Protein 5VQH (pdb70)

Structure (mmCIF, N/CA/C/O backbone):
data_5VQH
#
_entry.id   5VQH
#
_cell.length_a   66.030
_cell.length_b   66.030
_cell.length_c   224.480
_cell.angle_alpha   90.00
_cell.angle_beta   90.00
_cell.angle_gamma   90.00
#
_symmetry.space_group_name_H-M   'P 43 21 2'
#
loop_
_entity.id
_entity.type
_entity.pdbx_description
1 polymer 'Tudor and KH domain-containing protein homolog'
2 non-polymer 'N3, N4-DIMETHYLARGININE'
3 water water
#
loop_
_atom_site.group_PDB
_atom_site.id
_atom_site.type_symbol
_atom_site.label_atom_id
_atom_site.label_alt_id
_atom_site.label_comp_id
_atom_site.label_asym_id
_atom_site.label_entity_id
_atom_site.label_seq_id
_atom_site.pdbx_PDB_ins_code
_atom_site.Cartn_x
_atom_site.Cartn_y
_atom_site.Cartn_z
_atom_site.occupancy
_atom_site.B_iso_or_equiv
_atom_site.auth_seq_id
_atom_site.auth_comp_id
_atom_site.auth_asym_id
_atom_site.auth_atom_id
_atom_site.pdbx_PDB_model_num
ATOM 1 N N . ASN A 1 12 ? -3.467 32.889 44.659 1.00 77.69 -8 ASN A N 1
ATOM 2 C CA . ASN A 1 12 ? -3.533 34.367 44.415 1.00 77.73 -8 ASN A CA 1
ATOM 3 C C . ASN A 1 12 ? -2.146 35.030 44.401 1.00 78.44 -8 ASN A C 1
ATOM 4 O O . ASN A 1 12 ? -1.790 35.685 43.426 1.00 72.97 -8 ASN A O 1
ATOM 6 N N . LEU A 1 13 ? -1.366 34.815 45.467 1.00 78.22 -7 LEU A N 1
ATOM 7 C CA . LEU A 1 13 ? -0.122 35.562 45.735 1.00 78.87 -7 LEU A CA 1
ATOM 8 C C . LEU A 1 13 ? 1.067 34.699 46.244 1.00 75.18 -7 LEU A C 1
ATOM 9 O O . LEU A 1 13 ? 0.907 33.909 47.174 1.00 71.17 -7 LEU A O 1
ATOM 14 N N . TYR A 1 14 ? 2.263 34.901 45.667 1.00 76.86 -6 TYR A N 1
ATOM 15 C CA . TYR A 1 14 ? 3.441 34.031 45.902 1.00 75.98 -6 TYR A CA 1
ATOM 16 C C . TYR A 1 14 ? 4.668 34.807 46.376 1.00 71.74 -6 TYR A C 1
ATOM 17 O O . TYR A 1 14 ? 4.861 35.947 45.984 1.00 65.84 -6 TYR A O 1
ATOM 26 N N . PHE A 1 15 ? 5.483 34.174 47.223 1.00 77.81 -5 PHE A N 1
ATOM 27 C CA . PHE A 1 15 ? 6.727 34.767 47.732 1.00 80.25 -5 PHE A CA 1
ATOM 28 C C . PHE A 1 15 ? 7.911 34.443 46.839 1.00 84.08 -5 PHE A C 1
ATOM 29 O O . PHE A 1 15 ? 7.916 33.463 46.088 1.00 80.46 -5 PHE A O 1
ATOM 37 N N . GLN A 1 16 ? 8.920 35.295 46.941 1.00 89.50 -4 GLN A N 1
ATOM 38 C CA . GLN A 1 16 ? 10.024 35.294 46.014 1.00 86.78 -4 GLN A CA 1
ATOM 39 C C . GLN A 1 16 ? 11.317 35.190 46.791 1.00 85.48 -4 GLN A C 1
ATOM 40 O O . GLN A 1 16 ? 11.870 36.202 47.238 1.00 67.17 -4 GLN A O 1
ATOM 46 N N . SER A 1 17 ? 11.785 33.947 46.938 1.00 92.91 -3 SER A N 1
ATOM 47 C CA . SER A 1 17 ? 13.011 33.635 47.675 1.00 96.86 -3 SER A CA 1
ATOM 48 C C . SER A 1 17 ? 14.295 33.947 46.897 1.00 101.37 -3 SER A C 1
ATOM 49 O O . SER A 1 17 ? 15.384 33.834 47.468 1.00 105.37 -3 SER A O 1
ATOM 51 N N . ASN A 1 18 ? 14.173 34.325 45.615 1.00 102.07 -2 ASN A N 1
ATOM 52 C CA . ASN A 1 18 ? 15.335 34.666 44.767 1.00 96.25 -2 ASN A CA 1
ATOM 53 C C . ASN A 1 18 ? 15.221 35.998 44.041 1.00 90.21 -2 ASN A C 1
ATOM 54 O O . ASN A 1 18 ? 15.432 36.073 42.830 1.00 89.33 -2 ASN A O 1
ATOM 59 N N . ALA A 1 19 ? 14.902 37.049 44.793 1.00 82.19 -1 ALA A N 1
ATOM 60 C CA . ALA A 1 19 ? 14.957 38.410 44.273 1.00 76.79 -1 ALA A CA 1
ATOM 61 C C . ALA A 1 19 ? 16.393 38.760 43.792 1.00 72.28 -1 ALA A C 1
ATOM 62 O O . ALA A 1 19 ? 17.381 38.359 44.420 1.00 62.95 -1 ALA A O 1
ATOM 64 N N . GLY A 1 20 ? 16.512 39.476 42.669 1.00 65.24 0 GLY A N 1
ATOM 65 C CA . GLY A 1 20 ? 17.814 40.034 42.248 1.00 59.75 0 GLY A CA 1
ATOM 66 C C . GLY A 1 20 ? 18.221 41.239 43.102 1.00 51.98 0 GLY A C 1
ATOM 67 O O . GLY A 1 20 ? 17.656 41.472 44.166 1.00 53.88 0 GLY A O 1
ATOM 68 N N . PRO A 1 21 ? 19.229 42.000 42.662 1.00 43.67 1 PRO A N 1
ATOM 69 C CA . PRO A 1 21 ? 19.456 43.304 43.290 1.00 38.83 1 PRO A CA 1
ATOM 70 C C . PRO A 1 21 ? 18.315 44.289 43.016 1.00 37.52 1 PRO A C 1
ATOM 71 O O . PRO A 1 21 ? 17.617 44.200 41.997 1.00 35.70 1 PRO A O 1
ATOM 75 N N . SER A 1 22 ? 18.162 45.238 43.915 1.00 32.41 2 SER A N 1
ATOM 76 C CA . SER A 1 22 ? 17.207 46.250 43.761 1.00 33.80 2 SER A CA 1
ATOM 77 C C . SER A 1 22 ? 17.616 47.127 42.580 1.00 36.62 2 SER A C 1
ATOM 78 O O . SER A 1 22 ? 18.803 47.207 42.241 1.00 35.60 2 SER A O 1
ATOM 81 N N . ILE A 1 23 ? 16.636 47.815 41.991 1.00 35.14 3 ILE A N 1
ATOM 82 C CA . ILE A 1 23 ? 16.892 48.718 40.874 1.00 35.10 3 ILE A CA 1
ATOM 83 C C . ILE A 1 23 ? 16.244 50.067 41.063 1.00 33.32 3 ILE A C 1
ATOM 84 O O . ILE A 1 23 ? 15.490 50.284 42.004 1.00 31.25 3 ILE A O 1
ATOM 89 N N . GLU A 1 24 ? 16.562 50.978 40.160 1.00 33.16 4 GLU A N 1
ATOM 90 C CA . GLU A 1 24 ? 16.023 52.294 40.228 1.00 35.07 4 GLU A CA 1
ATOM 91 C C . GLU A 1 24 ? 14.915 52.501 39.184 1.00 33.50 4 GLU A C 1
ATOM 92 O O . GLU A 1 24 ? 15.055 52.097 38.017 1.00 29.26 4 GLU A O 1
ATOM 98 N N . VAL A 1 25 ? 13.829 53.142 39.629 1.00 30.03 5 VAL A N 1
ATOM 99 C CA . VAL A 1 25 ? 12.608 53.320 38.840 1.00 29.17 5 VAL A CA 1
ATOM 100 C C . VAL A 1 25 ? 12.018 54.681 39.127 1.00 29.27 5 VAL A C 1
ATOM 101 O O . VAL A 1 25 ? 12.318 55.259 40.162 1.00 29.81 5 VAL A O 1
ATOM 105 N N . TYR A 1 26 ? 11.216 55.197 38.194 1.00 29.77 6 TYR A N 1
ATOM 106 C CA . TYR A 1 26 ? 10.304 56.339 38.438 1.00 29.04 6 TYR A CA 1
ATOM 107 C C . TYR A 1 26 ? 8.903 55.748 38.483 1.00 28.97 6 TYR A C 1
ATOM 108 O O . TYR A 1 26 ? 8.582 54.870 37.669 1.00 28.59 6 TYR A O 1
ATOM 117 N N . VAL A 1 27 ? 8.083 56.192 39.432 1.00 27.43 7 VAL A N 1
ATOM 118 C CA . V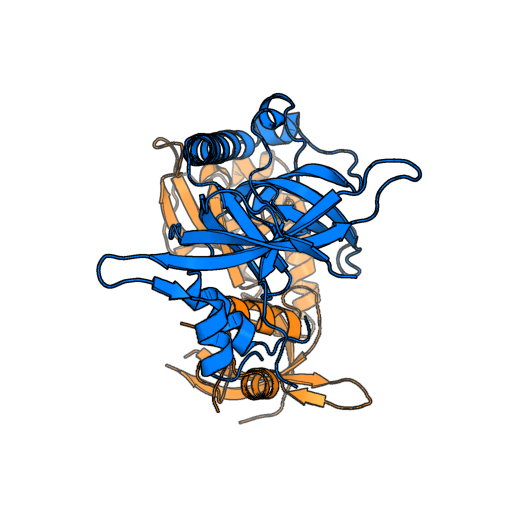AL A 1 27 ? 6.659 55.856 39.433 1.00 25.52 7 VAL A CA 1
ATOM 119 C C . VAL A 1 27 ? 5.987 56.831 38.485 1.00 24.72 7 VAL A C 1
ATOM 120 O O . VAL A 1 27 ? 6.125 58.053 38.610 1.00 23.49 7 VAL A O 1
ATOM 124 N N . SER A 1 28 ? 5.373 56.275 37.464 1.00 23.93 8 SER A N 1
ATOM 125 C CA . SER A 1 28 ? 4.946 57.083 36.342 1.00 25.24 8 SER A CA 1
ATOM 126 C C . SER A 1 28 ? 3.466 57.309 36.382 1.00 24.62 8 SER A C 1
ATOM 127 O O . SER A 1 28 ? 2.994 58.327 35.936 1.00 24.57 8 SER A O 1
ATOM 130 N N . ALA A 1 29 ? 2.732 56.348 36.937 1.00 26.49 9 ALA A N 1
ATOM 131 C CA . ALA A 1 29 ? 1.313 56.524 37.185 1.00 25.20 9 ALA A CA 1
ATOM 132 C C . ALA A 1 29 ? 0.900 55.656 38.329 1.00 25.42 9 ALA A C 1
ATOM 133 O O . ALA A 1 29 ? 1.535 54.624 38.605 1.00 24.19 9 ALA A O 1
ATOM 135 N N . VAL A 1 30 ? -0.188 56.064 38.981 1.00 26.74 10 VAL A N 1
ATOM 136 C CA . VAL A 1 30 ? -0.727 55.345 40.124 1.00 26.65 10 VAL A CA 1
ATOM 137 C C . VAL A 1 30 ? -2.211 55.266 39.931 1.00 27.59 10 VAL A C 1
ATOM 138 O O . VAL A 1 30 ? -2.817 56.207 39.494 1.00 26.51 10 VAL A O 1
ATOM 142 N N . SER A 1 31 ? -2.769 54.121 40.233 1.00 29.27 11 SER A N 1
ATOM 143 C CA . SER A 1 31 ? -4.202 53.968 40.403 1.00 33.27 11 SER A CA 1
ATOM 144 C C . SER A 1 31 ? -4.415 53.791 41.905 1.00 32.37 11 SER A C 1
ATOM 145 O O . SER A 1 31 ? -5.202 54.505 42.510 1.00 37.63 11 SER A O 1
ATOM 148 N N . SER A 1 32 ? -3.652 52.893 42.508 1.00 31.37 12 SER A N 1
ATOM 149 C CA . SER A 1 32 ? -3.622 52.716 43.938 1.00 32.33 12 SER A CA 1
ATOM 150 C C . SER A 1 32 ? -2.393 51.908 44.265 1.00 34.07 12 SER A C 1
ATOM 151 O O . SER A 1 32 ? -1.778 51.362 43.377 1.00 42.37 12 SER A O 1
ATOM 154 N N . PRO A 1 33 ? -2.085 51.726 45.541 1.00 32.79 13 PRO A N 1
ATOM 155 C CA . PRO A 1 33 ? -0.923 50.922 45.926 1.00 33.77 13 PRO A CA 1
ATOM 156 C C . PRO A 1 33 ? -0.976 49.480 45.458 1.00 35.46 13 PRO A C 1
ATOM 157 O O . PRO A 1 33 ? 0.057 48.781 45.434 1.00 34.53 13 PRO A O 1
ATOM 161 N N . SER A 1 34 ? -2.176 49.020 45.133 1.00 33.99 14 SER A N 1
ATOM 162 C CA . SER A 1 34 ? -2.333 47.704 44.571 1.00 35.17 14 SER A CA 1
ATOM 163 C C . SER A 1 34 ? -2.085 47.668 43.061 1.00 32.36 14 SER A C 1
ATOM 164 O O . SER A 1 34 ? -2.077 46.612 42.496 1.00 30.50 14 SER A O 1
ATOM 167 N N . ARG A 1 35 ? -1.887 48.816 42.427 1.00 32.83 15 ARG A N 1
ATOM 168 C CA . ARG A 1 35 ? -1.864 48.907 40.986 1.00 33.23 15 ARG A CA 1
ATOM 169 C C . ARG A 1 35 ? -1.248 50.218 40.550 1.00 31.69 15 ARG A C 1
ATOM 170 O O . ARG A 1 35 ? -1.928 51.265 40.501 1.00 31.36 15 ARG A O 1
ATOM 178 N N . PHE A 1 36 ? 0.043 50.155 40.220 1.00 27.94 16 PHE A N 1
ATOM 179 C CA . PHE A 1 36 ? 0.756 51.303 39.686 1.00 26.75 16 PHE A CA 1
ATOM 180 C C . PHE A 1 36 ? 1.761 50.884 38.628 1.00 26.57 16 PHE A C 1
ATOM 181 O O . PHE A 1 36 ? 1.928 49.704 38.377 1.00 27.72 16 PHE A O 1
ATOM 189 N N . TRP A 1 37 ? 2.381 51.865 37.989 1.00 24.57 17 TRP A N 1
ATOM 190 C CA . TRP A 1 37 ? 3.262 51.662 36.869 1.00 24.37 17 TRP A CA 1
ATOM 191 C C . TRP A 1 37 ? 4.640 52.303 37.116 1.00 24.01 17 TRP A C 1
ATOM 192 O O . TRP A 1 37 ? 4.754 53.418 37.591 1.00 24.69 17 TRP A O 1
ATOM 203 N N . VAL A 1 38 ? 5.708 51.572 36.844 1.00 24.51 18 VAL A N 1
ATOM 204 C CA . VAL A 1 38 ? 7.039 52.160 36.922 1.00 25.15 18 VAL A CA 1
ATOM 205 C C . VAL A 1 38 ? 7.731 52.130 35.570 1.00 24.91 18 VAL A C 1
ATOM 206 O O . VAL A 1 38 ? 7.370 51.342 34.706 1.00 23.60 18 VAL A O 1
ATOM 210 N N . GLN A 1 39 ? 8.685 53.042 35.407 1.00 26.93 19 GLN A N 1
ATOM 211 C CA . GLN A 1 39 ? 9.616 53.076 34.294 1.00 27.75 19 GLN A CA 1
ATOM 212 C C . GLN A 1 39 ? 11.005 52.874 34.867 1.00 28.20 19 GLN A C 1
ATOM 213 O O . GLN A 1 39 ? 11.305 53.350 35.956 1.00 29.32 19 GLN A O 1
ATOM 219 N N . PHE A 1 40 ? 11.838 52.137 34.155 1.00 30.92 20 PHE A N 1
ATOM 220 C CA . PHE A 1 40 ? 13.187 51.796 34.629 1.00 32.15 20 PHE A CA 1
ATOM 221 C C . PHE A 1 40 ? 14.071 52.975 34.301 1.00 30.56 20 PHE A C 1
ATOM 222 O O . PHE A 1 40 ? 13.943 53.581 33.227 1.00 30.60 20 PHE A O 1
ATOM 230 N N . VAL A 1 41 ? 14.900 53.352 35.265 1.00 29.55 21 VAL A N 1
ATOM 231 C CA . VAL A 1 41 ? 15.806 54.461 35.097 1.00 28.62 21 VAL A CA 1
ATOM 232 C C . VAL A 1 41 ? 16.904 53.969 34.229 1.00 28.53 21 VAL A C 1
ATOM 233 O O . VAL A 1 41 ? 17.470 52.898 34.480 1.00 28.24 21 VAL A O 1
ATOM 237 N N . GLY A 1 42 ? 17.213 54.736 33.197 1.00 29.12 22 GLY A N 1
ATOM 238 C CA . GLY A 1 42 ? 18.197 54.302 32.233 1.00 29.37 22 GLY A CA 1
ATOM 239 C C . GLY A 1 42 ? 17.993 54.925 30.891 1.00 29.54 22 GLY A C 1
ATOM 240 O O . GLY A 1 42 ? 17.167 55.827 30.760 1.00 32.09 22 GLY A O 1
ATOM 241 N N . PRO A 1 43 ? 18.749 54.447 29.882 1.00 29.64 23 PRO A N 1
ATOM 242 C CA . PRO A 1 43 ? 18.838 55.163 28.612 1.00 30.18 23 PRO A CA 1
ATOM 243 C C . PRO A 1 43 ? 17.550 55.204 27.781 1.00 31.84 23 PRO A C 1
ATOM 244 O O . PRO A 1 43 ? 17.411 56.105 26.930 1.00 32.23 23 PRO A O 1
ATOM 248 N N . GLN A 1 44 ? 16.609 54.289 28.033 1.00 31.30 24 GLN A N 1
ATOM 249 C CA . GLN A 1 44 ? 15.332 54.343 27.321 1.00 32.11 24 GLN A CA 1
ATOM 250 C C . GLN A 1 44 ? 14.432 55.511 27.775 1.00 33.86 24 GLN A C 1
ATOM 251 O O . GLN A 1 44 ? 13.481 55.867 27.096 1.00 34.19 24 GLN A O 1
ATOM 257 N N . VAL A 1 45 ? 14.744 56.148 28.892 1.00 33.79 25 VAL A N 1
ATOM 258 C CA . VAL A 1 45 ? 13.955 57.275 29.314 1.00 33.03 25 VAL A CA 1
ATOM 259 C C . VAL A 1 45 ? 14.185 58.420 28.347 1.00 34.57 25 VAL A C 1
ATOM 260 O O . VAL A 1 45 ? 13.252 59.078 27.918 1.00 38.06 25 VAL A O 1
ATOM 264 N N . ALA A 1 46 ? 15.436 58.652 27.986 1.00 36.10 26 ALA A N 1
ATOM 265 C CA . ALA A 1 46 ? 15.785 59.738 27.080 1.00 33.90 26 ALA A CA 1
ATOM 266 C C . ALA A 1 46 ? 15.315 59.379 25.671 1.00 32.53 26 ALA A C 1
ATOM 267 O O . ALA A 1 46 ? 14.922 60.245 24.905 1.00 33.81 26 ALA A O 1
ATOM 269 N N . GLN A 1 47 ? 15.351 58.097 25.331 1.00 32.03 27 GLN A N 1
ATOM 270 C CA . GLN A 1 47 ? 14.769 57.646 24.086 1.00 32.48 27 GLN A CA 1
ATOM 271 C C . GLN A 1 47 ? 13.256 57.942 24.053 1.00 33.26 27 GLN A C 1
ATOM 272 O O . GLN A 1 47 ? 12.730 58.392 23.026 1.00 33.98 27 GLN A O 1
ATOM 278 N N . LEU A 1 48 ? 12.588 57.738 25.192 1.00 31.92 28 LEU A N 1
ATOM 279 C CA . LEU A 1 48 ? 11.176 58.074 25.357 1.00 29.59 28 LEU A CA 1
ATOM 280 C C . LEU A 1 48 ? 10.935 59.527 25.174 1.00 30.85 28 LEU A C 1
ATOM 281 O O . LEU A 1 48 ? 10.111 59.896 24.348 1.00 29.23 28 LEU A O 1
ATOM 286 N N . ASP A 1 49 ? 11.648 60.352 25.944 1.00 35.99 29 ASP A N 1
ATOM 287 C CA . ASP A 1 49 ? 11.642 61.807 25.737 1.00 38.81 29 ASP A CA 1
ATOM 288 C C . ASP A 1 49 ? 11.741 62.196 24.257 1.00 36.16 29 ASP A C 1
ATOM 289 O O . ASP A 1 49 ? 11.048 63.075 23.787 1.00 37.46 29 ASP A O 1
ATOM 294 N N . ASP A 1 50 ? 12.632 61.564 23.530 1.00 36.82 30 ASP A N 1
ATOM 295 C CA . ASP A 1 50 ? 12.851 61.937 22.146 1.00 41.35 30 ASP A CA 1
ATOM 296 C C . ASP A 1 50 ? 11.674 61.541 21.314 1.00 39.65 30 ASP A C 1
ATOM 297 O O . ASP A 1 50 ? 11.299 62.252 20.365 1.00 37.95 30 ASP A O 1
ATOM 302 N N . LEU A 1 51 ? 11.124 60.373 21.651 1.00 36.54 31 LEU A N 1
ATOM 303 C CA . LEU A 1 51 ? 9.963 59.849 20.952 1.00 35.24 31 LEU A CA 1
ATOM 304 C C . LEU A 1 51 ? 8.721 60.728 21.149 1.00 32.25 31 LEU A C 1
ATOM 305 O O . LEU A 1 51 ? 7.970 60.953 20.213 1.00 36.22 31 LEU A O 1
ATOM 310 N N . VAL A 1 52 ? 8.504 61.234 22.346 1.00 29.99 32 VAL A N 1
ATOM 311 C CA . VAL A 1 52 ? 7.345 62.086 22.602 1.00 31.38 32 VAL A CA 1
ATOM 312 C C . VAL A 1 52 ? 7.446 63.355 21.777 1.00 32.66 32 VAL A C 1
ATOM 313 O O . VAL A 1 52 ? 6.474 63.799 21.202 1.00 32.46 32 VAL A O 1
ATOM 317 N N . ALA A 1 53 ? 8.624 63.959 21.774 1.00 34.55 33 ALA A N 1
ATOM 318 C CA . ALA A 1 53 ? 8.901 65.166 21.003 1.00 35.75 33 ALA A CA 1
ATOM 319 C C . ALA A 1 53 ? 8.715 64.929 19.524 1.00 36.70 33 ALA A C 1
ATOM 320 O O . ALA A 1 53 ? 8.160 65.742 18.812 1.00 40.95 33 ALA A O 1
ATOM 322 N N . HIS A 1 54 ? 9.215 63.821 19.043 1.00 37.65 34 HIS A N 1
ATOM 323 C CA . HIS A 1 54 ? 9.041 63.513 17.642 1.00 41.97 34 HIS A CA 1
ATOM 324 C C . HIS A 1 54 ? 7.555 63.289 17.283 1.00 39.55 34 HIS A C 1
ATOM 325 O O . HIS A 1 54 ? 7.036 63.877 16.321 1.00 38.06 34 HIS A O 1
ATOM 332 N N . MET A 1 55 ? 6.869 62.457 18.067 1.00 34.07 35 MET A N 1
ATOM 333 C CA . MET A 1 55 ? 5.491 62.163 17.784 1.00 31.55 35 MET A CA 1
ATOM 334 C C . MET A 1 55 ? 4.725 63.450 17.856 1.00 31.64 35 MET A C 1
ATOM 335 O O . MET A 1 55 ? 3.855 63.734 17.031 1.00 30.98 35 MET A O 1
ATOM 340 N N . THR A 1 56 ? 5.071 64.260 18.827 1.00 31.38 36 THR A N 1
ATOM 341 C CA . THR A 1 56 ? 4.341 65.477 19.006 1.00 36.75 36 THR A CA 1
ATOM 342 C C . THR A 1 56 ? 4.578 66.485 17.875 1.00 40.91 36 THR A C 1
ATOM 343 O O . THR A 1 56 ? 3.618 67.127 17.449 1.00 44.70 36 THR A O 1
ATOM 347 N N . GLU A 1 57 ? 5.810 66.631 17.379 1.00 41.65 37 GLU A N 1
ATOM 348 C CA . GLU A 1 57 ? 6.043 67.554 16.256 1.00 42.36 37 GLU A CA 1
ATOM 349 C C . GLU A 1 57 ? 5.257 67.027 15.029 1.00 41.03 37 GLU A C 1
ATOM 350 O O . GLU A 1 57 ? 4.615 67.783 14.302 1.00 43.49 37 GLU A O 1
ATOM 352 N N . TYR A 1 58 ? 5.278 65.716 14.847 1.00 38.35 38 TYR A N 1
ATOM 353 C CA . TYR A 1 58 ? 4.737 65.084 13.647 1.00 36.65 38 TYR A CA 1
ATOM 354 C C . TYR A 1 58 ? 3.202 65.132 13.614 1.00 35.00 38 TYR A C 1
ATOM 355 O O . TYR A 1 58 ? 2.599 65.699 12.686 1.00 30.82 38 TYR A O 1
ATOM 364 N N . TYR A 1 59 ? 2.575 64.556 14.631 1.00 33.66 39 TYR A N 1
ATOM 365 C CA . TYR A 1 59 ? 1.106 64.485 14.669 1.00 34.80 39 TYR A CA 1
ATOM 366 C C . TYR A 1 59 ? 0.458 65.872 14.927 1.00 33.07 39 TYR A C 1
ATOM 367 O O . TYR A 1 59 ? -0.750 66.023 14.928 1.00 31.74 39 TYR A O 1
ATOM 376 N N . SER A 1 60 ? 1.269 66.886 15.118 1.00 34.57 40 SER A N 1
ATOM 377 C CA . SER A 1 60 ? 0.729 68.213 15.353 1.00 39.17 40 SER A CA 1
ATOM 378 C C . SER A 1 60 ? 0.493 68.921 14.032 1.00 40.22 40 SER A C 1
ATOM 379 O O . SER A 1 60 ? -0.112 69.985 14.005 1.00 37.01 40 SER A O 1
ATOM 382 N N . LYS A 1 61 ? 0.950 68.323 12.943 1.00 40.36 41 LYS A N 1
ATOM 383 C CA . LYS A 1 61 ? 0.596 68.801 11.629 1.00 43.86 41 LYS A CA 1
ATOM 384 C C . LYS A 1 61 ? -0.566 68.049 11.026 1.00 43.28 41 LYS A C 1
ATOM 385 O O . LYS A 1 61 ? -0.541 66.816 10.937 1.00 39.15 41 LYS A O 1
ATOM 391 N N . LYS A 1 62 ? -1.533 68.823 10.521 1.00 46.88 42 LYS A N 1
ATOM 392 C CA . LYS A 1 62 ? -2.708 68.318 9.806 1.00 46.86 42 LYS A CA 1
ATOM 393 C C . LYS A 1 62 ? -2.345 67.356 8.680 1.00 46.11 42 LYS A C 1
ATOM 394 O O . LYS A 1 62 ? -2.926 66.270 8.569 1.00 53.57 42 LYS A O 1
ATOM 396 N N . GLU A 1 63 ? -1.399 67.740 7.837 1.00 45.69 43 GLU A N 1
ATOM 397 C CA . GLU A 1 63 ? -1.016 66.876 6.714 1.00 48.98 43 GLU A CA 1
ATOM 398 C C . GLU A 1 63 ? -0.740 65.454 7.205 1.00 46.01 43 GLU A C 1
ATOM 399 O O . GLU A 1 63 ? -1.147 64.488 6.583 1.00 43.42 43 GLU A O 1
ATOM 405 N N . ASN A 1 64 ? -0.039 65.348 8.333 1.00 46.78 44 ASN A N 1
ATOM 406 C CA . ASN A 1 64 ? 0.380 64.062 8.885 1.00 45.96 44 ASN A CA 1
ATOM 407 C C . ASN A 1 64 ? -0.756 63.323 9.550 1.00 44.77 44 ASN A C 1
ATOM 408 O O . ASN A 1 64 ? -0.912 62.123 9.356 1.00 42.03 44 ASN A O 1
ATOM 413 N N . ARG A 1 65 ? -1.571 64.024 10.322 1.00 44.12 45 ARG A N 1
ATOM 414 C CA . ARG A 1 65 ? -2.787 63.389 10.799 1.00 48.11 45 ARG A CA 1
ATOM 415 C C . ARG A 1 65 ? -3.622 62.737 9.650 1.00 48.30 45 ARG A C 1
ATOM 416 O O . ARG A 1 65 ? -4.039 61.587 9.749 1.00 47.78 45 ARG A O 1
ATOM 424 N N . GLU A 1 66 ? -3.818 63.457 8.549 1.00 55.10 46 GLU A N 1
ATOM 425 C CA . GLU A 1 66 ? -4.638 62.972 7.434 1.00 53.39 46 GLU A CA 1
ATOM 426 C C . GLU A 1 66 ? -4.035 61.764 6.734 1.00 53.81 46 GLU A C 1
ATOM 427 O O . GLU A 1 66 ? -4.758 60.910 6.227 1.00 58.94 46 GLU A O 1
ATOM 433 N N . ALA A 1 67 ? -2.714 61.672 6.719 1.00 53.47 47 ALA A N 1
ATOM 434 C CA . ALA A 1 67 ? -2.041 60.471 6.202 1.00 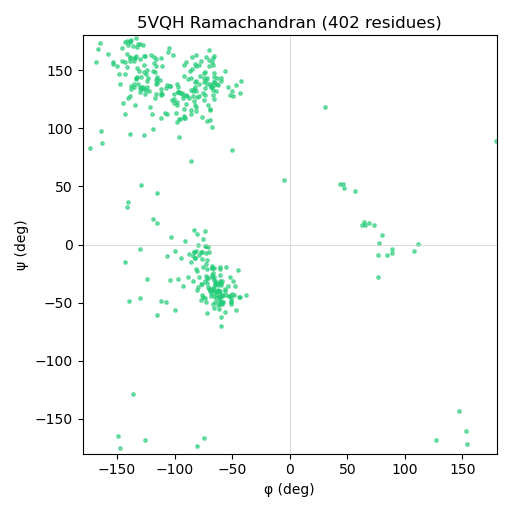51.24 47 ALA A CA 1
ATOM 435 C C . ALA A 1 67 ? -2.026 59.342 7.228 1.00 51.67 47 ALA A C 1
ATOM 436 O O . ALA A 1 67 ? -1.448 58.292 6.969 1.00 58.50 47 ALA A O 1
ATOM 438 N N . HIS A 1 68 ? -2.593 59.566 8.408 1.00 46.97 48 HIS A N 1
ATOM 439 C CA . HIS A 1 68 ? -2.710 58.508 9.409 1.00 47.03 48 HIS A CA 1
ATOM 440 C C . HIS A 1 68 ? -4.060 58.580 10.130 1.00 48.50 48 HIS A C 1
ATOM 441 O O . HIS A 1 68 ? -4.156 58.324 11.333 1.00 43.58 48 HIS A O 1
ATOM 448 N N . THR A 1 69 ? -5.086 58.935 9.354 1.00 48.76 49 THR A N 1
ATOM 449 C CA . THR A 1 69 ? -6.467 58.903 9.776 1.00 51.31 49 THR A CA 1
ATOM 450 C C . THR A 1 69 ? -6.897 57.462 10.002 1.00 46.75 49 THR A C 1
ATOM 451 O O . THR A 1 69 ? -6.605 56.589 9.192 1.00 48.79 49 THR A O 1
ATOM 455 N N . LEU A 1 70 ? -7.548 57.218 11.138 1.00 46.10 50 LEU A N 1
ATOM 456 C CA . LEU A 1 70 ? -8.105 55.899 11.457 1.00 46.47 50 LEU A CA 1
ATOM 457 C C . LEU A 1 70 ? -9.486 55.788 10.845 1.00 47.92 50 LEU A C 1
ATOM 458 O O . LEU A 1 70 ? -10.388 56.557 11.232 1.00 49.16 50 LEU A O 1
ATOM 463 N N . ARG A 1 71 ? -9.672 54.872 9.896 1.00 47.14 51 ARG A N 1
ATOM 464 C CA . ARG A 1 71 ? -11.017 54.641 9.386 1.00 52.79 51 ARG A CA 1
ATOM 465 C C . ARG A 1 71 ? -11.725 53.587 10.236 1.00 49.19 51 ARG A C 1
ATOM 466 O O . ARG A 1 71 ? -12.950 53.590 10.320 1.00 43.06 51 ARG A O 1
ATOM 474 N N . HIS A 1 72 ? -10.946 52.682 10.836 1.00 46.37 52 HIS A N 1
ATOM 475 C CA . HIS A 1 72 ? -11.451 51.734 11.804 1.00 47.09 52 HIS A CA 1
ATOM 476 C C . HIS A 1 72 ? -10.554 51.662 13.039 1.00 43.42 52 HIS A C 1
ATOM 477 O O . HIS A 1 72 ? -9.336 51.719 12.935 1.00 45.08 52 HIS A O 1
ATOM 484 N N . VAL A 1 73 ? -11.168 51.491 14.201 1.00 35.88 53 VAL A N 1
ATOM 485 C CA . VAL A 1 73 ? -10.447 51.326 15.433 1.00 31.97 53 VAL A CA 1
ATOM 486 C C . VAL A 1 73 ? -10.985 50.143 16.226 1.00 33.49 53 VAL A C 1
ATOM 487 O O . VAL A 1 73 ? -12.185 49.937 16.303 1.00 32.87 53 VAL A O 1
ATOM 491 N N . SER A 1 74 ? -10.066 49.362 16.793 1.00 33.89 54 SER A N 1
ATOM 492 C CA . SER A 1 74 ? -10.375 48.114 17.481 1.00 37.75 54 SER A CA 1
ATOM 493 C C . SER A 1 74 ? -9.835 48.123 18.911 1.00 34.67 54 SER A C 1
ATOM 494 O O . SER A 1 74 ? -8.859 48.767 19.213 1.00 34.90 54 SER A O 1
ATOM 497 N N . VAL A 1 75 ? -10.502 47.408 19.792 1.00 32.97 55 VAL A N 1
ATOM 498 C CA . VAL A 1 75 ? -10.026 47.281 21.126 1.00 32.97 55 VAL A CA 1
ATOM 499 C C . VAL A 1 75 ? -8.733 46.511 21.021 1.00 31.31 55 VAL A C 1
ATOM 500 O O . VAL A 1 75 ? -8.613 45.588 20.226 1.00 30.19 55 VAL A O 1
ATOM 504 N N . GLY A 1 76 ? -7.752 46.928 21.812 1.00 29.97 56 GLY A N 1
ATOM 505 C CA . GLY A 1 76 ? -6.459 46.281 21.831 1.00 28.86 56 GLY A CA 1
ATOM 506 C C . GLY A 1 76 ? -5.524 46.873 20.818 1.00 28.16 56 GLY A C 1
ATOM 507 O O . GLY A 1 76 ? -4.377 46.486 20.763 1.00 28.91 56 GLY A O 1
ATOM 508 N N . GLN A 1 77 ? -6.005 47.821 20.015 1.00 30.17 57 GLN A N 1
ATOM 509 C CA . GLN A 1 77 ? -5.186 48.436 18.969 1.00 29.38 57 GLN A CA 1
ATOM 510 C C . GLN A 1 77 ? -4.266 49.479 19.555 1.00 29.66 57 GLN A C 1
ATOM 511 O O . GLN A 1 77 ? -4.685 50.277 20.369 1.00 25.72 57 GLN A O 1
ATOM 517 N N . VAL A 1 78 ? -3.019 49.498 19.091 1.00 30.98 58 VAL A N 1
ATOM 518 C CA . VAL A 1 78 ? -2.064 50.553 19.460 1.00 29.77 58 VAL A CA 1
ATOM 519 C C . VAL A 1 78 ? -2.121 51.728 18.476 1.00 30.45 58 VAL A C 1
ATOM 520 O O . VAL A 1 78 ? -1.988 51.534 17.265 1.00 32.25 58 VAL A O 1
ATOM 524 N N . VAL A 1 79 ? -2.274 52.935 19.025 1.00 28.80 59 VAL A N 1
ATOM 525 C CA . VAL A 1 79 ? -2.546 54.150 18.264 1.00 30.70 59 VAL A CA 1
ATOM 526 C C . VAL A 1 79 ? -1.752 55.385 18.762 1.00 30.83 59 VAL A C 1
ATOM 527 O O . VAL A 1 79 ? -1.030 55.334 19.772 1.00 35.07 59 VAL A O 1
ATOM 531 N N . ALA A 1 80 ? -1.882 56.494 18.061 1.00 27.65 60 ALA A N 1
ATOM 532 C CA . ALA A 1 80 ? -1.326 57.737 18.527 1.00 28.67 60 ALA A CA 1
ATOM 533 C C . ALA A 1 80 ? -2.453 58.482 19.202 1.00 32.69 60 ALA A C 1
ATOM 534 O O . ALA A 1 80 ? -3.551 58.515 18.644 1.00 36.94 60 ALA A O 1
ATOM 536 N N . ALA A 1 81 ? -2.204 59.072 20.380 1.00 31.57 61 ALA A N 1
ATOM 537 C CA . ALA A 1 81 ? -3.255 59.779 21.125 1.00 32.42 61 ALA A CA 1
ATOM 538 C C . ALA A 1 81 ? -2.732 60.967 21.913 1.00 33.17 61 ALA A C 1
ATOM 539 O O . ALA A 1 81 ? -1.713 60.887 22.570 1.00 33.93 61 ALA A O 1
ATOM 541 N N . VAL A 1 82 ? -3.474 62.054 21.885 1.00 31.87 62 VAL A N 1
ATOM 542 C CA . VAL A 1 82 ? -3.120 63.197 22.663 1.00 34.78 62 VAL A CA 1
ATOM 543 C C . VAL A 1 82 ? -3.446 62.876 24.105 1.00 31.64 62 VAL A C 1
ATOM 544 O O . VAL A 1 82 ? -4.334 62.123 24.371 1.00 29.82 62 VAL A O 1
ATOM 548 N N . PHE A 1 83 ? -2.666 63.423 25.013 1.00 31.69 63 PHE A N 1
ATOM 549 C CA . PHE A 1 83 ? -2.938 63.384 26.436 1.00 33.90 63 PHE A CA 1
ATOM 550 C C . PHE A 1 83 ? -3.536 64.739 26.786 1.00 37.50 63 PHE A C 1
ATOM 551 O O . PHE A 1 83 ? -2.923 65.765 26.537 1.00 37.81 63 PHE A O 1
ATOM 559 N N . ARG A 1 84 ? -4.744 64.750 27.335 1.00 44.48 64 ARG A N 1
ATOM 560 C CA . ARG A 1 84 ? -5.463 66.013 27.499 1.00 51.38 64 ARG A CA 1
ATOM 561 C C . ARG A 1 84 ? -4.722 67.036 28.364 1.00 49.29 64 ARG A C 1
ATOM 562 O O . ARG A 1 84 ? -4.787 68.214 28.081 1.00 48.88 64 ARG A O 1
ATOM 570 N N . HIS A 1 85 ? -4.002 66.595 29.387 1.00 50.04 65 HIS A N 1
ATOM 571 C CA . HIS A 1 85 ? -3.324 67.544 30.281 1.00 53.91 65 HIS A CA 1
ATOM 572 C C . HIS A 1 85 ? -2.096 68.263 29.741 1.00 49.00 65 HIS A C 1
ATOM 573 O O . HIS A 1 85 ? -1.716 69.257 30.333 1.00 53.73 65 HIS A O 1
ATOM 580 N N . ASP A 1 86 ? -1.470 67.799 28.658 1.00 43.31 66 ASP A N 1
ATOM 581 C CA . ASP A 1 86 ? -0.379 68.582 28.045 1.00 42.46 66 ASP A CA 1
ATOM 582 C C . ASP A 1 86 ? -0.479 68.803 26.542 1.00 43.44 66 ASP A C 1
ATOM 583 O O . ASP A 1 86 ? 0.358 69.500 25.959 1.00 44.02 66 ASP A O 1
ATOM 588 N N . GLY A 1 87 ? -1.486 68.221 25.906 1.00 42.23 67 GLY A N 1
ATOM 589 C CA . GLY A 1 87 ? -1.618 68.333 24.461 1.00 40.49 67 GLY A CA 1
ATOM 590 C C . GLY A 1 87 ? -0.513 67.691 23.641 1.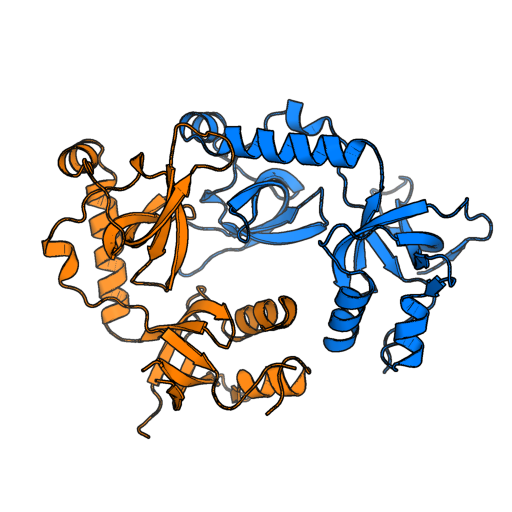00 39.60 67 GLY A C 1
ATOM 591 O O . GLY A 1 87 ? -0.366 68.020 22.502 1.00 38.88 67 GLY A O 1
ATOM 592 N N . ARG A 1 88 ? 0.258 66.765 24.200 1.00 41.07 68 ARG A N 1
ATOM 593 C CA . ARG A 1 88 ? 1.290 66.044 23.427 1.00 40.94 68 ARG A CA 1
ATOM 594 C C . ARG A 1 88 ? 0.831 64.624 23.009 1.00 39.91 68 ARG A C 1
ATOM 595 O O . ARG A 1 88 ? -0.143 64.074 23.557 1.00 37.60 68 ARG A O 1
ATOM 603 N N . TRP A 1 89 ? 1.531 64.039 22.039 1.00 36.56 69 TRP A N 1
ATOM 604 C CA . TRP A 1 89 ? 1.129 62.761 21.450 1.00 34.25 69 TRP A CA 1
ATOM 605 C C . TRP A 1 89 ? 1.875 61.590 22.062 1.00 35.87 69 TRP A C 1
ATOM 606 O O . TRP A 1 89 ? 3.101 61.635 22.274 1.00 35.53 69 TRP A O 1
ATOM 617 N N . TYR A 1 90 ? 1.124 60.515 22.305 1.00 33.67 70 TYR A N 1
ATOM 618 C CA . TYR A 1 90 ? 1.617 59.351 23.032 1.00 29.64 70 TYR A CA 1
ATOM 619 C C . TYR A 1 90 ? 1.122 58.054 22.374 1.00 29.05 70 TYR A C 1
ATOM 620 O O . TYR A 1 90 ? 0.175 58.027 21.574 1.00 30.06 70 TYR A O 1
ATOM 629 N N . ARG A 1 91 ? 1.800 56.978 22.697 1.00 27.29 71 ARG A N 1
ATOM 630 C CA . ARG A 1 91 ? 1.415 55.686 22.252 1.00 27.05 71 ARG A CA 1
ATOM 631 C C . ARG A 1 91 ? 0.469 55.174 23.304 1.00 28.63 71 ARG A C 1
ATOM 632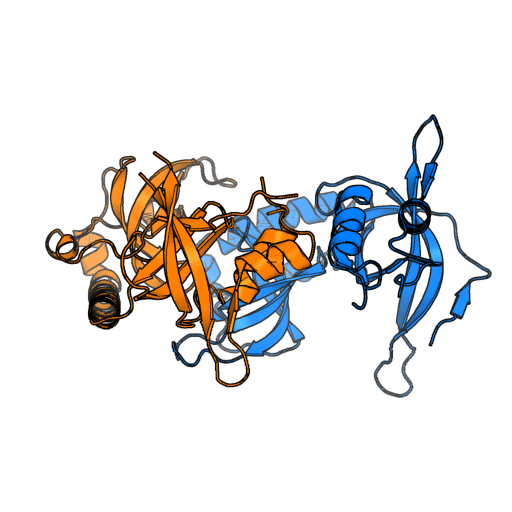 O O . ARG A 1 91 ? 0.811 55.169 24.504 1.00 31.34 71 ARG A O 1
ATOM 640 N N . ALA A 1 92 ? -0.708 54.733 22.861 1.00 27.50 72 ALA A N 1
ATOM 641 C CA . ALA A 1 92 ? -1.713 54.208 23.763 1.00 26.93 72 ALA A CA 1
ATOM 642 C C . ALA A 1 92 ? -2.374 52.982 23.152 1.00 29.83 72 ALA A C 1
ATOM 643 O O . ALA A 1 92 ? -2.366 52.805 21.936 1.00 28.79 72 ALA A O 1
ATOM 645 N N . ARG A 1 93 ? -2.962 52.148 24.001 1.00 29.88 73 ARG A N 1
ATOM 646 C CA . ARG A 1 93 ? -3.707 50.974 23.563 1.00 28.09 73 ARG A CA 1
ATOM 647 C C . ARG A 1 93 ? -5.188 51.221 23.880 1.00 28.16 73 ARG A C 1
ATOM 648 O O . ARG A 1 93 ? -5.520 51.598 24.983 1.00 27.21 73 ARG A O 1
ATOM 656 N N . VAL A 1 94 ? -6.067 51.004 22.911 1.00 26.72 74 VAL A N 1
ATOM 657 C CA . VAL A 1 94 ? -7.479 51.176 23.115 1.00 26.89 74 VAL A CA 1
ATOM 658 C C . VAL A 1 94 ? -7.941 50.071 24.040 1.00 28.30 74 VAL A C 1
ATOM 659 O O . VAL A 1 94 ? -7.827 48.891 23.687 1.00 30.51 74 VAL A O 1
ATOM 663 N N . HIS A 1 95 ? -8.426 50.416 25.231 1.00 27.16 75 HIS A N 1
ATOM 664 C CA . HIS A 1 95 ? -8.862 49.397 26.174 1.00 30.38 75 HIS A CA 1
ATOM 665 C C . HIS A 1 95 ? -10.344 49.103 26.041 1.00 31.93 75 HIS A C 1
ATOM 666 O O . HIS A 1 95 ? -10.776 47.963 26.194 1.00 31.54 75 HIS A O 1
ATOM 673 N N . ASP A 1 96 ? -11.128 50.131 25.749 1.00 33.43 76 ASP A N 1
ATOM 674 C CA . ASP A 1 96 ? -12.537 49.941 25.507 1.00 37.10 76 ASP A CA 1
ATOM 675 C C . ASP A 1 96 ? -13.103 51.101 24.692 1.00 34.90 76 ASP A C 1
ATOM 676 O O . ASP A 1 96 ? -12.470 52.136 24.572 1.00 35.58 76 ASP A O 1
ATOM 681 N N . ILE A 1 97 ? -14.280 50.908 24.122 1.00 32.80 77 ILE A N 1
ATOM 682 C CA . ILE A 1 97 ? -14.985 51.963 23.421 1.00 34.02 77 ILE A CA 1
ATOM 683 C C . ILE A 1 97 ? -16.378 52.097 24.014 1.00 36.37 77 ILE A C 1
ATOM 684 O O . ILE A 1 97 ? -17.079 51.104 24.175 1.00 34.22 77 ILE A O 1
ATOM 689 N N . ARG A 1 98 ? -16.775 53.312 24.373 1.00 37.64 78 ARG A N 1
ATOM 690 C CA . ARG A 1 98 ? -18.109 53.493 24.905 1.00 44.11 78 ARG A CA 1
ATOM 691 C C . ARG A 1 98 ? -18.886 54.589 24.127 1.00 46.04 78 ARG A C 1
ATOM 692 O O . ARG A 1 98 ? -18.315 55.551 23.591 1.00 43.32 78 ARG A O 1
ATOM 700 N N . PRO A 1 99 ? -20.209 54.437 24.042 1.00 44.56 79 PRO A N 1
ATOM 701 C CA . PRO A 1 99 ? -21.002 55.402 23.288 1.00 43.17 79 PRO A CA 1
ATOM 702 C C . PRO A 1 99 ? -21.107 56.716 24.009 1.00 39.42 79 PRO A C 1
ATOM 703 O O . PRO A 1 99 ? -20.857 56.783 25.204 1.00 40.79 79 PRO A O 1
ATOM 707 N N . ASN A 1 100 ? -21.470 57.749 23.259 1.00 42.07 80 ASN A N 1
ATOM 708 C CA . ASN A 1 100 ? -21.970 59.008 23.812 1.00 42.20 80 ASN A CA 1
ATOM 709 C C . ASN A 1 100 ? -23.395 59.233 23.269 1.00 41.75 80 ASN A C 1
ATOM 710 O O . ASN A 1 100 ? -23.579 59.475 22.074 1.00 40.54 80 ASN A O 1
ATOM 715 N N . GLU A 1 101 ? -24.391 59.166 24.150 1.00 41.87 81 GLU A N 1
ATOM 716 C CA . GLU A 1 101 ? -25.787 59.279 23.739 1.00 44.83 81 GLU A CA 1
ATOM 717 C C . GLU A 1 101 ? -26.256 60.689 23.419 1.00 44.12 81 GLU A C 1
ATOM 718 O O . GLU A 1 101 ? -27.393 60.857 22.980 1.00 44.90 81 GLU A O 1
ATOM 724 N N . PHE A 1 102 ? -25.414 61.696 23.654 1.00 42.83 82 PHE A N 1
ATOM 725 C CA . PHE A 1 102 ? -25.764 63.087 23.344 1.00 41.24 82 PHE A CA 1
ATOM 726 C C . PHE A 1 102 ? -25.015 63.580 22.131 1.00 40.30 82 PHE A C 1
ATOM 727 O O . PHE A 1 102 ? -25.324 64.641 21.582 1.00 40.23 82 PHE A O 1
ATOM 735 N N . ASP A 1 103 ? -24.050 62.790 21.685 1.00 39.12 83 ASP A N 1
ATOM 736 C CA . ASP A 1 103 ? -23.360 63.089 20.449 1.00 41.17 83 ASP A CA 1
ATOM 737 C C . ASP A 1 103 ? -23.025 61.813 19.670 1.00 42.08 83 ASP A C 1
ATOM 738 O O . ASP A 1 103 ? -22.168 61.021 20.099 1.00 41.89 83 ASP A O 1
ATOM 743 N N . SER A 1 104 ? -23.666 61.613 18.520 1.00 42.02 84 SER A N 1
ATOM 744 C CA . SER A 1 104 ? -23.550 60.337 17.807 1.00 40.65 84 SER A CA 1
ATOM 745 C C . SER A 1 104 ? -22.273 60.270 16.978 1.00 43.36 84 SER A C 1
ATOM 746 O O . SER A 1 104 ? -21.773 59.174 16.657 1.00 41.03 84 SER A O 1
ATOM 749 N N . SER A 1 105 ? -21.719 61.443 16.676 1.00 46.49 85 SER A N 1
ATOM 750 C CA . SER A 1 105 ? -20.438 61.548 15.967 1.00 49.84 85 SER A CA 1
ATOM 751 C C . SER A 1 105 ? -19.233 61.167 16.815 1.00 56.00 85 SER A C 1
ATOM 752 O O . SER A 1 105 ? -18.091 61.234 16.328 1.00 62.10 85 SER A O 1
ATOM 755 N N . GLN A 1 106 ? -19.468 60.821 18.084 1.00 59.93 86 GLN A N 1
ATOM 756 C CA . GLN A 1 106 ? -18.383 60.649 19.043 1.00 62.40 86 GLN A CA 1
ATOM 757 C C . GLN A 1 106 ? -18.546 59.471 19.944 1.00 54.11 86 GLN A C 1
ATOM 758 O O . GLN A 1 106 ? -19.170 59.559 20.993 1.00 60.64 86 GLN A O 1
ATOM 764 N N . GLN A 1 107 ? -17.942 58.372 19.555 1.00 47.53 87 GLN A N 1
ATOM 765 C CA . GLN A 1 107 ? -17.610 57.383 20.529 1.00 40.45 87 GLN A CA 1
ATOM 766 C C . GLN A 1 107 ? -16.392 57.881 21.252 1.00 37.34 87 GLN A C 1
ATOM 767 O O . GLN A 1 107 ? -15.630 58.720 20.747 1.00 35.60 87 GLN A O 1
ATOM 773 N N . VAL A 1 108 ? -16.218 57.354 22.445 1.00 33.53 88 VAL A N 1
ATOM 774 C CA . VAL A 1 108 ? -15.116 57.731 23.279 1.00 35.12 88 VAL A CA 1
ATOM 775 C C . VAL A 1 108 ? -14.364 56.442 23.629 1.00 35.55 88 VAL A C 1
ATOM 776 O O . VAL A 1 108 ? -14.964 55.376 23.899 1.00 35.13 88 VAL A O 1
ATOM 780 N N . ALA A 1 109 ? -13.040 56.514 23.545 1.00 31.97 89 ALA A N 1
ATOM 781 C CA . ALA A 1 109 ? -12.207 55.336 23.781 1.00 29.95 89 ALA A CA 1
ATOM 782 C C . ALA A 1 109 ? -11.483 55.469 25.113 1.00 28.54 89 ALA A C 1
ATOM 783 O O . ALA A 1 109 ? -10.969 56.527 25.432 1.00 28.41 89 ALA A O 1
ATOM 785 N N . ASP A 1 110 ? -11.490 54.411 25.894 1.00 26.25 90 ASP A N 1
ATOM 786 C CA . ASP A 1 110 ? -10.747 54.362 27.107 1.00 26.80 90 ASP A CA 1
ATOM 787 C C . ASP A 1 110 ? -9.392 53.916 26.630 1.00 29.17 90 ASP A C 1
ATOM 788 O O . ASP A 1 110 ? -9.271 52.784 26.179 1.00 33.03 90 ASP A O 1
ATOM 793 N N . VAL A 1 111 ? -8.384 54.792 26.711 1.00 29.06 91 VAL A N 1
ATOM 794 C CA . VAL A 1 111 ? -7.002 54.469 26.281 1.00 28.27 91 VAL A CA 1
ATOM 795 C C . VAL A 1 111 ? -5.971 54.398 27.406 1.00 26.17 91 VAL A C 1
ATOM 796 O O . VAL A 1 111 ? -6.019 55.143 28.371 1.00 27.29 91 VAL A O 1
ATOM 800 N N . PHE A 1 112 ? -5.066 53.446 27.280 1.00 26.10 92 PHE A N 1
ATOM 801 C CA . PHE A 1 112 ? -3.994 53.210 28.234 1.00 26.42 92 PHE A CA 1
ATOM 802 C C . PHE A 1 112 ? -2.687 53.695 27.608 1.00 29.38 92 PHE A C 1
ATOM 803 O O . PHE A 1 112 ? -2.239 53.133 26.587 1.00 31.82 92 PHE A O 1
ATOM 811 N N . TYR A 1 113 ? -2.117 54.765 28.187 1.00 28.44 93 TYR A N 1
ATOM 812 C CA . TYR A 1 113 ? -0.854 55.351 27.740 1.00 26.16 93 TYR A CA 1
ATOM 813 C C . TYR A 1 113 ? 0.302 54.422 28.113 1.00 27.64 93 TYR A C 1
ATOM 814 O O . TYR A 1 113 ? 0.697 54.294 29.282 1.00 26.35 93 TYR A O 1
ATOM 823 N N . LEU A 1 114 ? 0.825 53.756 27.079 1.00 28.59 94 LEU A N 1
ATOM 824 C CA . LEU A 1 114 ? 1.666 52.562 27.216 1.00 26.80 94 LEU A CA 1
ATOM 825 C C . LEU A 1 114 ? 3.050 52.792 27.862 1.00 24.90 94 LEU A C 1
ATOM 826 O O . LEU A 1 114 ? 3.622 51.879 28.399 1.00 22.78 94 LEU A O 1
ATOM 831 N N . ASP A 1 115 ? 3.588 53.992 27.717 1.00 24.93 95 ASP A N 1
ATOM 832 C CA . ASP A 1 115 ? 4.868 54.395 28.312 1.00 26.24 95 ASP A CA 1
ATOM 833 C C . ASP A 1 115 ? 4.784 55.034 29.725 1.00 26.31 95 ASP A C 1
ATOM 834 O O . ASP A 1 115 ? 5.788 55.410 30.298 1.00 24.14 95 ASP A O 1
ATOM 839 N N . TYR A 1 116 ? 3.584 55.093 30.283 1.00 26.57 96 TYR A N 1
ATOM 840 C CA . TYR A 1 116 ? 3.315 55.864 31.478 1.00 26.08 96 TYR A CA 1
ATOM 841 C C . TYR A 1 116 ? 2.394 55.134 32.426 1.00 26.04 96 TYR A C 1
ATOM 842 O O . TYR A 1 116 ? 2.687 55.071 33.606 1.00 24.89 96 TYR A O 1
ATOM 851 N N . GLY A 1 117 ? 1.280 54.598 31.904 1.00 26.87 97 GLY A N 1
ATOM 852 C CA . GLY A 1 117 ? 0.415 53.691 32.647 1.00 27.17 97 GLY A CA 1
ATOM 853 C C . GLY A 1 117 ? -0.906 54.298 33.063 1.00 28.46 97 GLY A C 1
ATOM 854 O O . GLY A 1 117 ? -1.787 53.606 33.600 1.00 31.84 97 GLY A O 1
ATOM 855 N N . ASP A 1 118 ? -1.075 55.582 32.821 1.00 27.82 98 ASP A N 1
ATOM 856 C CA . ASP A 1 118 ? -2.372 56.158 33.060 1.00 30.86 98 ASP A CA 1
ATOM 857 C C . ASP A 1 118 ? -3.344 55.920 31.919 1.00 30.92 98 ASP A C 1
ATOM 858 O O . ASP A 1 118 ? -2.966 55.542 30.806 1.00 32.77 98 ASP A O 1
ATOM 863 N N . SER A 1 119 ? -4.615 56.113 32.238 1.00 31.18 99 SER A N 1
ATOM 864 C CA . SER A 1 119 ? -5.728 55.841 31.347 1.00 30.17 99 SER A CA 1
ATOM 865 C C . SER A 1 119 ? -6.650 57.061 31.318 1.00 31.05 99 SER A C 1
ATOM 866 O O . SER A 1 119 ? -6.994 57.576 32.366 1.00 30.50 99 SER A O 1
ATOM 869 N N . GLU A 1 120 ? -7.025 57.505 30.122 1.00 32.31 100 GLU A N 1
ATOM 870 C CA . GLU A 1 120 ? -7.974 58.582 29.912 1.00 33.74 100 GLU A CA 1
ATOM 871 C C . GLU A 1 120 ? -8.979 58.192 28.820 1.00 36.27 100 GLU A C 1
ATOM 872 O O . GLU A 1 120 ? -8.731 57.305 28.019 1.00 35.91 100 GLU A O 1
ATOM 878 N N . TYR A 1 121 ? -10.108 58.886 28.802 1.00 34.61 101 TYR A N 1
ATOM 879 C CA . TYR A 1 121 ? -11.166 58.680 27.839 1.00 34.11 101 TYR A CA 1
ATOM 880 C C . TYR A 1 121 ? -10.935 59.740 26.789 1.00 32.30 101 TYR A C 1
ATOM 881 O O . TYR A 1 121 ? -10.918 60.920 27.112 1.00 29.82 101 TYR A O 1
ATOM 890 N N . VAL A 1 122 ? -10.713 59.312 25.554 1.00 31.43 102 VAL A N 1
ATOM 891 C CA . VAL A 1 122 ? -10.423 60.205 24.453 1.00 32.79 102 VAL A CA 1
ATOM 892 C C . VAL A 1 122 ? -11.455 59.926 23.387 1.00 33.35 102 VAL A C 1
ATOM 893 O O . VAL A 1 122 ? -11.843 58.784 23.155 1.00 35.46 102 VAL A O 1
ATOM 897 N N . ALA A 1 123 ? -11.921 60.978 22.751 1.00 33.18 103 ALA A N 1
ATOM 898 C CA . ALA A 1 123 ? -12.876 60.848 21.680 1.00 34.07 103 ALA A CA 1
ATOM 899 C C . ALA A 1 123 ? -12.150 60.136 20.575 1.00 32.44 103 ALA A C 1
ATOM 900 O O . ALA A 1 123 ? -10.997 60.447 20.304 1.00 36.71 103 ALA A O 1
ATOM 902 N N . THR A 1 124 ? -12.803 59.186 19.939 1.00 27.76 104 THR A N 1
ATOM 903 C CA . THR A 1 124 ? -12.138 58.453 18.903 1.00 29.20 104 THR A CA 1
ATOM 904 C C . THR A 1 124 ? -11.790 59.322 17.718 1.00 33.49 104 THR A C 1
ATOM 905 O O . THR A 1 124 ? -10.899 58.987 16.953 1.00 36.80 104 THR A O 1
ATOM 909 N N . HIS A 1 125 ? -12.454 60.460 17.586 1.00 40.95 105 HIS A N 1
ATOM 910 C CA . HIS A 1 125 ? -12.212 61.378 16.469 1.00 44.51 105 HIS A CA 1
ATOM 911 C C . HIS A 1 125 ? -10.760 61.864 16.421 1.00 45.18 105 HIS A C 1
ATOM 912 O O . HIS A 1 125 ? -10.227 62.132 15.349 1.00 50.84 105 HIS A O 1
ATOM 919 N N . GLU A 1 126 ? -10.111 61.984 17.570 1.00 42.47 106 GLU A N 1
ATOM 920 C CA . GLU A 1 126 ? -8.813 62.623 17.615 1.00 44.58 106 GLU A CA 1
ATOM 921 C C . GLU A 1 126 ? -7.653 61.630 17.733 1.00 43.80 106 GLU A C 1
ATOM 922 O O . GLU A 1 126 ? -6.519 62.047 17.899 1.00 52.14 106 GLU A O 1
ATOM 928 N N . LEU A 1 127 ? -7.923 60.332 17.647 1.00 37.09 107 LEU A N 1
ATOM 929 C CA . LEU A 1 127 ? -6.850 59.323 17.554 1.00 33.90 107 LEU A CA 1
ATOM 930 C C . LEU A 1 127 ? -6.323 59.208 16.106 1.00 33.93 107 LEU A C 1
ATOM 931 O O . LEU A 1 127 ? -7.049 59.510 15.138 1.00 32.87 107 LEU A O 1
ATOM 936 N N . CYS A 1 128 ? -5.065 58.787 15.968 1.00 32.08 108 CYS A N 1
ATOM 937 C CA . CYS A 1 128 ? -4.460 58.615 14.671 1.00 32.47 108 CYS A CA 1
ATOM 938 C C . CYS A 1 128 ? -3.818 57.269 14.594 1.00 33.45 108 CYS A C 1
ATOM 939 O O . CYS A 1 128 ? -3.532 56.671 15.622 1.00 31.41 108 CYS A O 1
ATOM 942 N N . GLU A 1 129 ? -3.581 56.784 13.380 1.00 35.42 109 GLU A N 1
ATOM 943 C CA . GLU A 1 129 ? -2.833 55.564 13.232 1.00 39.82 109 GLU A CA 1
ATOM 944 C C . GLU A 1 129 ? -1.392 55.847 13.663 1.00 37.57 109 GLU A C 1
ATOM 945 O O . GLU A 1 129 ? -0.802 56.874 13.308 1.00 32.83 109 GLU A O 1
ATOM 951 N N . LEU A 1 130 ? -0.843 54.917 14.428 1.00 34.99 110 LEU A N 1
ATOM 952 C CA . LEU A 1 130 ? 0.563 54.962 14.808 1.00 34.73 110 LEU A CA 1
ATOM 953 C C . LEU A 1 130 ? 1.472 54.405 13.685 1.00 34.06 110 LEU A C 1
ATOM 954 O O . LEU A 1 130 ? 1.406 53.249 13.349 1.00 32.09 110 LEU A O 1
ATOM 959 N N . ARG A 1 131 ? 2.302 55.265 13.115 1.00 38.34 111 ARG A N 1
ATOM 960 C CA . ARG A 1 131 ? 3.360 54.876 12.185 1.00 41.64 111 ARG A CA 1
ATOM 961 C C . ARG A 1 131 ? 4.218 53.744 12.749 1.00 41.72 111 ARG A C 1
ATOM 962 O O . ARG A 1 131 ? 4.682 53.813 13.894 1.00 41.30 111 ARG A O 1
ATOM 970 N N . ALA A 1 132 ? 4.459 52.726 11.936 1.00 38.16 112 ALA A N 1
ATOM 971 C CA . ALA A 1 132 ? 5.032 51.482 12.432 1.00 39.27 112 ALA A CA 1
ATOM 972 C C . ALA A 1 132 ? 6.415 51.609 13.089 1.00 38.77 112 ALA A C 1
ATOM 973 O O . ALA A 1 132 ? 6.724 50.873 14.016 1.00 38.62 112 ALA A O 1
ATOM 975 N N . ASP A 1 133 ? 7.250 52.526 12.623 1.00 38.10 113 ASP A N 1
ATOM 976 C CA . ASP A 1 133 ? 8.577 52.682 13.229 1.00 42.52 113 ASP A CA 1
ATOM 977 C C . ASP A 1 133 ? 8.522 53.224 14.671 1.00 43.12 113 ASP A C 1
ATOM 978 O O . ASP A 1 133 ? 9.468 53.051 15.463 1.00 45.39 113 ASP A O 1
ATOM 983 N N . LEU A 1 134 ? 7.410 53.849 15.028 1.00 39.09 114 LEU A N 1
ATOM 984 C CA . LEU A 1 134 ? 7.249 54.332 16.377 1.00 37.49 114 LEU A CA 1
ATOM 985 C C . LEU A 1 134 ? 7.008 53.210 17.401 1.00 36.21 114 LEU A C 1
ATOM 986 O O . LEU A 1 134 ? 6.982 53.463 18.600 1.00 36.21 114 LEU A O 1
ATOM 991 N N . LEU A 1 135 ? 6.835 51.980 16.943 1.00 32.44 115 LEU A N 1
ATOM 992 C CA . LEU A 1 135 ? 6.725 50.852 17.866 1.00 35.88 115 LEU A CA 1
ATOM 993 C C . LEU A 1 135 ? 8.070 50.276 18.344 1.00 36.54 115 LEU A C 1
ATOM 994 O O . LEU A 1 135 ? 8.099 49.366 19.199 1.00 34.77 115 LEU A O 1
ATOM 999 N N . ARG A 1 136 ? 9.165 50.767 17.784 1.00 36.02 116 ARG A N 1
ATOM 1000 C CA . ARG A 1 136 ? 10.443 50.178 18.064 1.00 41.47 116 ARG A CA 1
ATOM 1001 C C . ARG A 1 136 ? 10.780 50.200 19.540 1.00 34.65 116 ARG A C 1
ATOM 1002 O O . ARG A 1 136 ? 11.149 49.193 20.088 1.00 31.59 116 ARG A O 1
ATOM 1010 N N . LEU A 1 137 ? 10.675 51.354 20.175 1.00 30.36 117 LEU A N 1
ATOM 1011 C CA . LEU A 1 137 ? 11.044 51.428 21.568 1.00 30.26 117 LEU A CA 1
ATOM 1012 C C . LEU A 1 137 ? 10.062 50.646 22.460 1.00 28.97 117 LEU A C 1
ATOM 1013 O O . LEU A 1 137 ? 8.847 50.704 22.302 1.00 28.15 117 LEU A O 1
ATOM 1018 N N . ARG A 1 138 ? 10.615 49.896 23.391 1.00 28.12 118 ARG A N 1
ATOM 1019 C CA . ARG A 1 138 ? 9.833 49.026 24.268 1.00 30.86 118 ARG A CA 1
ATOM 1020 C C . ARG A 1 138 ? 8.783 49.864 24.993 1.00 29.39 118 ARG A C 1
ATOM 1021 O O . ARG A 1 138 ? 8.984 51.059 25.266 1.00 29.04 118 ARG A O 1
ATOM 1029 N N . PHE A 1 139 ? 7.649 49.261 25.301 1.00 28.15 119 PHE A N 1
ATOM 1030 C CA . PHE A 1 139 ? 6.641 50.011 26.056 1.00 28.62 119 PHE A CA 1
ATOM 1031 C C . PHE A 1 139 ? 7.139 50.207 27.492 1.00 28.79 119 PHE A C 1
ATOM 1032 O O . PHE A 1 139 ? 7.415 49.247 28.192 1.00 32.40 119 PHE A O 1
ATOM 1040 N N . GLN A 1 140 ? 7.287 51.456 27.895 1.00 27.31 120 GLN A N 1
ATOM 1041 C CA . GLN A 1 140 ? 8.044 51.803 29.102 1.00 27.00 120 GLN A CA 1
ATOM 1042 C C . GLN A 1 140 ? 7.376 51.539 30.435 1.00 29.07 120 GLN A C 1
ATOM 1043 O O . GLN A 1 140 ? 8.104 51.437 31.443 1.00 29.70 120 GLN A O 1
ATOM 1049 N N . ALA A 1 141 ? 6.042 51.394 30.468 1.00 28.47 121 ALA A N 1
ATOM 1050 C CA . ALA A 1 141 ? 5.308 51.255 31.764 1.00 28.68 121 ALA A CA 1
ATOM 1051 C C . ALA A 1 141 ? 5.157 49.818 32.207 1.00 28.45 121 ALA A C 1
ATOM 1052 O O . ALA A 1 141 ? 4.614 49.064 31.454 1.00 29.85 121 ALA A O 1
ATOM 1054 N N . MET A 1 142 ? 5.664 49.455 33.394 1.00 29.67 122 MET A N 1
ATOM 1055 C CA A MET A 1 142 ? 5.534 48.110 33.958 0.50 30.45 122 MET A CA 1
ATOM 1056 C CA B MET A 1 142 ? 5.506 48.095 33.954 0.50 31.52 122 MET A CA 1
ATOM 1057 C C . MET A 1 142 ? 4.534 48.144 35.126 1.00 31.71 122 MET A C 1
ATOM 1058 O O . MET A 1 142 ? 4.744 48.861 36.100 1.00 33.76 122 MET A O 1
ATOM 1067 N N . GLU A 1 143 ? 3.451 47.387 35.042 1.00 30.63 123 GLU A N 1
ATOM 1068 C CA . GLU A 1 143 ? 2.515 47.320 36.166 1.00 31.73 123 GLU A CA 1
ATOM 1069 C C . GLU A 1 143 ? 3.157 46.736 37.446 1.00 27.88 123 GLU A C 1
ATOM 1070 O O . GLU A 1 143 ? 3.853 45.760 37.388 1.00 26.68 123 GLU A O 1
ATOM 1076 N N . CYS A 1 144 ? 2.896 47.321 38.602 1.00 26.89 124 CYS A N 1
ATOM 1077 C CA . CYS A 1 144 ? 3.327 46.726 39.853 1.00 27.37 124 CYS A CA 1
ATOM 1078 C C . CYS A 1 144 ? 2.262 46.834 40.945 1.00 28.43 124 CYS A C 1
ATOM 1079 O O . CYS A 1 144 ? 1.216 47.446 40.788 1.00 25.80 124 CYS A O 1
ATOM 1082 N N . PHE A 1 145 ? 2.552 46.208 42.072 1.00 29.69 125 PHE A N 1
ATOM 1083 C CA . PHE A 1 145 ? 1.804 46.457 43.284 1.00 29.02 125 PHE A CA 1
ATOM 1084 C C . PHE A 1 145 ? 2.788 46.452 44.422 1.00 27.54 125 PHE A C 1
ATOM 1085 O O . PHE A 1 145 ? 3.901 46.002 44.260 1.00 23.90 125 PHE A O 1
ATOM 1093 N N . LEU A 1 146 ? 2.370 46.976 45.564 1.00 29.35 126 LEU A N 1
ATOM 1094 C CA . LEU A 1 146 ? 3.291 47.236 46.660 1.00 28.79 126 LEU A CA 1
ATOM 1095 C C . LEU A 1 146 ? 3.249 46.027 47.532 1.00 28.07 126 LEU A C 1
ATOM 1096 O O . LEU A 1 146 ? 2.191 45.578 47.871 1.00 31.30 126 LEU A O 1
ATOM 1101 N N . ALA A 1 147 ? 4.394 45.487 47.893 1.00 29.77 127 ALA A N 1
ATOM 1102 C CA . ALA A 1 147 ? 4.406 44.275 48.658 1.00 33.27 127 ALA A CA 1
ATOM 1103 C C . ALA A 1 147 ? 4.270 44.570 50.119 1.00 35.71 127 ALA A C 1
ATOM 1104 O O . ALA A 1 147 ? 4.640 45.634 50.602 1.00 37.14 127 ALA A O 1
ATOM 1106 N N . GLY A 1 148 ? 3.692 43.620 50.817 1.00 40.83 128 GLY A N 1
ATOM 1107 C CA . GLY A 1 148 ? 3.715 43.638 52.263 1.00 48.35 128 GLY A CA 1
ATOM 1108 C C . GLY A 1 148 ? 2.697 44.543 52.921 1.00 52.74 128 GLY A C 1
ATOM 1109 O O . GLY A 1 148 ? 2.754 44.735 54.135 1.00 65.51 128 GLY A O 1
ATOM 1110 N N . VAL A 1 149 ? 1.766 45.106 52.153 1.00 48.12 129 VAL A N 1
ATOM 1111 C CA . VAL A 1 149 ? 0.733 45.960 52.748 1.00 45.07 129 VAL A CA 1
ATOM 1112 C C . VAL A 1 149 ? -0.640 45.568 52.203 1.00 44.66 129 VAL A C 1
ATOM 1113 O O . VAL A 1 149 ? -0.758 45.041 51.110 1.00 40.88 129 VAL A O 1
ATOM 1117 N N . ARG A 1 150 ? -1.676 45.787 52.991 1.00 46.87 130 ARG A N 1
ATOM 1118 C CA . ARG A 1 150 ? -3.037 45.741 52.464 1.00 48.59 130 ARG A CA 1
ATOM 1119 C C . ARG A 1 150 ? -3.815 46.889 53.082 1.00 43.77 130 ARG A C 1
ATOM 1120 O O . ARG A 1 150 ? -3.376 47.472 54.078 1.00 39.60 130 ARG A O 1
ATOM 1128 N N . PRO A 1 151 ? -4.939 47.271 52.457 1.00 44.33 131 PRO A N 1
ATOM 1129 C CA . PRO A 1 151 ? -5.655 48.427 52.995 1.00 46.51 131 PRO A CA 1
ATOM 1130 C C . PRO A 1 151 ? -6.233 48.199 54.386 1.00 50.25 131 PRO A C 1
ATOM 1131 O O . PRO A 1 151 ? -6.594 47.069 54.750 1.00 47.12 131 PRO A O 1
ATOM 1135 N N . ALA A 1 152 ? -6.271 49.284 55.156 1.00 59.17 132 ALA A N 1
ATOM 1136 C CA . ALA A 1 152 ? -6.766 49.260 56.527 1.00 66.52 132 ALA A CA 1
ATOM 1137 C C . ALA A 1 152 ? -8.298 49.302 56.548 1.00 71.46 132 ALA A C 1
ATOM 1138 O O . ALA A 1 152 ? -8.923 50.187 55.944 1.00 72.84 132 ALA A O 1
ATOM 1140 N N . SER A 1 153 ? -8.887 48.340 57.259 1.00 75.01 133 SER A N 1
ATOM 1141 C CA . SER A 1 153 ? -10.332 48.092 57.220 1.00 72.49 133 SER A CA 1
ATOM 1142 C C . SER A 1 153 ? -11.180 49.350 57.442 1.00 69.42 133 SER A C 1
ATOM 1143 O O . SER A 1 153 ? -11.308 49.831 58.567 1.00 66.78 133 SER A O 1
ATOM 1146 N N . ASP A 1 166 ? -8.704 50.962 45.216 1.00 58.95 146 ASP A N 1
ATOM 1147 C CA . ASP A 1 166 ? -8.954 49.514 45.035 1.00 66.62 146 ASP A CA 1
ATOM 1148 C C . ASP A 1 166 ? -9.192 48.807 46.382 1.00 67.98 146 ASP A C 1
ATOM 1149 O O . ASP A 1 166 ? -8.523 47.816 46.716 1.00 64.38 146 ASP A O 1
ATOM 1154 N N . LYS A 1 167 ? -10.179 49.339 47.116 1.00 69.75 147 LYS A N 1
ATOM 1155 C CA . LYS A 1 167 ? -10.443 49.034 48.529 1.00 64.33 147 LYS A CA 1
ATOM 1156 C C . LYS A 1 167 ? -9.551 49.912 49.439 1.00 57.06 147 LYS A C 1
ATOM 1157 O O . LYS A 1 167 ? -9.711 49.931 50.652 1.00 55.64 147 LYS A O 1
ATOM 1163 N N . TRP A 1 168 ? -8.608 50.622 48.827 1.00 48.28 148 TRP A N 1
ATOM 1164 C CA . TRP A 1 168 ? -7.821 51.628 49.482 1.00 42.56 148 TRP A CA 1
ATOM 1165 C C . TRP A 1 168 ? -8.658 52.839 49.689 1.00 42.10 148 TRP A C 1
ATOM 1166 O O . TRP A 1 168 ? -9.456 53.198 48.832 1.00 43.61 148 TRP A O 1
ATOM 1177 N N . HIS A 1 169 ? -8.450 53.487 50.824 1.00 41.51 149 HIS A N 1
ATOM 1178 C CA . HIS A 1 169 ? -9.046 54.767 51.083 1.00 42.57 149 HIS A CA 1
ATOM 1179 C C . HIS A 1 169 ? -8.393 55.811 50.170 1.00 45.45 149 HIS A C 1
ATOM 1180 O O . HIS A 1 169 ? -7.172 55.814 50.012 1.00 50.04 149 HIS A O 1
ATOM 1187 N N . PRO A 1 170 ? -9.190 56.721 49.580 1.00 45.17 150 PRO A N 1
ATOM 1188 C CA . PRO A 1 170 ? -8.682 57.776 48.688 1.00 42.95 150 PRO A CA 1
ATOM 1189 C C . PRO A 1 170 ? -7.452 58.574 49.177 1.00 39.78 150 PRO A C 1
ATOM 1190 O O . PRO A 1 170 ? -6.643 59.010 48.386 1.00 41.78 150 PRO A O 1
ATOM 1194 N N . GLN A 1 171 ? -7.358 58.833 50.459 1.00 38.82 151 GLN A N 1
ATOM 1195 C CA . GLN A 1 171 ? -6.245 59.577 51.013 1.00 40.72 151 GLN A CA 1
ATOM 1196 C C . GLN A 1 171 ? -4.995 58.749 51.233 1.00 39.55 151 GLN A C 1
ATOM 1197 O O . GLN A 1 171 ? -3.910 59.319 51.375 1.00 38.38 151 GLN A O 1
ATOM 1203 N N . ALA A 1 172 ? -5.183 57.433 51.354 1.00 37.92 152 ALA A N 1
ATOM 1204 C CA . ALA A 1 172 ? -4.102 56.457 51.305 1.00 38.26 152 ALA A CA 1
ATOM 1205 C C . ALA A 1 172 ? -3.471 56.562 49.927 1.00 39.82 152 ALA A C 1
ATOM 1206 O O . ALA A 1 172 ? -2.268 56.737 49.817 1.00 43.79 152 ALA A O 1
ATOM 1208 N N . VAL A 1 173 ? -4.307 56.479 48.888 1.00 37.00 153 VAL A N 1
ATOM 1209 C CA . VAL A 1 173 ? -3.855 56.582 47.528 1.00 34.79 153 VAL A CA 1
ATOM 1210 C C . VAL A 1 173 ? -3.162 57.898 47.352 1.00 36.96 153 VAL A C 1
ATOM 1211 O O . VAL A 1 173 ? -2.098 57.958 46.738 1.00 45.62 153 VAL A O 1
ATOM 1215 N N . GLU A 1 174 ? -3.736 58.957 47.893 1.00 38.16 154 GLU A N 1
ATOM 1216 C CA . GLU A 1 174 ? -3.158 60.299 47.744 1.00 41.03 154 GLU A CA 1
ATOM 1217 C C . GLU A 1 174 ? -1.735 60.401 48.323 1.00 40.40 154 GLU A C 1
ATOM 1218 O O . GLU A 1 174 ? -0.820 60.990 47.737 1.00 38.12 154 GLU A O 1
ATOM 1224 N N . ARG A 1 175 ? -1.580 59.812 49.492 1.00 38.72 155 ARG A N 1
ATOM 1225 C CA . ARG A 1 175 ? -0.346 59.865 50.229 1.00 42.78 155 ARG A CA 1
ATOM 1226 C C . ARG A 1 175 ? 0.742 59.010 49.536 1.00 39.53 155 ARG A C 1
ATOM 1227 O O . ARG A 1 175 ? 1.938 59.381 49.490 1.00 36.92 155 ARG A O 1
ATOM 1235 N N . PHE A 1 176 ? 0.299 57.897 48.969 1.00 34.32 156 PHE A N 1
ATOM 1236 C CA . PHE A 1 176 ? 1.139 57.076 48.146 1.00 37.55 156 PHE A CA 1
ATOM 1237 C C . PHE A 1 176 ? 1.586 57.866 46.927 1.00 39.25 156 PHE A C 1
ATOM 1238 O O . PHE A 1 176 ? 2.713 57.695 46.483 1.00 39.02 156 PHE A O 1
ATOM 1246 N N . GLU A 1 177 ? 0.734 58.740 46.390 1.00 37.76 157 GLU A N 1
ATOM 1247 C CA . GLU A 1 177 ? 1.175 59.557 45.277 1.00 38.88 157 GLU A CA 1
ATOM 1248 C C . GLU A 1 177 ? 2.190 60.601 45.727 1.00 37.65 157 GLU A C 1
ATOM 1249 O O . GLU A 1 177 ? 3.017 61.040 44.941 1.00 40.41 157 GLU A O 1
ATOM 1255 N N . GLU A 1 178 ? 2.117 61.035 46.974 1.00 39.13 158 GLU A N 1
ATOM 1256 C CA . GLU A 1 178 ? 3.047 62.064 47.452 1.00 41.10 158 GLU A CA 1
ATOM 1257 C C . GLU A 1 178 ? 4.377 61.388 47.716 1.00 38.22 158 GLU A C 1
ATOM 1258 O O . GLU A 1 178 ? 5.414 61.881 47.277 1.00 36.75 158 GLU A O 1
ATOM 1264 N N . LEU A 1 179 ? 4.339 60.255 48.413 1.00 34.86 159 LEU A N 1
ATOM 1265 C CA . LEU A 1 179 ? 5.562 59.575 48.795 1.00 35.11 159 LEU A CA 1
ATOM 1266 C C . LEU A 1 179 ? 6.368 59.129 47.577 1.00 36.12 159 LEU A C 1
ATOM 1267 O O . LEU A 1 179 ? 7.594 59.238 47.586 1.00 35.10 159 LEU A O 1
ATOM 1272 N N . THR A 1 180 ? 5.688 58.638 46.530 1.00 35.31 160 THR A N 1
ATOM 1273 C CA . THR A 1 180 ? 6.365 58.237 45.274 1.00 32.43 160 THR A CA 1
ATOM 1274 C C . THR A 1 180 ? 6.641 59.412 44.365 1.00 33.02 160 THR A C 1
ATOM 1275 O O . THR A 1 180 ? 7.380 59.257 43.380 1.00 31.46 160 THR A O 1
ATOM 1279 N N . GLN A 1 181 ? 6.049 60.571 44.671 1.00 31.00 161 GLN A N 1
ATOM 1280 C CA . GLN A 1 181 ? 6.120 61.723 43.764 1.00 34.86 161 GLN A CA 1
ATOM 1281 C C . GLN A 1 181 ? 5.826 61.305 42.332 1.00 33.06 161 GLN A C 1
ATOM 1282 O O . GLN A 1 181 ? 6.590 61.574 41.406 1.00 32.46 161 GLN A O 1
ATOM 1288 N N . VAL A 1 182 ? 4.708 60.621 42.180 1.00 33.74 162 VAL A N 1
ATOM 1289 C CA . VAL A 1 182 ? 4.250 60.137 40.890 1.00 34.81 162 VAL A CA 1
ATOM 1290 C C . VAL A 1 182 ? 4.344 61.210 39.826 1.00 33.03 162 VAL A C 1
ATOM 1291 O O . VAL A 1 182 ? 4.058 62.354 40.089 1.00 36.42 162 VAL A O 1
ATOM 1295 N N . ALA A 1 183 ? 4.811 60.831 38.649 1.00 32.60 163 ALA A N 1
ATOM 1296 C CA . ALA A 1 183 ? 4.911 61.723 37.486 1.00 35.98 163 ALA A CA 1
ATOM 1297 C C . ALA A 1 183 ? 5.838 62.925 37.624 1.00 35.44 163 ALA A C 1
ATOM 1298 O O . ALA A 1 183 ? 5.740 63.846 36.829 1.00 35.46 163 ALA A O 1
ATOM 1300 N N . ARG A 1 184 ? 6.738 62.912 38.600 1.00 40.29 164 ARG A N 1
ATOM 1301 C CA . ARG A 1 184 ? 7.658 64.029 38.828 1.00 44.51 164 ARG A CA 1
ATOM 1302 C C . ARG A 1 184 ? 9.108 63.612 38.589 1.00 43.82 164 ARG A C 1
ATOM 1303 O O . ARG A 1 184 ? 10.027 64.260 39.058 1.00 43.88 164 ARG A O 1
ATOM 1311 N N . TRP A 1 185 ? 9.322 62.511 37.888 1.00 42.92 165 TRP A N 1
ATOM 1312 C CA . TRP A 1 185 ? 10.671 61.984 37.698 1.00 43.20 165 TRP A CA 1
ATOM 1313 C C . TRP A 1 185 ? 11.543 61.992 38.981 1.00 41.31 165 TRP A C 1
ATOM 1314 O O . TRP A 1 185 ? 12.666 62.485 38.989 1.00 40.63 165 TRP A O 1
ATOM 1325 N N . LYS A 1 186 ? 11.011 61.425 40.051 1.00 36.55 166 LYS A N 1
ATOM 1326 C CA . LYS A 1 186 ? 11.814 61.116 41.223 1.00 40.25 166 LYS A CA 1
ATOM 1327 C C . LYS A 1 186 ? 12.247 59.627 41.236 1.00 37.65 166 LYS A C 1
ATOM 1328 O O . LYS A 1 186 ? 11.415 58.718 41.368 1.00 37.39 166 LYS A O 1
ATOM 1334 N N . ALA A 1 187 ? 13.547 59.397 41.090 1.00 33.24 167 ALA A N 1
ATOM 1335 C CA . ALA A 1 187 ? 14.104 58.063 41.095 1.00 33.87 167 ALA A CA 1
ATOM 1336 C C . ALA A 1 187 ? 13.982 57.417 42.478 1.00 35.00 167 ALA A C 1
ATOM 1337 O O . ALA A 1 187 ? 14.212 58.059 43.502 1.00 39.03 167 ALA A O 1
ATOM 1339 N N . LEU A 1 188 ? 13.571 56.165 42.503 1.00 33.14 168 LEU A N 1
ATOM 1340 C CA . LEU A 1 188 ? 13.411 55.429 43.747 1.00 35.09 168 LEU A CA 1
ATOM 1341 C C . LEU A 1 188 ? 14.058 54.072 43.570 1.00 35.86 168 LEU A C 1
ATOM 1342 O O . LEU A 1 188 ? 14.280 53.654 42.440 1.00 38.85 168 LEU A O 1
ATOM 1347 N N . VAL A 1 189 ? 14.333 53.395 44.678 1.00 33.08 169 VAL A N 1
ATOM 1348 C CA . VAL A 1 189 ? 14.870 52.064 44.653 1.00 31.78 169 VAL A CA 1
ATOM 1349 C C . VAL A 1 189 ? 13.739 51.106 44.823 1.00 30.66 169 VAL A C 1
ATOM 1350 O O . VAL A 1 189 ? 12.922 51.292 45.705 1.00 34.12 169 VAL A O 1
ATOM 1354 N N . SER A 1 190 ? 13.690 50.093 43.957 1.00 30.71 170 SER A N 1
ATOM 1355 C CA . SER A 1 190 ? 12.656 49.068 43.960 1.00 29.12 170 SER A CA 1
ATOM 1356 C C . SER A 1 190 ? 13.204 47.685 44.223 1.00 32.09 170 SER A C 1
ATOM 1357 O O . SER A 1 190 ? 14.084 47.238 43.506 1.00 35.02 170 SER A O 1
ATOM 1360 N N . ARG A 1 191 ? 12.671 46.978 45.208 1.00 35.36 171 ARG A N 1
ATOM 1361 C CA . ARG A 1 191 ? 13.082 45.604 45.473 1.00 37.61 171 ARG A CA 1
ATOM 1362 C C . ARG A 1 191 ? 11.891 44.766 45.233 1.00 36.06 171 ARG A C 1
ATOM 1363 O O . ARG A 1 191 ? 10.853 45.026 45.793 1.00 41.53 171 ARG A O 1
ATOM 1371 N N . THR A 1 192 ? 12.030 43.724 44.448 1.00 34.34 172 THR A N 1
ATOM 1372 C CA . THR A 1 192 ? 10.936 42.788 44.274 1.00 35.08 172 THR A CA 1
ATOM 1373 C C . THR A 1 192 ? 10.885 41.717 45.396 1.00 35.19 172 THR A C 1
ATOM 1374 O O . THR A 1 192 ? 11.924 41.125 45.730 1.00 38.26 172 THR A O 1
ATOM 1378 N N . CYS A 1 193 ? 9.682 41.501 45.968 1.00 33.40 173 CYS A N 1
ATOM 1379 C CA . CYS A 1 193 ? 9.438 40.584 47.106 1.00 33.02 173 CYS A CA 1
ATOM 1380 C C . CYS A 1 193 ? 8.388 39.475 46.910 1.00 35.13 173 CYS A C 1
ATOM 1381 O O . CYS A 1 193 ? 8.442 38.437 47.577 1.00 33.59 173 CYS A O 1
ATOM 1384 N N . THR A 1 194 ? 7.388 39.739 46.066 1.00 34.35 174 THR A N 1
ATOM 1385 C CA . THR A 1 194 ? 6.283 38.826 45.861 1.00 36.48 174 THR A CA 1
ATOM 1386 C C . THR A 1 194 ? 5.877 39.001 44.418 1.00 36.19 174 THR A C 1
ATOM 1387 O O . THR A 1 194 ? 6.530 39.723 43.677 1.00 37.88 174 THR A O 1
ATOM 1391 N N . TYR A 1 195 ? 4.811 38.337 44.012 1.00 37.15 175 TYR A N 1
ATOM 1392 C CA . TYR A 1 195 ? 4.225 38.580 42.706 1.00 39.87 175 TYR A CA 1
ATOM 1393 C C . TYR A 1 195 ? 2.864 37.937 42.647 1.00 41.46 175 TYR A C 1
ATOM 1394 O O . TYR A 1 195 ? 2.521 37.132 43.508 1.00 40.51 175 TYR A O 1
ATOM 1403 N N . LYS A 1 196 ? 2.108 38.277 41.619 1.00 40.41 176 LYS A N 1
ATOM 1404 C CA . LYS A 1 196 ? 0.875 37.611 41.367 1.00 43.57 176 LYS A CA 1
ATOM 1405 C C . LYS A 1 196 ? 0.847 37.168 39.930 1.00 47.30 176 LYS A C 1
ATOM 1406 O O . LYS A 1 196 ? 1.375 37.843 39.047 1.00 47.94 176 LYS A O 1
ATOM 1412 N N . LYS A 1 197 ? 0.254 36.011 39.682 1.00 52.65 177 LYS A N 1
ATOM 1413 C CA . LYS A 1 197 ? 0.328 35.461 38.346 1.00 57.61 177 LYS A CA 1
ATOM 1414 C C . LYS A 1 197 ? -0.836 36.020 37.597 1.00 55.15 177 LYS A C 1
ATOM 1415 O O . LYS A 1 197 ? -1.880 36.229 38.183 1.00 52.08 177 LYS A O 1
ATOM 1421 N N . THR A 1 198 ? -0.606 36.317 36.321 1.00 55.02 178 THR A N 1
ATOM 1422 C CA . THR A 1 198 ? -1.624 36.805 35.417 1.00 57.01 178 THR A CA 1
ATOM 1423 C C . THR A 1 198 ? -1.895 35.736 34.373 1.00 56.68 178 THR A C 1
ATOM 1424 O O . THR A 1 198 ? -0.975 35.164 33.802 1.00 53.40 178 THR A O 1
ATOM 1428 N N . ALA A 1 199 ? -3.175 35.491 34.129 1.00 56.62 179 ALA A N 1
ATOM 1429 C CA . ALA A 1 199 ? -3.613 34.470 33.195 1.00 55.85 179 ALA A CA 1
ATOM 1430 C C . ALA A 1 199 ? -3.309 34.850 31.757 1.00 56.07 179 ALA A C 1
ATOM 1431 O O . ALA A 1 199 ? -3.240 36.035 31.399 1.00 56.52 179 ALA A O 1
ATOM 1433 N N . THR A 1 200 ? -3.156 33.818 30.933 1.00 52.98 180 THR A N 1
ATOM 1434 C CA . THR A 1 200 ? -2.848 33.984 29.526 1.00 48.84 180 THR A CA 1
ATOM 1435 C C . THR A 1 200 ? -3.608 32.970 28.687 1.00 46.96 180 THR A C 1
ATOM 1436 O O . THR A 1 200 ? -4.307 32.106 29.207 1.00 40.31 180 THR A O 1
ATOM 1440 N N . ALA A 1 201 ? -3.476 33.088 27.373 1.00 48.94 181 ALA A N 1
ATOM 1441 C CA . ALA A 1 201 ? -3.995 32.075 26.464 1.00 49.50 181 ALA A CA 1
ATOM 1442 C C . ALA A 1 201 ? -3.677 30.695 27.024 1.00 49.73 181 ALA A C 1
ATOM 1443 O O . ALA A 1 201 ? -2.609 30.485 27.563 1.00 53.74 181 ALA A O 1
ATOM 1445 N N . GLU A 1 202 ? -4.600 29.758 26.895 1.00 51.63 182 GLU A N 1
ATOM 1446 C CA . GLU A 1 202 ? -4.466 28.456 27.539 1.00 52.86 182 GLU A CA 1
ATOM 1447 C C . GLU A 1 202 ? -3.212 27.677 27.101 1.00 47.36 182 GLU A C 1
ATOM 1448 O O . GLU A 1 202 ? -2.806 27.719 25.928 1.00 41.03 182 GLU A O 1
ATOM 1454 N N . GLY A 1 203 ? -2.617 26.969 28.064 1.00 43.57 183 GLY A N 1
ATOM 1455 C CA . GLY A 1 203 ? -1.348 26.276 27.864 1.00 45.77 183 GLY A CA 1
ATOM 1456 C C . GLY A 1 203 ? -0.102 27.173 27.870 1.00 44.09 183 GLY A C 1
ATOM 1457 O O . GLY A 1 203 ? 0.986 26.713 28.211 1.00 48.36 183 GLY A O 1
ATOM 1458 N N . GLU A 1 204 ? -0.246 28.440 27.481 1.00 41.16 184 GLU A N 1
ATOM 1459 C CA . GLU A 1 204 ? 0.867 29.394 27.500 1.00 40.91 184 GLU A CA 1
ATOM 1460 C C . GLU A 1 204 ? 1.368 29.701 28.905 1.00 38.97 184 GLU A C 1
ATOM 1461 O O . GLU A 1 204 ? 0.681 29.469 29.903 1.00 32.75 184 GLU A O 1
ATOM 1467 N N . LYS A 1 205 ? 2.574 30.252 28.947 1.00 40.67 185 LYS A N 1
ATOM 1468 C CA . LYS A 1 205 ? 3.227 30.636 30.190 1.00 43.77 185 LYS A CA 1
ATOM 1469 C C . LYS A 1 205 ? 2.442 31.784 30.837 1.00 41.01 185 LYS A C 1
ATOM 1470 O O . LYS A 1 205 ? 1.945 32.664 30.149 1.00 38.21 185 LYS A O 1
ATOM 1476 N N . ASP A 1 206 ? 2.282 31.756 32.152 1.00 42.19 186 ASP A N 1
ATOM 1477 C CA . ASP A 1 206 ? 1.662 32.894 32.849 1.00 41.12 186 ASP A CA 1
ATOM 1478 C C . ASP A 1 206 ? 2.631 34.060 33.035 1.00 39.58 186 ASP A C 1
ATOM 1479 O O . ASP A 1 206 ? 3.833 33.846 33.267 1.00 36.74 186 ASP A O 1
ATOM 1484 N N . LYS A 1 207 ? 2.081 35.279 32.953 1.00 40.40 187 LYS A N 1
ATOM 1485 C CA . LYS A 1 207 ? 2.817 36.496 33.229 1.00 42.03 187 LYS A CA 1
ATOM 1486 C C . LYS A 1 207 ? 2.766 36.711 34.721 1.00 37.88 187 LYS A C 1
ATOM 1487 O O . LYS A 1 207 ? 1.932 36.160 35.415 1.00 41.98 187 LYS A O 1
ATOM 1493 N N . GLU A 1 208 ? 3.674 37.528 35.201 1.00 37.75 188 GLU A N 1
ATOM 1494 C CA . GLU A 1 208 ? 3.848 37.781 36.609 1.00 38.33 188 GLU A CA 1
ATOM 1495 C C . GLU A 1 208 ? 3.991 39.263 36.836 1.00 37.33 188 GLU A C 1
ATOM 1496 O O . GLU A 1 208 ? 4.931 39.890 36.317 1.00 41.47 188 GLU A O 1
ATOM 1502 N N . ILE A 1 209 ? 3.075 39.819 37.619 1.00 34.44 189 ILE A N 1
ATOM 1503 C CA . ILE A 1 209 ? 3.169 41.195 38.057 1.00 31.74 189 ILE A CA 1
ATOM 1504 C C . ILE A 1 209 ? 4.039 41.210 39.308 1.00 27.87 189 ILE A C 1
ATOM 1505 O O . ILE A 1 209 ? 3.792 40.455 40.189 1.00 26.87 189 ILE A O 1
ATOM 1510 N N . PRO A 1 210 ? 5.019 42.107 39.403 1.00 27.21 190 PRO A N 1
ATOM 1511 C CA . PRO A 1 210 ? 5.811 42.199 40.627 1.00 27.61 190 PRO A CA 1
ATOM 1512 C C . PRO A 1 210 ? 5.227 43.022 41.781 1.00 28.31 190 PRO A C 1
ATOM 1513 O O . PRO A 1 210 ? 4.755 44.151 41.621 1.00 26.47 190 PRO A O 1
ATOM 1517 N N . GLY A 1 211 ? 5.309 42.411 42.952 1.00 31.03 191 GLY A N 1
ATOM 1518 C CA . GLY A 1 211 ? 5.079 43.056 44.228 1.00 32.31 191 GLY A CA 1
ATOM 1519 C C . GLY A 1 211 ? 6.372 43.579 44.783 1.00 32.36 191 GLY A C 1
ATOM 1520 O O . GLY A 1 211 ? 7.242 42.811 45.160 1.00 33.35 191 GLY A O 1
ATOM 1521 N N . ILE A 1 212 ? 6.496 44.897 44.818 1.00 33.23 192 ILE A N 1
ATOM 1522 C CA . ILE A 1 212 ? 7.765 45.529 45.097 1.00 32.04 192 ILE A CA 1
ATOM 1523 C C . ILE A 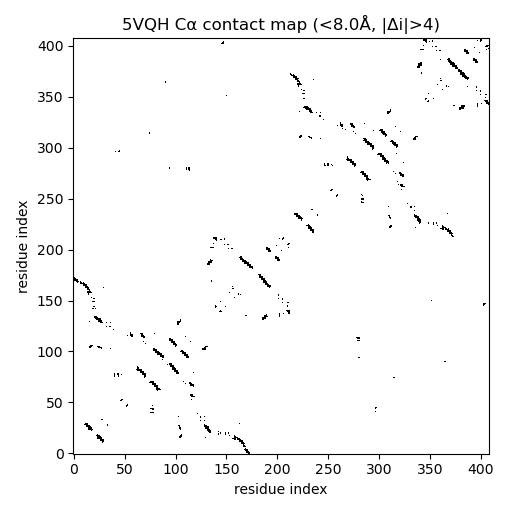1 212 ? 7.654 46.396 46.309 1.00 33.37 192 ILE A C 1
ATOM 1524 O O . ILE A 1 212 ? 6.551 46.757 46.713 1.00 32.03 192 ILE A O 1
ATOM 1529 N N . LYS A 1 213 ? 8.813 46.739 46.866 1.00 32.21 193 LYS A N 1
ATOM 1530 C CA . LYS A 1 213 ? 8.907 47.733 47.902 1.00 33.06 193 LYS A CA 1
ATOM 1531 C C . LYS A 1 213 ? 9.707 48.885 47.342 1.00 32.08 193 LYS A C 1
ATOM 1532 O O . LYS A 1 213 ? 10.667 48.685 46.605 1.00 32.77 193 LYS A O 1
ATOM 1538 N N . LEU A 1 214 ? 9.318 50.093 47.703 1.00 28.56 194 LEU A N 1
ATOM 1539 C CA . LEU A 1 214 ? 9.941 51.237 47.156 1.00 29.89 194 LEU A CA 1
ATOM 1540 C C . LEU A 1 214 ? 10.649 52.046 48.223 1.00 31.00 194 LEU A C 1
ATOM 1541 O O . LEU A 1 214 ? 10.094 52.285 49.295 1.00 29.95 194 LEU A O 1
ATOM 1546 N N . PHE A 1 215 ? 11.852 52.524 47.901 1.00 31.17 195 PHE A N 1
ATOM 1547 C CA . PHE A 1 215 ? 12.647 53.268 48.858 1.00 30.67 195 PHE A CA 1
ATOM 1548 C C . PHE A 1 215 ? 13.137 54.577 48.264 1.00 32.97 195 PHE A C 1
ATOM 1549 O O . PHE A 1 215 ? 13.586 54.613 47.139 1.00 35.68 195 PHE A O 1
ATOM 1557 N N . ASP A 1 216 ? 13.008 55.660 49.022 1.00 36.84 196 ASP A N 1
ATOM 1558 C CA . ASP A 1 216 ? 13.562 56.972 48.647 1.00 41.67 196 ASP A CA 1
ATOM 1559 C C . ASP A 1 216 ? 14.887 57.059 49.363 1.00 41.95 196 ASP A C 1
ATOM 1560 O O . ASP A 1 216 ? 14.934 57.450 50.525 1.00 43.77 196 ASP A O 1
ATOM 1565 N N . VAL A 1 217 ? 15.954 56.648 48.673 1.00 43.31 197 VAL A N 1
ATOM 1566 C CA . VAL A 1 217 ? 17.248 56.438 49.294 1.00 44.94 197 VAL A CA 1
ATOM 1567 C C . VAL A 1 217 ? 18.006 57.739 49.346 1.00 46.93 197 VAL A C 1
ATOM 1568 O O . VAL A 1 217 ? 17.906 58.541 48.455 1.00 44.32 197 VAL A O 1
ATOM 1572 N N . THR A 1 218 ? 18.745 57.944 50.423 1.00 53.84 198 THR A N 1
ATOM 1573 C CA . THR A 1 218 ? 19.642 59.079 50.536 1.00 56.25 198 THR A CA 1
ATOM 1574 C C . THR A 1 218 ? 20.834 58.697 51.416 1.00 54.76 198 THR A C 1
ATOM 1575 O O . THR A 1 218 ? 21.082 57.521 51.668 1.00 50.45 198 THR A O 1
ATOM 1579 N N . ASP A 1 219 ? 21.573 59.702 51.865 1.00 61.16 199 ASP A N 1
ATOM 1580 C CA . ASP A 1 219 ? 22.751 59.504 52.720 1.00 61.50 199 ASP A CA 1
ATOM 1581 C C . ASP A 1 219 ? 22.363 59.154 54.162 1.00 53.76 199 ASP A C 1
ATOM 1582 O O . ASP A 1 219 ? 22.933 58.240 54.751 1.00 45.64 199 ASP A O 1
ATOM 1587 N N . GLU A 1 220 ? 21.388 59.885 54.704 1.00 50.05 200 GLU A N 1
ATOM 1588 C CA . GLU A 1 220 ? 20.695 59.493 55.934 1.00 52.09 200 GLU A CA 1
ATOM 1589 C C . GLU A 1 220 ? 20.316 58.011 55.976 1.00 46.60 200 GLU A C 1
ATOM 1590 O O . GLU A 1 220 ? 20.475 57.355 57.005 1.00 44.62 200 GLU A O 1
ATOM 1596 N N . GLY A 1 221 ? 19.772 57.507 54.880 1.00 42.59 201 GLY A N 1
ATOM 1597 C CA . GLY A 1 221 ? 19.184 56.171 54.870 1.00 43.56 201 GLY A CA 1
ATOM 1598 C C . GLY A 1 221 ? 18.008 56.103 53.938 1.00 43.32 201 GLY A C 1
ATOM 1599 O O . GLY A 1 221 ? 18.013 56.740 52.897 1.00 48.25 201 GLY A O 1
ATOM 1600 N N . GLU A 1 222 ? 16.991 55.342 54.316 1.00 45.83 202 GLU A N 1
ATOM 1601 C CA . GLU A 1 222 ? 15.887 55.027 53.404 1.00 47.06 202 GLU A CA 1
ATOM 1602 C C . GLU A 1 222 ? 14.497 55.288 53.952 1.00 47.03 202 GLU A C 1
ATOM 1603 O O . GLU A 1 222 ? 14.151 54.878 55.070 1.00 42.78 202 GLU A O 1
ATOM 1609 N N . LEU A 1 223 ? 13.681 55.899 53.103 1.00 44.99 203 LEU A N 1
ATOM 1610 C CA . LEU A 1 223 ? 12.264 55.990 53.347 1.00 40.87 203 LEU A CA 1
ATOM 1611 C C . LEU A 1 223 ? 11.616 54.803 52.679 1.00 40.56 203 LEU A C 1
ATOM 1612 O O . LEU A 1 223 ? 11.675 54.694 51.460 1.00 43.06 203 LEU A O 1
ATOM 1617 N N . ASP A 1 224 ? 10.991 53.932 53.465 1.00 36.93 204 ASP A N 1
ATOM 1618 C CA . ASP A 1 224 ? 10.255 52.803 52.940 1.00 35.81 204 ASP A CA 1
ATOM 1619 C C . ASP A 1 224 ? 8.797 53.201 52.731 1.00 36.87 204 ASP A C 1
ATOM 1620 O O . ASP A 1 224 ? 8.033 53.359 53.684 1.00 36.91 204 ASP A O 1
ATOM 1625 N N . VAL A 1 225 ? 8.383 53.333 51.482 1.00 39.36 205 VAL A N 1
ATOM 1626 C CA . VAL A 1 225 ? 7.096 53.995 51.192 1.00 35.51 205 VAL A CA 1
ATOM 1627 C C . VAL A 1 225 ? 5.922 53.252 51.811 1.00 34.86 205 VAL A C 1
ATOM 1628 O O . VAL A 1 225 ? 5.070 53.839 52.448 1.00 34.31 205 VAL A O 1
ATOM 1632 N N . GLY A 1 226 ? 5.917 51.952 51.675 1.00 36.88 206 GLY A N 1
ATOM 1633 C CA . GLY A 1 226 ? 4.897 51.143 52.306 1.00 38.59 206 GLY A CA 1
ATOM 1634 C C . GLY A 1 226 ? 4.961 51.186 53.820 1.00 42.75 206 GLY A C 1
ATOM 1635 O O . GLY A 1 226 ? 3.937 51.046 54.471 1.00 43.90 206 GLY A O 1
ATOM 1636 N N . ALA A 1 227 ? 6.150 51.350 54.402 1.00 44.82 207 ALA A N 1
ATOM 1637 C CA . ALA A 1 227 ? 6.241 51.345 55.858 1.00 44.19 207 ALA A CA 1
ATOM 1638 C C . ALA A 1 227 ? 5.685 52.646 56.395 1.00 42.17 207 ALA A C 1
ATOM 1639 O O . ALA A 1 227 ? 5.090 52.678 57.467 1.00 44.03 207 ALA A O 1
ATOM 1641 N N . VAL A 1 228 ? 5.837 53.712 55.626 1.00 40.54 208 VAL A N 1
ATOM 1642 C CA . VAL A 1 228 ? 5.183 54.959 55.955 1.00 40.29 208 VAL A CA 1
ATOM 1643 C C . VAL A 1 228 ? 3.669 54.834 55.945 1.00 42.08 208 VAL A C 1
ATOM 1644 O O . VAL A 1 228 ? 3.013 55.435 56.767 1.00 46.23 208 VAL A O 1
ATOM 1648 N N . LEU A 1 229 ? 3.117 54.092 54.995 1.00 41.90 209 LEU A N 1
ATOM 1649 C CA . LEU A 1 229 ? 1.674 53.938 54.884 1.00 40.73 209 LEU A CA 1
ATOM 1650 C C . LEU A 1 229 ? 1.123 53.149 56.080 1.00 44.08 209 LEU A C 1
ATOM 1651 O O . LEU A 1 229 ? 0.038 53.446 56.617 1.00 42.82 209 LEU A O 1
ATOM 1656 N N . VAL A 1 230 ? 1.862 52.138 56.496 1.00 45.54 210 VAL A N 1
ATOM 1657 C CA . VAL A 1 230 ? 1.435 51.331 57.626 1.00 50.01 210 VAL A CA 1
ATOM 1658 C C . VAL A 1 230 ? 1.453 52.192 58.884 1.00 51.68 210 VAL A C 1
ATOM 1659 O O . VAL A 1 230 ? 0.506 52.154 59.648 1.00 59.02 210 VAL A O 1
ATOM 1663 N N . ALA A 1 231 ? 2.506 52.984 59.084 1.00 51.22 211 ALA A N 1
ATOM 1664 C CA . ALA A 1 231 ? 2.648 53.794 60.308 1.00 47.99 211 ALA A CA 1
ATOM 1665 C C . ALA A 1 231 ? 1.584 54.877 60.412 1.00 52.63 211 ALA A C 1
ATOM 1666 O O . ALA A 1 231 ? 1.082 55.153 61.497 1.00 53.61 211 ALA A O 1
ATOM 1668 N N . GLU A 1 232 ? 1.235 55.488 59.278 1.00 52.94 212 GLU A N 1
ATOM 1669 C CA . GLU A 1 232 ? 0.177 56.493 59.236 1.00 49.64 212 GLU A CA 1
ATOM 1670 C C . GLU A 1 232 ? -1.217 55.878 59.208 1.00 49.76 212 GLU A C 1
ATOM 1671 O O . GLU A 1 232 ? -2.201 56.577 58.989 1.00 56.10 212 GLU A O 1
ATOM 1677 N N . GLY A 1 233 ? -1.314 54.574 59.412 1.00 45.52 213 GLY A N 1
ATOM 1678 C CA . GLY A 1 233 ? -2.606 53.925 59.535 1.00 44.49 213 GLY A CA 1
ATOM 1679 C C . GLY A 1 233 ? -3.384 53.671 58.258 1.00 42.79 213 GLY A C 1
ATOM 1680 O O . GLY A 1 233 ? -4.470 53.114 58.329 1.00 42.43 213 GLY A O 1
ATOM 1681 N N . TRP A 1 234 ? -2.841 54.024 57.090 1.00 41.64 214 TRP A N 1
ATOM 1682 C CA . TRP A 1 234 ? -3.504 53.707 55.810 1.00 38.83 214 TRP A CA 1
ATOM 1683 C C . TRP A 1 234 ? -3.473 52.222 55.406 1.00 41.74 214 TRP A C 1
ATOM 1684 O O . TRP A 1 234 ? -4.395 51.728 54.712 1.00 39.26 214 TRP A O 1
ATOM 1695 N N . ALA A 1 235 ? -2.434 51.507 55.844 1.00 40.58 215 ALA A N 1
ATOM 1696 C CA . ALA A 1 235 ? -2.280 50.087 55.499 1.00 40.72 215 ALA A CA 1
ATOM 1697 C C . ALA A 1 235 ? -2.015 49.225 56.740 1.00 40.79 215 ALA A C 1
ATOM 1698 O O . ALA A 1 235 ? -1.783 49.751 57.818 1.00 45.93 215 ALA A O 1
ATOM 1700 N N . VAL A 1 236 ? -2.006 47.902 56.598 1.00 44.32 216 VAL A N 1
ATOM 1701 C CA . VAL A 1 236 ? -1.473 47.036 57.678 1.00 49.05 216 VAL A CA 1
ATOM 1702 C C . VAL A 1 236 ? -0.429 46.061 57.156 1.00 44.67 216 VAL A C 1
ATOM 1703 O O . VAL A 1 236 ? -0.608 45.541 56.065 1.00 48.00 216 VAL A O 1
ATOM 1707 N N . ALA B 1 19 ? -30.312 84.503 49.527 1.00 74.01 -1 ALA B N 1
ATOM 1708 C CA . ALA B 1 19 ? -30.053 83.747 48.256 1.00 80.51 -1 ALA B CA 1
ATOM 1709 C C . ALA B 1 19 ? -31.341 83.114 47.743 1.00 73.44 -1 ALA B C 1
ATOM 1710 O O . ALA B 1 19 ? -32.072 82.522 48.524 1.00 67.50 -1 ALA B O 1
ATOM 1712 N N . GLY B 1 20 ? -31.581 83.223 46.432 1.00 74.09 0 GLY B N 1
ATOM 1713 C CA . GLY B 1 20 ? -32.787 82.682 45.756 1.00 64.13 0 GLY B CA 1
ATOM 1714 C C . GLY B 1 20 ? -32.778 81.185 45.414 1.00 60.42 0 GLY B C 1
ATOM 1715 O O . GLY B 1 20 ? -31.857 80.449 45.783 1.00 55.34 0 GLY B O 1
ATOM 1716 N N . PRO B 1 21 ? -33.805 80.723 44.683 1.00 54.03 1 PRO B N 1
ATOM 1717 C CA . PRO B 1 21 ? -34.077 79.302 44.460 1.00 53.16 1 PRO B CA 1
ATOM 1718 C C . PRO B 1 21 ? -33.020 78.591 43.623 1.00 52.37 1 PRO B C 1
ATOM 1719 O O . PRO B 1 21 ? -32.253 79.249 42.913 1.00 53.99 1 PRO B O 1
ATOM 1723 N N . SER B 1 22 ? -32.992 77.261 43.721 1.00 48.25 2 SER B N 1
ATOM 1724 C CA . SER B 1 22 ? -32.027 76.437 43.000 1.00 47.32 2 SER B CA 1
ATOM 1725 C C . SER B 1 22 ? -32.498 76.291 41.561 1.00 46.99 2 SER B C 1
ATOM 1726 O O . SER B 1 22 ? -33.676 76.456 41.286 1.00 49.74 2 SER B O 1
ATOM 1729 N N . ILE B 1 23 ? -31.552 76.041 40.656 1.00 46.27 3 ILE B N 1
ATOM 1730 C CA . ILE B 1 23 ? -31.806 75.947 39.213 1.00 45.49 3 ILE B CA 1
ATOM 1731 C C . ILE B 1 23 ? -31.066 74.755 38.637 1.00 40.89 3 ILE B C 1
ATOM 1732 O O . ILE B 1 23 ? -30.252 74.165 39.300 1.00 41.53 3 ILE B O 1
ATOM 1737 N N . GLU B 1 24 ? -31.331 74.428 37.391 1.00 41.42 4 GLU B N 1
ATOM 1738 C CA . GLU B 1 24 ? -30.779 73.236 36.756 1.00 39.92 4 GLU B CA 1
ATOM 1739 C C . GLU B 1 24 ? -29.590 73.632 35.862 1.00 39.49 4 GLU B C 1
ATOM 1740 O O . GLU B 1 24 ? -29.692 74.540 35.037 1.00 35.40 4 GLU B O 1
ATOM 1746 N N . VAL B 1 25 ? -28.458 72.947 36.040 1.00 42.52 5 VAL B N 1
ATOM 1747 C CA . VAL B 1 25 ? -27.200 73.274 35.338 1.00 38.91 5 VAL B CA 1
ATOM 1748 C C . VAL B 1 25 ? -26.460 72.050 34.771 1.00 38.07 5 VAL B C 1
ATOM 1749 O O . VAL B 1 25 ? -26.657 70.917 35.208 1.00 38.71 5 VAL B O 1
ATOM 1753 N N . TYR B 1 26 ? -25.609 72.305 33.784 1.00 36.71 6 TYR B N 1
ATOM 1754 C CA . TYR B 1 26 ? -24.629 71.342 33.320 1.00 36.35 6 TYR B CA 1
ATOM 1755 C C . TYR B 1 26 ? -23.246 71.869 33.707 1.00 39.29 6 TYR B C 1
ATOM 1756 O O . TYR B 1 26 ? -22.935 73.024 33.430 1.00 41.98 6 TYR B O 1
ATOM 1765 N N . VAL B 1 27 ? -22.419 71.052 34.367 1.00 41.71 7 VAL B N 1
ATOM 1766 C CA . VAL B 1 27 ? -20.990 71.368 34.521 1.00 37.58 7 VAL B CA 1
ATOM 1767 C C . VAL B 1 27 ? -20.295 71.066 33.190 1.00 38.63 7 VAL B C 1
ATOM 1768 O O . VAL B 1 27 ? -20.196 69.908 32.797 1.00 36.24 7 VAL B O 1
ATOM 1772 N N . SER B 1 28 ? -19.862 72.113 32.485 1.00 36.65 8 SER B N 1
ATOM 1773 C CA . SER B 1 28 ? -19.459 71.974 31.086 1.00 37.70 8 SER B CA 1
ATOM 1774 C C . SER B 1 28 ? -17.958 71.826 30.925 1.00 37.09 8 SER B C 1
ATOM 1775 O O . SER B 1 28 ? -17.497 71.223 29.965 1.00 35.09 8 SER B O 1
ATOM 1778 N N . ALA B 1 29 ? -17.217 72.423 31.862 1.00 40.55 9 ALA B N 1
ATOM 1779 C CA . ALA B 1 29 ? -15.761 72.291 31.967 1.00 37.23 9 ALA B CA 1
ATOM 1780 C C . ALA B 1 29 ? -15.335 72.416 33.425 1.00 36.71 9 ALA B C 1
ATOM 1781 O O . ALA B 1 29 ? -15.998 73.082 34.231 1.00 36.05 9 ALA B O 1
ATOM 1783 N N . VAL B 1 30 ? -14.201 71.812 33.744 1.00 36.84 10 VAL B N 1
ATOM 1784 C CA . VAL B 1 30 ? -13.656 71.820 35.099 1.00 40.63 10 VAL B CA 1
ATOM 1785 C C . VAL B 1 30 ? -12.153 72.024 35.041 1.00 41.03 10 VAL B C 1
ATOM 1786 O O . VAL B 1 30 ? -11.493 71.297 34.332 1.00 41.80 10 VAL B O 1
ATOM 1790 N N . SER B 1 31 ? -11.620 72.999 35.774 1.00 45.00 11 SER B N 1
ATOM 1791 C CA . SER B 1 31 ? -10.160 73.092 36.063 1.00 43.53 11 SER B CA 1
ATOM 1792 C C . SER B 1 31 ? -9.942 72.519 37.494 1.00 46.98 11 SER B C 1
ATOM 1793 O O . SER B 1 31 ? -9.217 71.548 37.689 1.00 42.84 11 SER B O 1
ATOM 1796 N N . SER B 1 32 ? -10.647 73.097 38.464 1.00 47.12 12 SER B N 1
ATOM 1797 C CA . SER B 1 32 ? -10.716 72.585 39.825 1.00 46.78 12 SER B CA 1
ATOM 1798 C C . SER B 1 32 ? -12.115 72.856 40.434 1.00 46.53 12 SER B C 1
ATOM 1799 O O . SER B 1 32 ? -12.894 73.652 39.883 1.00 44.05 12 SER B O 1
ATOM 1802 N N . PRO B 1 33 ? -12.414 72.238 41.601 1.00 43.83 13 PRO B N 1
ATOM 1803 C CA . PRO B 1 33 ? -13.559 72.653 42.415 1.00 44.38 13 PRO B CA 1
ATOM 1804 C C . PRO B 1 33 ? -13.592 74.150 42.712 1.00 41.07 13 PRO B C 1
ATOM 1805 O O . PRO B 1 33 ? -14.659 74.710 42.874 1.00 40.93 13 PRO B O 1
ATOM 1809 N N . SER B 1 34 ? -12.429 74.779 42.751 1.00 42.29 14 SER B N 1
ATOM 1810 C CA . SER B 1 34 ? -12.319 76.219 42.821 1.00 42.34 14 SER B CA 1
ATOM 1811 C C . SER B 1 34 ? -12.470 76.965 41.501 1.00 46.14 14 SER B C 1
ATOM 1812 O O . SER B 1 34 ? -12.508 78.209 41.492 1.00 44.98 14 SER B O 1
ATOM 1815 N N . ARG B 1 35 ? -12.574 76.257 40.382 1.00 48.63 15 ARG B N 1
ATOM 1816 C CA . ARG B 1 35 ? -12.662 76.964 39.090 1.00 50.62 15 ARG B CA 1
ATOM 1817 C C . ARG B 1 35 ? -13.179 76.020 38.002 1.00 48.57 15 ARG B C 1
ATOM 1818 O O . ARG B 1 35 ? -12.414 75.351 37.298 1.00 50.06 15 ARG B O 1
ATOM 1826 N N . PHE B 1 36 ? -14.501 75.965 37.905 1.00 45.42 16 PHE B N 1
ATOM 1827 C CA . PHE B 1 36 ? -15.194 75.192 36.887 1.00 44.29 16 PHE B CA 1
ATOM 1828 C C . PHE B 1 36 ? -16.302 76.058 36.259 1.00 42.29 16 PHE B C 1
ATOM 1829 O O . PHE B 1 36 ? -16.506 77.211 36.636 1.00 38.08 16 PHE B O 1
ATOM 1837 N N . TRP B 1 37 ? -16.999 75.522 35.273 1.00 38.27 17 TRP B N 1
ATOM 1838 C CA . TRP B 1 37 ? -17.895 76.338 34.487 1.00 34.85 17 TRP B CA 1
ATOM 1839 C C . TRP B 1 37 ? -19.219 75.640 34.342 1.00 34.95 17 TRP B C 1
ATOM 1840 O O . TRP B 1 37 ? -19.268 74.415 34.241 1.00 35.07 17 TRP B O 1
ATOM 1851 N N . VAL B 1 38 ? -20.310 76.399 34.342 1.00 33.07 18 VAL B N 1
ATOM 1852 C CA . VAL B 1 38 ? -21.577 75.762 34.138 1.00 32.19 18 VAL B CA 1
ATOM 1853 C C . VAL B 1 38 ? -22.350 76.418 33.010 1.00 33.89 18 VAL B C 1
ATOM 1854 O O . VAL B 1 38 ? -22.051 77.540 32.571 1.00 36.39 18 VAL B O 1
ATOM 1858 N N . GLN B 1 39 ? -23.327 75.673 32.523 1.00 32.83 19 GLN B N 1
ATOM 1859 C CA . GLN B 1 39 ? -24.255 76.152 31.532 1.00 33.54 19 GLN B CA 1
ATOM 1860 C C . GLN B 1 39 ? -25.601 75.972 32.129 1.00 36.26 19 GLN B C 1
ATOM 1861 O O . GLN B 1 39 ? -25.823 74.972 32.831 1.00 37.89 19 GLN B O 1
ATOM 1867 N N . PHE B 1 40 ? -26.497 76.923 31.856 1.00 35.33 20 PHE B N 1
ATOM 1868 C CA . PHE B 1 40 ? -27.834 76.897 32.421 1.00 39.19 20 PHE B CA 1
ATOM 1869 C C . PHE B 1 40 ? -28.765 76.079 31.525 1.00 38.97 20 PHE B C 1
ATOM 1870 O O . PHE B 1 40 ? -28.870 76.343 30.316 1.00 37.65 20 PHE B O 1
ATOM 1878 N N . VAL B 1 41 ? -29.429 75.098 32.141 1.00 37.61 21 VAL B N 1
ATOM 1879 C CA . VAL B 1 41 ? -30.506 74.335 31.509 1.00 38.46 21 VAL B CA 1
ATOM 1880 C C . VAL B 1 41 ? -31.668 75.230 31.200 1.00 38.89 21 VAL B C 1
ATOM 1881 O O . VAL B 1 41 ? -32.148 75.945 32.081 1.00 38.58 21 VAL B O 1
ATOM 1885 N N . GLY B 1 42 ? -32.155 75.108 29.964 1.00 38.80 22 GLY B N 1
ATOM 1886 C CA . GLY B 1 42 ? -33.197 75.968 29.424 1.00 38.67 22 GLY B CA 1
ATOM 1887 C C . GLY B 1 42 ? -33.051 76.041 27.919 1.00 39.76 22 GLY B C 1
ATOM 1888 O O . GLY B 1 42 ? -32.388 75.192 27.345 1.00 41.87 22 GLY B O 1
ATOM 1889 N N . PRO B 1 43 ? -33.644 77.065 27.267 1.00 36.83 23 PRO B N 1
ATOM 1890 C CA . PRO B 1 43 ? -33.621 77.125 25.794 1.00 36.66 23 PRO B CA 1
ATOM 1891 C C . PRO B 1 43 ? -32.265 77.456 25.167 1.00 37.70 23 PRO B C 1
ATOM 1892 O O . PRO B 1 43 ? -32.041 77.153 23.997 1.00 37.64 23 PRO B O 1
ATOM 1896 N N . GLN B 1 44 ? -31.375 78.067 25.940 1.00 38.86 24 GLN B N 1
ATOM 1897 C CA . GLN B 1 44 ? -30.027 78.389 25.494 1.00 38.50 24 GLN B CA 1
ATOM 1898 C C . GLN B 1 44 ? -29.208 77.171 25.095 1.00 37.52 24 GLN B C 1
ATOM 1899 O O . GLN B 1 44 ? -28.303 77.288 24.263 1.00 36.47 24 GLN B O 1
ATOM 1905 N N . VAL B 1 45 ? -29.531 76.008 25.669 1.00 35.67 25 VAL B N 1
ATOM 1906 C CA . VAL B 1 45 ? -28.906 74.728 25.248 1.00 38.11 25 VAL B CA 1
ATOM 1907 C C . VAL B 1 45 ? -29.105 74.490 23.721 1.00 38.86 25 VAL B C 1
ATOM 1908 O O . VAL B 1 45 ? -28.133 74.386 22.970 1.00 38.26 25 VAL B O 1
ATOM 1912 N N . ALA B 1 46 ? -30.363 74.464 23.277 1.00 37.64 26 ALA B N 1
ATOM 1913 C CA . ALA B 1 46 ? -30.683 74.373 21.854 1.00 38.00 26 ALA B CA 1
ATOM 1914 C C . ALA B 1 46 ? -30.036 75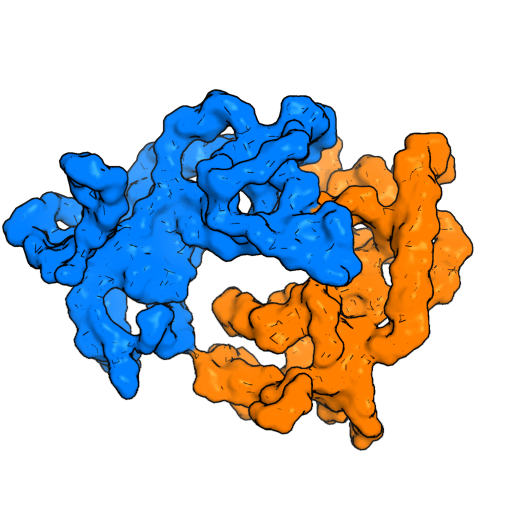.474 21.021 1.00 37.85 26 ALA B C 1
ATOM 1915 O O . ALA B 1 46 ? -29.516 75.177 19.956 1.00 40.55 26 ALA B O 1
ATOM 1917 N N . GLN B 1 47 ? -30.064 76.716 21.511 1.00 38.31 27 GLN B N 1
ATOM 1918 C CA . GLN B 1 47 ? -29.434 77.886 20.835 1.00 41.28 27 GLN B CA 1
ATOM 1919 C C . GLN B 1 47 ? -27.940 77.747 20.596 1.00 41.07 27 GLN B C 1
ATOM 1920 O O . GLN B 1 47 ? -27.429 78.092 19.526 1.00 43.09 27 GLN B O 1
ATOM 1926 N N . LEU B 1 48 ? -27.237 77.273 21.613 1.00 39.67 28 LEU B N 1
ATOM 1927 C CA . LEU B 1 48 ? -25.831 76.908 21.468 1.00 38.15 28 LEU B CA 1
ATOM 1928 C C . LEU B 1 48 ? -25.692 75.781 20.413 1.00 40.02 28 LEU B C 1
ATOM 1929 O O . LEU B 1 48 ? -24.892 75.927 19.475 1.00 40.91 28 LEU B O 1
ATOM 1934 N N . ASP B 1 49 ? -26.446 74.679 20.517 1.00 37.58 29 ASP B N 1
ATOM 1935 C CA . ASP B 1 49 ? -26.305 73.637 19.474 1.00 41.44 29 ASP B CA 1
ATOM 1936 C C . ASP B 1 49 ? -26.469 74.277 18.100 1.00 39.68 29 ASP B C 1
ATOM 1937 O O . ASP B 1 49 ? -25.698 73.997 17.192 1.00 40.57 29 ASP B O 1
ATOM 1942 N N . ASP B 1 50 ? -27.466 75.144 17.953 1.00 38.93 30 ASP B N 1
ATOM 1943 C CA . ASP B 1 50 ? -27.730 75.774 16.667 1.00 40.82 30 ASP B CA 1
ATOM 1944 C C . ASP B 1 50 ? -26.536 76.552 16.222 1.00 39.62 30 ASP B C 1
ATOM 1945 O O . ASP B 1 50 ? -26.073 76.402 15.087 1.00 40.11 30 ASP B O 1
ATOM 1950 N N . LEU B 1 51 ? -26.034 77.379 17.133 1.00 38.24 31 LEU B N 1
ATOM 1951 C CA . LEU B 1 51 ? -24.865 78.187 16.846 1.00 36.58 31 LEU B CA 1
ATOM 1952 C C . LEU B 1 51 ? -23.667 77.333 16.408 1.00 36.77 31 LEU B C 1
ATOM 1953 O O . LEU B 1 51 ? -22.912 77.708 15.515 1.00 34.83 31 LEU B O 1
ATOM 1958 N N . VAL B 1 52 ? -23.500 76.170 17.027 1.00 37.17 32 VAL B N 1
ATOM 1959 C CA . VAL B 1 52 ? -22.338 75.352 16.744 1.00 37.14 32 VAL B CA 1
ATOM 1960 C C . VAL B 1 52 ? -22.453 74.716 15.372 1.00 41.45 32 VAL B C 1
ATOM 1961 O O . VAL B 1 52 ? -21.499 74.749 14.566 1.00 38.41 32 VAL B O 1
ATOM 1965 N N . ALA B 1 53 ? -23.616 74.107 15.144 1.00 41.14 33 ALA B N 1
ATOM 1966 C CA . ALA B 1 53 ? -24.002 73.615 13.829 1.00 42.87 33 ALA B CA 1
ATOM 1967 C C . ALA B 1 53 ? -23.860 74.662 12.717 1.00 41.30 33 ALA B C 1
ATOM 1968 O O . ALA B 1 53 ? -23.301 74.364 11.680 1.00 40.02 33 ALA B O 1
ATOM 1970 N N . HIS B 1 54 ? -24.384 75.868 12.906 1.00 41.70 34 HIS B N 1
ATOM 1971 C CA . HIS B 1 54 ? -24.278 76.856 11.848 1.00 48.19 34 HIS B CA 1
ATOM 1972 C C . HIS B 1 54 ? -22.778 77.259 11.604 1.00 51.38 34 HIS B C 1
ATOM 1973 O O . HIS B 1 54 ? -22.284 77.171 10.469 1.00 53.89 34 HIS B O 1
ATOM 1980 N N . MET B 1 55 ? -22.076 77.691 12.662 1.00 47.85 35 MET B N 1
ATOM 1981 C CA . MET B 1 55 ? -20.635 77.998 12.608 1.00 45.35 35 MET B CA 1
ATOM 1982 C C . MET B 1 55 ? -19.809 76.888 11.941 1.00 47.18 35 MET B C 1
ATOM 1983 O O . MET B 1 55 ? -18.909 77.162 11.146 1.00 46.51 35 MET B O 1
ATOM 1988 N N . THR B 1 56 ? -20.108 75.638 12.280 1.00 44.81 36 THR B N 1
ATOM 1989 C CA . THR B 1 56 ? -19.409 74.522 11.691 1.00 45.02 36 THR B CA 1
ATOM 1990 C C . THR B 1 56 ? -19.738 74.380 10.209 1.00 45.60 36 THR B C 1
ATOM 1991 O O . THR B 1 56 ? -18.846 74.111 9.425 1.00 48.52 36 THR B O 1
ATOM 1995 N N . GLU B 1 57 ? -20.995 74.554 9.819 1.00 47.21 37 GLU B N 1
ATOM 1996 C CA . GLU B 1 57 ? -21.356 74.528 8.391 1.00 49.74 37 GLU B CA 1
ATOM 1997 C C . GLU B 1 57 ? -20.559 75.622 7.643 1.00 51.59 37 GLU B C 1
ATOM 1998 O O . GLU B 1 57 ? -19.899 75.335 6.630 1.00 51.23 37 GLU B O 1
ATOM 2000 N N . TYR B 1 58 ? -20.580 76.843 8.184 1.00 44.89 38 TYR B N 1
ATOM 2001 C CA . TYR B 1 58 ? -19.875 77.985 7.588 1.00 44.21 38 TYR B CA 1
ATOM 2002 C C . TYR B 1 58 ? -18.320 77.780 7.463 1.00 46.19 38 TYR B C 1
ATOM 2003 O O . TYR B 1 58 ? -17.776 77.560 6.350 1.00 46.91 38 TYR B O 1
ATOM 2012 N N . TYR B 1 59 ? -17.623 77.781 8.594 1.00 41.83 39 TYR B N 1
ATOM 2013 C CA . TYR B 1 59 ? -16.162 77.689 8.603 1.00 41.60 39 TYR B CA 1
ATOM 2014 C C . TYR B 1 59 ? -15.582 76.316 8.182 1.00 45.90 39 TYR B C 1
ATOM 2015 O O . TYR B 1 59 ? -14.354 76.167 8.037 1.00 46.95 39 TYR B O 1
ATOM 2024 N N . SER B 1 60 ? -16.430 75.313 7.987 1.00 47.73 40 SER B N 1
ATOM 2025 C CA . SER B 1 60 ? -15.962 74.059 7.377 1.00 50.49 40 SER B CA 1
ATOM 2026 C C . SER B 1 60 ? -15.668 74.180 5.868 1.00 48.37 40 SER B C 1
ATOM 2027 O O . SER B 1 60 ? -14.835 73.431 5.349 1.00 45.61 40 SER B O 1
ATOM 2030 N N . LYS B 1 61 ? -16.345 75.108 5.187 1.00 46.93 41 LYS B N 1
ATOM 2031 C CA . LYS B 1 61 ? -16.050 75.433 3.801 1.00 51.14 41 LYS B CA 1
ATOM 2032 C C . LYS B 1 61 ? -14.736 76.276 3.714 1.00 53.71 41 LYS B C 1
ATOM 2033 O O . LYS B 1 61 ? -14.635 77.338 4.350 1.00 45.92 41 LYS B O 1
ATOM 2035 N N . LYS B 1 62 ? -13.751 75.806 2.925 1.00 55.28 42 LYS B N 1
ATOM 2036 C CA . LYS B 1 62 ? -12.453 76.514 2.748 1.00 58.61 42 LYS B CA 1
ATOM 2037 C C . LYS B 1 62 ? -12.589 77.966 2.311 1.00 62.09 42 LYS B C 1
ATOM 2038 O O . LYS B 1 62 ? -11.811 78.806 2.744 1.00 66.38 42 LYS B O 1
ATOM 2040 N N . GLU B 1 63 ? -13.584 78.263 1.475 1.00 66.66 43 GLU B N 1
ATOM 2041 C CA . GLU B 1 63 ? -13.812 79.622 0.951 1.00 63.52 43 GLU B CA 1
ATOM 2042 C C . GLU B 1 63 ? -14.194 80.622 2.052 1.00 59.58 43 GLU B C 1
ATOM 2043 O O . GLU B 1 63 ? -13.830 81.802 1.988 1.00 64.01 43 GLU B O 1
ATOM 2049 N N . ASN B 1 64 ? -14.917 80.147 3.060 1.00 58.73 44 ASN B N 1
ATOM 2050 C CA . ASN B 1 64 ? -15.296 80.978 4.218 1.00 57.38 44 ASN B CA 1
ATOM 2051 C C . ASN B 1 64 ? -14.132 81.170 5.215 1.00 52.64 44 ASN B C 1
ATOM 2052 O O . ASN B 1 64 ? -14.012 82.219 5.839 1.00 46.24 44 ASN B O 1
ATOM 2057 N N . ARG B 1 65 ? -13.287 80.155 5.367 1.00 51.74 45 ARG B N 1
ATOM 2058 C CA . ARG B 1 65 ? -12.095 80.297 6.173 1.00 52.79 45 ARG B CA 1
ATOM 2059 C C . ARG B 1 65 ? -11.242 81.388 5.562 1.00 56.62 45 ARG B C 1
ATOM 2060 O O . ARG B 1 65 ? -10.759 82.259 6.277 1.00 60.95 45 ARG B O 1
ATOM 2068 N N . GLU B 1 66 ? -11.068 81.351 4.242 1.00 60.25 46 GLU B N 1
ATOM 2069 C CA . GLU B 1 66 ? -10.262 82.371 3.545 1.00 65.02 46 GLU B CA 1
ATOM 2070 C C . GLU B 1 66 ? -10.835 83.811 3.631 1.00 59.39 46 GLU B C 1
ATOM 2071 O O . GLU B 1 66 ? -10.077 84.775 3.720 1.00 60.29 46 GLU B O 1
ATOM 2077 N N . ALA B 1 67 ? -12.153 83.951 3.656 1.00 55.08 47 ALA B N 1
ATOM 2078 C CA . ALA B 1 67 ? -12.795 85.266 3.840 1.00 58.54 47 ALA B CA 1
ATOM 2079 C C . ALA B 1 67 ? -12.707 85.820 5.269 1.00 61.91 47 ALA B C 1
ATOM 2080 O O . ALA B 1 67 ? -13.226 86.912 5.563 1.00 60.22 47 ALA B O 1
ATOM 2082 N N . HIS B 1 68 ? -12.098 85.039 6.160 1.00 61.26 48 HIS B N 1
ATOM 2083 C CA . HIS B 1 68 ? -12.065 85.334 7.587 1.00 58.26 48 HIS B CA 1
ATOM 2084 C C . HIS B 1 68 ? -10.707 84.974 8.192 1.00 57.80 48 HIS B C 1
ATOM 2085 O O . HIS B 1 68 ? -10.580 84.603 9.365 1.00 52.60 48 HIS B O 1
ATOM 2092 N N . THR B 1 69 ? -9.686 85.132 7.363 1.00 58.28 49 THR B N 1
ATOM 2093 C CA . THR B 1 69 ? -8.320 84.861 7.746 1.00 55.74 49 THR B CA 1
ATOM 2094 C C . THR B 1 69 ? -7.856 85.968 8.672 1.00 53.28 49 THR B C 1
ATOM 2095 O O . THR B 1 69 ? -8.114 87.146 8.428 1.00 51.08 49 THR B O 1
ATOM 2099 N N . LEU B 1 70 ? -7.198 85.582 9.758 1.00 52.37 50 LEU B N 1
ATOM 2100 C CA . LEU B 1 70 ? -6.642 86.563 10.668 1.00 51.65 50 LEU B CA 1
ATOM 2101 C C . LEU B 1 70 ? -5.305 87.074 10.122 1.00 53.62 50 LEU B C 1
ATOM 2102 O O . LEU B 1 70 ? -4.390 86.297 9.921 1.00 61.26 50 LEU B O 1
ATOM 2107 N N . ARG B 1 71 ? -5.210 88.365 9.834 1.00 58.00 51 ARG B N 1
ATOM 2108 C CA . ARG B 1 71 ? -3.918 88.991 9.557 1.00 65.47 51 ARG B CA 1
ATOM 2109 C C . ARG B 1 71 ? -3.206 89.284 10.887 1.00 62.13 51 ARG B C 1
ATOM 2110 O O . ARG B 1 71 ? -1.972 89.179 10.985 1.00 62.69 51 ARG B O 1
ATOM 2118 N N . HIS B 1 72 ? -3.978 89.664 11.899 1.00 52.08 52 HIS B N 1
ATOM 2119 C CA . HIS B 1 72 ? -3.431 89.915 13.200 1.00 53.00 52 HIS B CA 1
ATOM 2120 C C . HIS B 1 72 ? -4.270 89.237 14.283 1.00 54.52 52 HIS B C 1
ATOM 2121 O O . HIS B 1 72 ? -5.494 89.194 14.194 1.00 51.66 52 HIS B O 1
ATOM 2128 N N . VAL B 1 73 ? -3.598 88.708 15.307 1.00 51.44 53 VAL B N 1
ATOM 2129 C CA . VAL B 1 73 ? -4.278 88.190 16.484 1.00 51.27 53 VAL B CA 1
ATOM 2130 C C . VAL B 1 73 ? -3.806 88.877 17.763 1.00 51.03 53 VAL B C 1
ATOM 2131 O O . VAL B 1 73 ? -2.611 89.008 18.004 1.00 57.60 53 VAL B O 1
ATOM 2135 N N . SER B 1 74 ? -4.774 89.289 18.576 1.00 49.95 54 SER B N 1
ATOM 2136 C CA . SER B 1 74 ? -4.551 90.007 19.832 1.00 47.65 54 SER B CA 1
ATOM 2137 C C . SER B 1 74 ? -5.050 89.155 20.985 1.00 46.55 54 SER B C 1
ATOM 2138 O O . SER B 1 74 ? -5.885 88.249 20.829 1.00 41.63 54 SER B O 1
ATOM 2141 N N . VAL B 1 75 ? -4.540 89.484 22.157 1.00 44.56 55 VAL B N 1
ATOM 2142 C CA . VAL B 1 75 ? -4.966 88.850 23.366 1.00 41.72 55 VAL B CA 1
ATOM 2143 C C . VAL B 1 75 ? -6.251 89.594 23.730 1.00 41.58 55 VAL B C 1
ATOM 2144 O O . VAL B 1 75 ? -6.358 90.818 23.540 1.00 36.19 55 VAL B O 1
ATOM 2148 N N . GLY B 1 76 ? -7.227 88.823 24.203 1.00 36.86 56 GLY B N 1
ATOM 2149 C CA . GLY B 1 76 ? -8.549 89.301 24.452 1.00 36.76 56 GLY B CA 1
ATOM 2150 C C . GLY B 1 76 ? -9.445 89.193 23.250 1.00 39.44 56 GLY B C 1
ATOM 2151 O O . GLY B 1 76 ? -10.634 89.439 23.350 1.00 44.81 56 GLY B O 1
ATOM 2152 N N . GLN B 1 77 ? -8.909 88.827 22.101 1.00 40.90 57 GLN B N 1
ATOM 2153 C CA . GLN B 1 77 ? -9.722 88.801 20.902 1.00 40.56 57 GLN B CA 1
ATOM 2154 C C . GLN B 1 77 ? -10.681 87.601 20.909 1.00 39.38 57 GLN B C 1
ATOM 2155 O O . GLN B 1 77 ? -10.308 86.512 21.342 1.00 34.55 57 GLN B O 1
ATOM 2161 N N . VAL B 1 78 ? -11.918 87.811 20.447 1.00 38.67 58 VAL B N 1
ATOM 2162 C CA . VAL B 1 78 ? -12.879 86.712 20.284 1.00 37.89 58 VAL B CA 1
ATOM 2163 C C . VAL B 1 78 ? -12.748 86.216 18.856 1.00 36.23 58 VAL B C 1
ATOM 2164 O O . VAL B 1 78 ? -12.755 87.010 17.940 1.00 38.50 58 VAL B O 1
ATOM 2168 N N . VAL B 1 79 ? -12.583 84.912 18.682 1.00 32.98 59 VAL B N 1
ATOM 2169 C CA . VAL B 1 79 ? -12.369 84.340 17.361 1.00 33.61 59 VAL B CA 1
ATOM 2170 C C . VAL B 1 79 ? -13.175 83.055 17.217 1.00 34.56 59 VAL B C 1
ATOM 2171 O O . VAL B 1 79 ? -13.778 82.569 18.183 1.00 32.52 59 VAL B O 1
ATOM 2175 N N . ALA B 1 80 ? -13.118 82.497 16.006 1.00 34.47 60 ALA B N 1
ATOM 2176 C CA . ALA B 1 80 ? -13.595 81.161 15.738 1.00 34.61 60 ALA B CA 1
ATOM 2177 C C . ALA B 1 80 ? -12.450 80.144 15.768 1.00 35.23 60 ALA B C 1
ATOM 2178 O O . ALA B 1 80 ? -11.424 80.334 15.120 1.00 35.33 60 ALA B O 1
ATOM 2180 N N . ALA B 1 81 ? -12.673 79.052 16.498 1.00 32.97 61 ALA B N 1
ATOM 2181 C CA . ALA B 1 81 ? -11.689 77.998 16.699 1.00 32.28 61 ALA B CA 1
ATOM 2182 C C . ALA B 1 81 ? -12.311 76.588 16.725 1.00 33.23 61 ALA B C 1
ATOM 2183 O O . ALA B 1 81 ? -13.436 76.375 17.187 1.00 30.39 61 ALA B O 1
ATOM 2185 N N . VAL B 1 82 ? -11.531 75.636 16.225 1.00 32.85 62 VAL B N 1
ATOM 2186 C CA . VAL B 1 82 ? -11.859 74.245 16.296 1.00 33.32 62 VAL B CA 1
ATOM 2187 C C . VAL B 1 82 ? -11.473 73.725 17.673 1.00 34.13 62 VAL B C 1
ATOM 2188 O O . VAL B 1 82 ? -10.431 74.114 18.252 1.00 30.86 62 VAL B O 1
ATOM 2192 N N . PHE B 1 83 ? -12.348 72.867 18.192 1.00 32.93 63 PHE B N 1
ATOM 2193 C CA . PHE B 1 83 ? -12.082 72.161 19.380 1.00 33.72 63 PHE B CA 1
ATOM 2194 C C . PHE B 1 83 ? -11.446 70.870 18.942 1.00 36.44 63 PHE B C 1
ATOM 2195 O O . PHE B 1 83 ? -12.104 70.023 18.395 1.00 37.44 63 PHE B O 1
ATOM 2203 N N . ARG B 1 84 ? -10.156 70.720 19.194 1.00 48.07 64 ARG B N 1
ATOM 2204 C CA . ARG B 1 84 ? -9.356 69.635 18.623 1.00 50.18 64 ARG B CA 1
ATOM 2205 C C . ARG B 1 84 ? -10.066 68.315 18.715 1.00 55.07 64 ARG B C 1
ATOM 2206 O O . ARG B 1 84 ? -9.784 67.419 17.949 1.00 53.36 64 ARG B O 1
ATOM 2208 N N . HIS B 1 85 ? -11.020 68.218 19.641 1.00 67.99 65 HIS B N 1
ATOM 2209 C CA . HIS B 1 85 ? -11.661 66.939 20.007 1.00 78.49 65 HIS B CA 1
ATOM 2210 C C . HIS B 1 85 ? -12.795 66.492 19.085 1.00 77.62 65 HIS B C 1
ATOM 2211 O O . HIS B 1 85 ? -13.244 65.342 19.192 1.00 79.53 65 HIS B O 1
ATOM 2218 N N . ASP B 1 86 ? -13.259 67.382 18.200 1.00 74.77 66 ASP B N 1
ATOM 2219 C CA . ASP B 1 86 ? -14.464 67.108 17.396 1.00 68.92 66 ASP B CA 1
ATOM 2220 C C . ASP B 1 86 ? -14.488 67.620 15.942 1.00 61.21 66 ASP B C 1
ATOM 2221 O O . ASP B 1 86 ? -15.350 67.193 15.171 1.00 60.61 66 ASP B O 1
ATOM 2226 N N . GLY B 1 87 ? -13.588 68.532 15.577 1.00 56.06 67 GLY B N 1
ATOM 2227 C CA . GLY B 1 87 ? -13.631 69.160 14.260 1.00 50.95 67 GLY B CA 1
ATOM 2228 C C . GLY B 1 87 ? -14.746 70.189 14.055 1.00 48.23 67 GLY B C 1
ATOM 2229 O O . GLY B 1 87 ? -15.050 70.572 12.929 1.00 49.54 67 GLY B O 1
ATOM 2230 N N . ARG B 1 88 ? -15.359 70.680 15.119 1.00 46.80 68 ARG B N 1
ATOM 2231 C CA . ARG B 1 88 ? -16.374 71.735 14.959 1.00 46.40 68 ARG B CA 1
ATOM 2232 C C . ARG B 1 88 ? -15.870 73.127 15.365 1.00 42.01 68 ARG B C 1
ATOM 2233 O O . ARG B 1 88 ? -14.803 73.279 15.946 1.00 38.66 68 ARG B O 1
ATOM 2241 N N . TRP B 1 89 ? -16.653 74.138 15.034 1.00 40.65 69 TRP B N 1
ATOM 2242 C CA . TRP B 1 89 ? -16.252 75.514 15.260 1.00 40.09 69 TRP B CA 1
ATOM 2243 C C . TRP B 1 89 ? -16.954 76.118 16.442 1.00 40.07 69 TRP B C 1
ATOM 2244 O O . TRP B 1 89 ? -18.158 75.942 16.634 1.00 40.04 69 TRP B O 1
ATOM 2255 N N . TYR B 1 90 ? -16.171 76.841 17.241 1.00 40.58 70 TYR B N 1
ATOM 2256 C CA . TYR B 1 90 ? -16.653 77.440 18.471 1.00 38.50 70 TYR B CA 1
ATOM 2257 C C . TYR B 1 90 ? -16.177 78.888 18.622 1.00 36.91 70 TYR B C 1
ATOM 2258 O O . TYR B 1 90 ? -15.201 79.308 17.995 1.00 34.30 70 TYR B O 1
ATOM 2267 N N . ARG B 1 91 ? -16.876 79.637 19.473 1.00 35.18 71 ARG B N 1
ATOM 2268 C CA . ARG B 1 91 ? -16.441 80.972 19.891 1.00 32.92 71 ARG B CA 1
ATOM 2269 C C . ARG B 1 91 ? -15.413 80.851 21.008 1.00 33.48 71 ARG B C 1
ATOM 2270 O O . ARG B 1 91 ? -15.600 80.079 21.959 1.00 28.88 71 ARG B O 1
ATOM 2278 N N . ALA B 1 92 ? -14.311 81.586 20.859 1.00 33.22 72 ALA B N 1
ATOM 2279 C CA . ALA B 1 92 ? -13.150 81.417 21.730 1.00 35.32 72 ALA B CA 1
ATOM 2280 C C . ALA B 1 92 ? -12.422 82.724 21.920 1.00 35.48 72 ALA B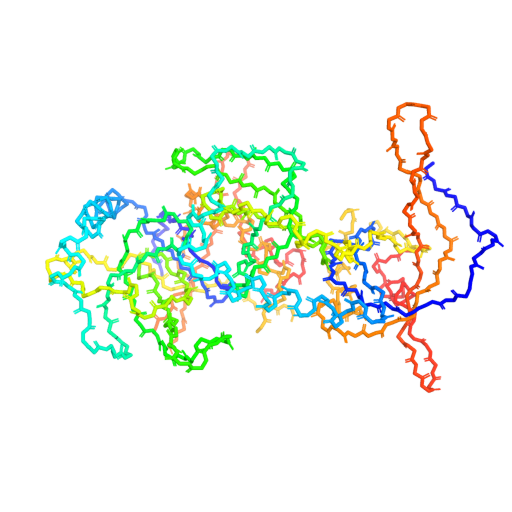 C 1
ATOM 2281 O O . ALA B 1 92 ? -12.394 83.555 21.015 1.00 37.84 72 ALA B O 1
ATOM 2283 N N . ARG B 1 93 ? -11.843 82.903 23.100 1.00 33.74 73 ARG B N 1
ATOM 2284 C CA . ARG B 1 93 ? -11.126 84.107 23.383 1.00 35.40 73 ARG B CA 1
ATOM 2285 C C . ARG B 1 93 ? -9.678 83.748 23.477 1.00 35.84 73 ARG B C 1
ATOM 2286 O O . ARG B 1 93 ? -9.321 82.818 24.213 1.00 34.91 73 ARG B O 1
ATOM 2294 N N . VAL B 1 94 ? -8.839 84.495 22.751 1.00 33.45 74 VAL B N 1
ATOM 2295 C CA . VAL B 1 94 ? -7.395 84.334 22.860 1.00 32.68 74 VAL B CA 1
ATOM 2296 C C . VAL B 1 94 ? -6.924 84.824 24.226 1.00 32.92 74 VAL B C 1
ATOM 2297 O O . VAL B 1 94 ? -6.911 85.997 24.462 1.00 36.11 74 VAL B O 1
ATOM 2301 N N . HIS B 1 95 ? -6.555 83.916 25.113 1.00 35.64 75 HIS B N 1
ATOM 2302 C CA . HIS B 1 95 ? -6.005 84.245 26.441 1.00 38.65 75 HIS B CA 1
ATOM 2303 C C . HIS B 1 95 ? -4.528 84.604 26.364 1.00 40.38 75 HIS B C 1
ATOM 2304 O O . HIS B 1 95 ? -4.052 85.491 27.056 1.00 46.00 75 HIS B O 1
ATOM 2311 N N . ASP B 1 96 ? -3.791 83.895 25.530 1.00 44.23 76 ASP B N 1
ATOM 2312 C CA . ASP B 1 96 ? -2.337 83.960 25.557 1.00 48.33 76 ASP B CA 1
ATOM 2313 C C . ASP B 1 96 ? -1.826 83.616 24.167 1.00 47.07 76 ASP B C 1
ATOM 2314 O O . ASP B 1 96 ? -2.542 82.979 23.371 1.00 45.28 76 ASP B O 1
ATOM 2319 N N . ILE B 1 97 ? -0.612 84.069 23.859 1.00 46.47 77 ILE B N 1
ATOM 2320 C CA . ILE B 1 97 ? 0.127 83.614 22.661 1.00 45.46 77 ILE B CA 1
ATOM 2321 C C . ILE B 1 97 ? 1.507 83.134 23.136 1.00 44.78 77 ILE B C 1
ATOM 2322 O O . ILE B 1 97 ? 2.150 83.794 23.949 1.00 51.34 77 ILE B O 1
ATOM 2327 N N . ARG B 1 98 ? 1.936 81.974 22.662 1.00 43.69 78 ARG B N 1
ATOM 2328 C CA . ARG B 1 98 ? 3.227 81.401 23.051 1.00 45.23 78 ARG B CA 1
ATOM 2329 C C . ARG B 1 98 ? 3.825 80.650 21.846 1.00 43.40 78 ARG B C 1
ATOM 2330 O O . ARG B 1 98 ? 3.105 80.294 20.919 1.00 43.29 78 ARG B O 1
ATOM 2334 N N . PRO B 1 99 ? 5.150 80.441 21.825 1.00 47.13 79 PRO B N 1
ATOM 2335 C CA . PRO B 1 99 ? 5.665 79.689 20.666 1.00 46.57 79 PRO B CA 1
ATOM 2336 C C . PRO B 1 99 ? 5.296 78.212 20.723 1.00 45.75 79 PRO B C 1
ATOM 2337 O O . PRO B 1 99 ? 5.243 77.614 21.797 1.00 49.07 79 PRO B O 1
ATOM 2341 N N . ASN B 1 100 ? 5.018 77.643 19.569 1.00 45.90 80 ASN B N 1
ATOM 2342 C CA . ASN B 1 100 ? 4.921 76.206 19.441 1.00 53.27 80 ASN B CA 1
ATOM 2343 C C . ASN B 1 100 ? 6.136 75.543 20.067 1.00 56.25 80 ASN B C 1
ATOM 2344 O O . ASN B 1 100 ? 7.268 75.891 19.723 1.00 56.91 80 ASN B O 1
ATOM 2349 N N . GLU B 1 101 ? 5.898 74.587 20.965 1.00 57.06 81 GLU B N 1
ATOM 2350 C CA . GLU B 1 101 ? 6.977 73.912 21.694 1.00 63.59 81 GLU B CA 1
ATOM 2351 C C . GLU B 1 101 ? 8.075 73.325 20.805 1.00 60.31 81 GLU B C 1
ATOM 2352 O O . GLU B 1 101 ? 9.247 73.477 21.101 1.00 56.09 81 GLU B O 1
ATOM 2358 N N . PHE B 1 102 ? 7.691 72.665 19.718 1.00 63.50 82 PHE B N 1
ATOM 2359 C CA . PHE B 1 102 ? 8.653 71.985 18.832 1.00 68.40 82 PHE B CA 1
ATOM 2360 C C . PHE B 1 102 ? 8.700 72.611 17.438 1.00 66.99 82 PHE B C 1
ATOM 2361 O O . PHE B 1 102 ? 8.692 71.900 16.435 1.00 76.98 82 PHE B O 1
ATOM 2369 N N . ASP B 1 103 ? 8.734 73.934 17.379 1.00 63.19 83 ASP B N 1
ATOM 2370 C CA . ASP B 1 103 ? 8.831 74.663 16.120 1.00 60.90 83 ASP B CA 1
ATOM 2371 C C . ASP B 1 103 ? 8.824 76.146 16.457 1.00 62.43 83 ASP B C 1
ATOM 2372 O O . ASP B 1 103 ? 7.771 76.781 16.510 1.00 61.11 83 ASP B O 1
ATOM 2377 N N . SER B 1 104 ? 10.028 76.665 16.690 1.00 62.79 84 SER B N 1
ATOM 2378 C CA . SER B 1 104 ? 10.282 78.077 16.980 1.00 62.18 84 SER B CA 1
ATOM 2379 C C . SER B 1 104 ? 9.617 79.062 16.017 1.00 59.09 84 SER B C 1
ATOM 2380 O O . SER B 1 104 ? 9.272 80.173 16.420 1.00 61.30 84 SER B O 1
ATOM 2382 N N . SER B 1 105 ? 9.453 78.649 14.759 1.00 54.32 85 SER B N 1
ATOM 2383 C CA . SER B 1 105 ? 8.936 79.502 13.689 1.00 53.67 85 SER B CA 1
ATOM 2384 C C . SER B 1 105 ? 7.419 79.764 13.695 1.00 53.48 85 SER B C 1
ATOM 2385 O O . SER B 1 105 ? 6.925 80.638 12.980 1.00 45.09 85 SER B O 1
ATOM 2388 N N . GLN B 1 106 ? 6.686 79.003 14.497 1.00 57.77 86 GLN B N 1
ATOM 2389 C CA . GLN B 1 106 ? 5.228 79.144 14.602 1.00 60.46 86 GLN B CA 1
ATOM 2390 C C . GLN B 1 106 ? 4.812 79.536 16.026 1.00 54.83 86 GLN B C 1
ATOM 2391 O O . GLN B 1 106 ? 5.588 79.356 16.983 1.00 51.48 86 GLN B O 1
ATOM 2397 N N . GLN B 1 107 ? 3.593 80.054 16.168 1.00 46.57 87 GLN B N 1
ATOM 2398 C CA . GLN B 1 107 ? 2.995 80.257 17.497 1.00 46.35 87 GLN B CA 1
ATOM 2399 C C . GLN B 1 107 ? 1.748 79.396 17.711 1.00 41.70 87 GLN B C 1
ATOM 2400 O O . GLN B 1 107 ? 1.032 79.053 16.759 1.00 41.08 87 GLN B O 1
ATOM 2406 N N . VAL B 1 108 ? 1.470 79.095 18.970 1.00 39.50 88 VAL B N 1
ATOM 2407 C CA . VAL B 1 108 ? 0.157 78.567 19.367 1.00 39.85 88 VAL B CA 1
ATOM 2408 C C . VAL B 1 108 ? -0.582 79.607 20.217 1.00 42.56 88 VAL B C 1
ATOM 2409 O O . VAL B 1 108 ? 0.011 80.516 20.801 1.00 44.74 88 VAL B O 1
ATOM 2413 N N . ALA B 1 109 ? -1.886 79.446 20.309 1.00 39.48 89 ALA B N 1
ATOM 2414 C CA . ALA B 1 109 ? -2.701 80.350 21.043 1.00 38.16 89 ALA B CA 1
ATOM 2415 C C . ALA B 1 109 ? -3.439 79.557 22.129 1.00 39.97 89 ALA B C 1
ATOM 2416 O O . ALA B 1 109 ? -4.201 78.670 21.801 1.00 41.38 89 ALA B O 1
ATOM 2418 N N . ASP B 1 110 ? -3.211 79.862 23.411 1.00 41.40 90 ASP B N 1
ATOM 2419 C CA . ASP B 1 110 ? -4.061 79.319 24.458 1.00 45.18 90 ASP B CA 1
ATOM 2420 C C . ASP B 1 110 ? -5.383 80.021 24.259 1.00 41.88 90 ASP B C 1
ATOM 2421 O O . ASP B 1 110 ? -5.440 81.249 24.357 1.00 41.10 90 ASP B O 1
ATOM 2426 N N . VAL B 1 111 ? -6.426 79.263 23.925 1.00 36.75 91 VAL B N 1
ATOM 2427 C CA . VAL B 1 111 ? -7.731 79.852 23.743 1.00 32.93 91 VAL B CA 1
ATOM 2428 C C . VAL B 1 111 ? -8.731 79.277 24.727 1.00 31.70 91 VAL B C 1
ATOM 2429 O O . VAL B 1 111 ? -8.599 78.120 25.190 1.00 30.07 91 VAL B O 1
ATOM 2433 N N . PHE B 1 112 ? -9.688 80.144 25.066 1.00 29.80 92 PHE B N 1
ATOM 2434 C CA . PHE B 1 112 ? -10.715 79.871 26.033 1.00 30.81 92 PHE B CA 1
ATOM 2435 C C . PHE B 1 112 ? -12.064 79.768 25.350 1.00 30.73 92 PHE B C 1
ATOM 2436 O O . PHE B 1 112 ? -12.615 80.795 24.902 1.00 30.39 92 PHE B O 1
ATOM 2444 N N . TYR B 1 113 ? -12.597 78.541 25.287 1.00 30.00 93 TYR B N 1
ATOM 2445 C CA . TYR B 1 113 ? -13.914 78.287 24.645 1.00 32.71 93 TYR B CA 1
ATOM 2446 C C . TYR B 1 113 ? -15.094 78.919 25.430 1.00 33.71 93 TYR B C 1
ATOM 2447 O O . TYR B 1 113 ? -15.555 78.403 26.428 1.00 34.61 93 TYR B O 1
ATOM 2456 N N . LEU B 1 114 ? -15.569 80.058 24.955 1.00 35.29 94 LEU B N 1
ATOM 2457 C CA . LEU B 1 114 ? -16.461 80.903 25.733 1.00 35.73 94 LEU B CA 1
ATOM 2458 C C . LEU B 1 114 ? -17.773 80.264 26.136 1.00 38.27 94 LEU B C 1
ATOM 2459 O O . LEU B 1 114 ? -18.423 80.725 27.070 1.00 40.36 94 LEU B O 1
ATOM 2464 N N . ASP B 1 115 ? -18.185 79.227 25.429 1.00 36.06 95 ASP B N 1
ATOM 2465 C CA . ASP B 1 115 ? -19.500 78.684 25.672 1.00 36.82 95 ASP B CA 1
ATOM 2466 C C . ASP B 1 115 ? -19.462 77.446 26.540 1.00 36.95 95 ASP B C 1
ATOM 2467 O O . ASP B 1 115 ? -20.510 76.995 26.961 1.00 37.00 95 ASP B O 1
ATOM 2472 N N . TYR B 1 116 ? -18.259 76.958 26.865 1.00 33.83 96 TYR B N 1
ATOM 2473 C CA . TYR B 1 116 ? -18.083 75.705 27.625 1.00 32.78 96 TYR B CA 1
ATOM 2474 C C . TYR B 1 116 ? -17.149 75.865 28.802 1.00 34.56 96 TYR B C 1
ATOM 2475 O O . TYR B 1 116 ? -17.406 75.354 29.906 1.00 33.91 96 TYR B O 1
ATOM 2484 N N . GLY B 1 117 ? -16.028 76.524 28.540 1.00 35.74 97 GLY B N 1
ATOM 2485 C CA . GLY B 1 117 ? -15.093 76.900 29.578 1.00 37.93 97 GLY B CA 1
ATOM 2486 C C . GLY B 1 117 ? -13.778 76.164 29.537 1.00 40.33 97 GLY B C 1
ATOM 2487 O O . GLY B 1 117 ? -12.933 76.436 30.391 1.00 47.54 97 GLY B O 1
ATOM 2488 N N . ASP B 1 118 ? -13.575 75.259 28.564 1.00 39.62 98 ASP B N 1
ATOM 2489 C CA . ASP B 1 118 ? -12.241 74.616 28.386 1.00 40.66 98 ASP B CA 1
ATOM 2490 C C . ASP B 1 118 ? -11.268 75.616 27.862 1.00 38.01 98 ASP B C 1
ATOM 2491 O O . ASP B 1 118 ? -11.664 76.659 27.328 1.00 36.74 98 ASP B O 1
ATOM 2496 N N . SER B 1 119 ? -10.001 75.221 27.924 1.00 37.52 99 SER B N 1
ATOM 2497 C CA . SER B 1 119 ? -8.915 75.964 27.310 1.00 39.14 99 SER B CA 1
ATOM 2498 C C . SER B 1 119 ? -7.998 74.994 26.589 1.00 40.04 99 SER B C 1
ATOM 2499 O O . SER B 1 119 ? -7.706 73.922 27.130 1.00 40.92 99 SER B O 1
ATOM 2502 N N . GLU B 1 120 ? -7.597 75.343 25.358 1.00 40.80 100 GLU B N 1
ATOM 2503 C CA . GLU B 1 120 ? -6.682 74.515 24.557 1.00 38.60 100 GLU B CA 1
ATOM 2504 C C . GLU B 1 120 ? -5.696 75.406 23.796 1.00 42.45 100 GLU B C 1
ATOM 2505 O O . GLU B 1 120 ? -5.983 76.580 23.496 1.00 39.96 100 GLU B O 1
ATOM 2511 N N . TYR B 1 121 ? -4.525 74.852 23.502 1.00 42.97 101 TYR B N 1
ATOM 2512 C CA . TYR B 1 121 ? -3.600 75.495 22.596 1.00 43.41 101 TYR B CA 1
ATOM 2513 C C . TYR B 1 121 ? -3.961 75.147 21.169 1.00 40.03 101 TYR B C 1
ATOM 2514 O O . TYR B 1 121 ? -4.051 73.985 20.788 1.00 37.47 101 TYR B O 1
ATOM 2523 N N . VAL B 1 122 ? -4.103 76.167 20.352 1.00 37.99 102 VAL B N 1
ATOM 2524 C CA . VAL B 1 122 ? -4.387 75.945 18.961 1.00 39.30 102 VAL B CA 1
ATOM 2525 C C . VAL B 1 122 ? -3.391 76.708 18.087 1.00 39.45 102 VAL B C 1
ATOM 2526 O O . VAL B 1 122 ? -3.101 77.856 18.350 1.00 41.16 102 VAL B O 1
ATOM 2530 N N . ALA B 1 123 ? -2.869 76.075 17.047 1.00 36.56 103 ALA B N 1
ATOM 2531 C CA . ALA B 1 123 ? -2.051 76.791 16.084 1.00 35.87 103 ALA B CA 1
ATOM 2532 C C . ALA B 1 123 ? -2.773 78.056 15.570 1.00 34.75 103 ALA B C 1
ATOM 2533 O O . ALA B 1 123 ? -3.897 78.002 15.135 1.00 36.48 103 ALA B O 1
ATOM 2535 N N . THR B 1 124 ? -2.099 79.192 15.617 1.00 35.41 104 THR B N 1
ATOM 2536 C CA . THR B 1 124 ? -2.698 80.470 15.257 1.00 39.23 104 THR B CA 1
ATOM 2537 C C . THR B 1 124 ? -3.204 80.544 13.820 1.00 40.09 104 THR B C 1
ATOM 2538 O O . THR B 1 124 ? -4.167 81.250 13.561 1.00 39.41 104 THR B O 1
ATOM 2542 N N . HIS B 1 125 ? -2.563 79.845 12.884 1.00 43.08 105 HIS B N 1
ATOM 2543 C CA . HIS B 1 125 ? -3.033 79.879 11.488 1.00 44.58 105 HIS B CA 1
ATOM 2544 C C . HIS B 1 125 ? -4.426 79.205 11.356 1.00 41.59 105 HIS B C 1
ATOM 2545 O O . HIS B 1 125 ? -5.194 79.536 10.458 1.00 40.99 105 HIS B O 1
ATOM 2552 N N . GLU B 1 126 ? -4.757 78.301 12.273 1.00 39.38 106 GLU B N 1
ATOM 2553 C CA . GLU B 1 126 ? -6.013 77.564 12.204 1.00 42.40 106 GLU B CA 1
ATOM 2554 C C . GLU B 1 126 ? -7.203 78.390 12.690 1.00 43.02 106 GLU B C 1
ATOM 2555 O O . GLU B 1 126 ? -8.343 77.975 12.496 1.00 45.34 106 GLU B O 1
ATOM 2561 N N . LEU B 1 127 ? -6.946 79.559 13.280 1.00 39.22 107 LEU B N 1
ATOM 2562 C CA . LEU B 1 127 ? -8.009 80.434 13.751 1.00 37.45 107 LEU B CA 1
ATOM 2563 C C . LEU B 1 127 ? -8.578 81.269 12.625 1.00 38.79 107 LEU B C 1
ATOM 2564 O O . LEU B 1 127 ? -7.919 81.522 11.626 1.00 40.84 107 LEU B O 1
ATOM 2569 N N . CYS B 1 128 ? -9.825 81.689 12.803 1.00 40.34 108 CYS B N 1
ATOM 2570 C CA . CYS B 1 128 ? -10.504 82.536 11.847 1.00 41.91 108 CYS B CA 1
ATOM 2571 C C . CYS B 1 128 ? -11.140 83.701 12.584 1.00 39.58 108 CYS B C 1
ATOM 2572 O O . CYS B 1 128 ? -11.520 83.580 13.727 1.00 40.87 108 CYS B O 1
ATOM 2575 N N . GLU B 1 129 ? -11.246 84.832 11.913 1.00 41.10 109 GLU B N 1
ATOM 2576 C CA . GLU B 1 129 ? -12.083 85.913 12.396 1.00 45.73 109 GLU B CA 1
ATOM 2577 C C . GLU B 1 129 ? -13.513 85.396 12.665 1.00 42.70 109 GLU B C 1
ATOM 2578 O O . GLU B 1 129 ? -14.096 84.688 11.866 1.00 39.50 109 GLU B O 1
ATOM 2584 N N . LEU B 1 130 ? -14.075 85.783 13.792 1.00 44.09 110 LEU B N 1
ATOM 2585 C CA . LEU B 1 130 ? -15.434 85.473 14.084 1.00 44.51 110 LEU B CA 1
ATOM 2586 C C . LEU B 1 130 ? -16.322 86.491 13.411 1.00 48.19 110 LEU B C 1
ATOM 2587 O O . LEU B 1 130 ? -16.188 87.684 13.686 1.00 46.41 110 LEU B O 1
ATOM 2592 N N . ARG B 1 131 ? -17.253 86.028 12.575 1.00 49.83 111 ARG B N 1
ATOM 2593 C CA . ARG B 1 131 ? -18.204 86.940 11.921 1.00 55.22 111 ARG B CA 1
ATOM 2594 C C . ARG B 1 131 ? -19.100 87.641 12.949 1.00 52.02 111 ARG B C 1
ATOM 2595 O O . ARG B 1 131 ? -19.479 87.059 13.962 1.00 51.31 111 ARG B O 1
ATOM 2603 N N . ALA B 1 132 ? -19.426 88.901 12.700 1.00 52.43 112 ALA B N 1
ATOM 2604 C CA . ALA B 1 132 ? -20.005 89.749 13.755 1.00 51.95 112 ALA B CA 1
ATOM 2605 C C . ALA B 1 132 ? -21.380 89.308 14.262 1.00 49.40 112 ALA B C 1
ATOM 2606 O O . ALA B 1 132 ? -21.675 89.441 15.448 1.00 48.32 112 ALA B O 1
ATOM 2608 N N . ASP B 1 133 ? -22.218 88.760 13.397 1.00 47.28 113 ASP B N 1
ATOM 2609 C CA . ASP B 1 133 ? -23.552 88.348 13.864 1.00 52.58 113 ASP B CA 1
ATOM 2610 C C . ASP B 1 133 ? -23.450 87.162 14.842 1.00 49.90 113 ASP B C 1
ATOM 2611 O O . ASP B 1 133 ? -24.365 86.905 15.636 1.00 49.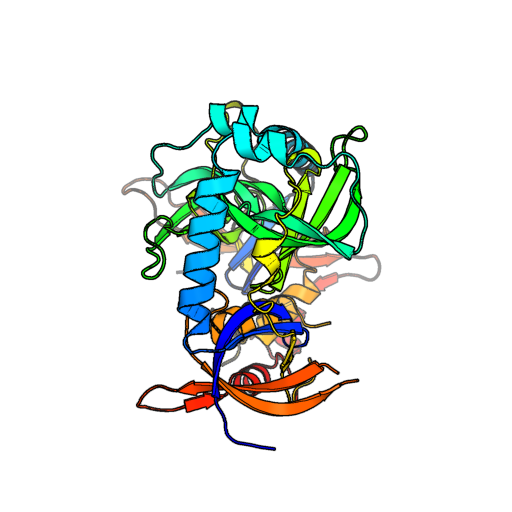72 113 ASP B O 1
ATOM 2616 N N . LEU B 1 134 ? -22.318 86.468 14.822 1.00 48.24 114 LEU B N 1
ATOM 2617 C CA . LEU B 1 134 ? -22.129 85.313 15.708 1.00 48.28 114 LEU B CA 1
ATOM 2618 C C . LEU B 1 134 ? -21.852 85.658 17.177 1.00 46.36 114 LEU B C 1
ATOM 2619 O O . LEU B 1 134 ? -21.612 84.760 17.974 1.00 49.11 114 LEU B O 1
ATOM 2624 N N . LEU B 1 135 ? -21.900 86.935 17.535 1.00 45.26 115 LEU B N 1
ATOM 2625 C CA . LEU B 1 135 ? -21.796 87.357 18.929 1.00 46.39 115 LEU B CA 1
ATOM 2626 C C . LEU B 1 135 ? -23.134 87.555 19.604 1.00 45.39 115 LEU B C 1
ATOM 2627 O O . LEU B 1 135 ? -23.158 87.702 20.809 1.00 51.43 115 LEU B O 1
ATOM 2632 N N . ARG B 1 136 ? -24.238 87.568 18.851 1.00 47.06 116 ARG B N 1
ATOM 2633 C CA . ARG B 1 136 ? -25.572 87.802 19.430 1.00 48.53 116 ARG B CA 1
ATOM 2634 C C . ARG B 1 136 ? -25.832 86.963 20.687 1.00 48.16 116 ARG B C 1
ATOM 2635 O O . ARG B 1 136 ? -26.119 87.518 21.744 1.00 45.17 116 ARG B O 1
ATOM 2637 N N . LEU B 1 137 ? -25.707 85.640 20.578 1.00 46.23 117 LEU B N 1
ATOM 2638 C CA . LEU B 1 137 ? -25.926 84.762 21.728 1.00 45.56 117 LEU B CA 1
ATOM 2639 C C . LEU B 1 137 ? -24.917 85.014 22.839 1.00 44.77 117 LEU B C 1
ATOM 2640 O O . LEU B 1 137 ? -23.716 85.232 22.612 1.00 39.73 117 LEU B O 1
ATOM 2645 N N . ARG B 1 138 ? -25.453 85.006 24.049 1.00 45.58 118 ARG B N 1
ATOM 2646 C CA . ARG B 1 138 ? -24.714 85.313 25.256 1.00 45.18 118 ARG B CA 1
ATOM 2647 C C . ARG B 1 138 ? -23.685 84.207 25.429 1.00 41.62 118 ARG B C 1
ATOM 2648 O O . ARG B 1 138 ? -23.965 83.066 25.083 1.00 39.22 118 ARG B O 1
ATOM 2656 N N . PHE B 1 139 ? -22.496 84.546 25.928 1.00 37.83 119 PHE B N 1
ATOM 2657 C CA . PHE B 1 139 ? -21.462 83.546 26.181 1.00 37.98 119 PHE B CA 1
ATOM 2658 C C . PHE B 1 139 ? -21.975 82.635 27.285 1.00 37.08 119 PHE B C 1
ATOM 2659 O O . PHE B 1 139 ? -22.328 83.108 28.351 1.00 37.97 119 PHE B O 1
ATOM 2667 N N . GLN B 1 140 ? -21.998 81.332 27.021 1.00 37.17 120 GLN B N 1
ATOM 2668 C CA . GLN B 1 140 ? -22.778 80.376 27.816 1.00 38.24 120 GLN B CA 1
ATOM 2669 C C . GLN B 1 140 ? -22.133 79.803 29.069 1.00 39.05 120 GLN B C 1
ATOM 2670 O O . GLN B 1 140 ? -22.842 79.192 29.893 1.00 38.12 120 GLN B O 1
ATOM 2676 N N . ALA B 1 141 ? -20.819 79.952 29.216 1.00 36.28 121 ALA B N 1
ATOM 2677 C CA . ALA B 1 141 ? -20.124 79.325 30.356 1.00 41.15 121 ALA B CA 1
ATOM 2678 C C . ALA B 1 141 ? -19.908 80.322 31.489 1.00 38.85 121 ALA B C 1
ATOM 2679 O O . ALA B 1 141 ? -19.310 81.359 31.258 1.00 37.66 121 ALA B O 1
ATOM 2681 N N . MET B 1 142 ? -20.413 80.012 32.687 1.00 38.60 122 MET B N 1
ATOM 2682 C CA A MET B 1 142 ? -20.320 80.912 33.856 0.50 41.12 122 MET B CA 1
ATOM 2683 C CA B MET B 1 142 ? -20.288 80.923 33.832 0.50 42.30 122 MET B CA 1
ATOM 2684 C C . MET B 1 142 ? -19.307 80.335 34.841 1.00 42.57 122 MET B C 1
ATOM 2685 O O . MET B 1 142 ? -19.458 79.192 35.261 1.00 46.72 122 MET B O 1
ATOM 2694 N N . GLU B 1 143 ? -18.296 81.118 35.215 1.00 39.76 123 GLU B N 1
ATOM 2695 C CA . GLU B 1 143 ? -17.284 80.620 36.140 1.00 42.88 123 GLU B CA 1
ATOM 2696 C C . GLU B 1 143 ? -17.889 80.501 37.523 1.00 43.61 123 GLU B C 1
ATOM 2697 O O . GLU B 1 143 ? -18.649 81.372 37.921 1.00 48.16 123 GLU B O 1
ATOM 2703 N N . CYS B 1 144 ? -17.577 79.414 38.231 1.00 41.42 124 CYS B N 1
ATOM 2704 C CA . CYS B 1 144 ? -18.017 79.201 39.612 1.00 41.16 124 CYS B CA 1
ATOM 2705 C C . CYS B 1 144 ? -16.879 78.576 40.407 1.00 44.73 124 CYS B C 1
ATOM 2706 O O . CYS B 1 144 ? -15.842 78.204 39.842 1.00 43.72 124 CYS B O 1
ATOM 2709 N N . PHE B 1 145 ? -17.069 78.489 41.726 1.00 47.81 125 PHE B N 1
ATOM 2710 C CA . PHE B 1 145 ? -16.217 77.661 42.590 1.00 49.80 125 PHE B CA 1
ATOM 2711 C C . PHE B 1 145 ? -17.171 76.876 43.451 1.00 47.21 125 PHE B C 1
ATOM 2712 O O . PHE B 1 145 ? -18.356 77.144 43.410 1.00 48.65 125 PHE B O 1
ATOM 2720 N N . LEU B 1 146 ? -16.681 75.888 44.193 1.00 47.92 126 LEU B N 1
ATOM 2721 C CA . LEU B 1 146 ? -17.555 75.034 44.996 1.00 46.06 126 LEU B CA 1
ATOM 2722 C C . LEU B 1 146 ? -17.611 75.583 46.415 1.00 50.12 126 LEU B C 1
ATOM 2723 O O . LEU B 1 146 ? -16.594 75.849 47.020 1.00 53.00 126 LEU B O 1
ATOM 2728 N N . ALA B 1 147 ? -18.812 75.746 46.943 1.00 51.78 127 ALA B N 1
ATOM 2729 C CA . ALA B 1 147 ? -18.991 76.499 48.154 1.00 51.64 127 ALA B CA 1
ATOM 2730 C C . ALA B 1 147 ? -18.804 75.606 49.364 1.00 51.67 127 ALA B C 1
ATOM 2731 O O . ALA B 1 147 ? -19.076 74.396 49.316 1.00 46.41 127 ALA B O 1
ATOM 2733 N N . GLY B 1 148 ? -18.325 76.234 50.435 1.00 53.45 128 GLY B N 1
ATOM 2734 C CA . GLY B 1 148 ? -18.216 75.612 51.745 1.00 60.14 128 GLY B CA 1
ATOM 2735 C C . GLY B 1 148 ? -17.172 74.511 51.867 1.00 62.90 128 GLY B C 1
ATOM 2736 O O . GLY B 1 148 ? -17.253 73.689 52.789 1.00 66.34 128 GLY B O 1
ATOM 2737 N N . VAL B 1 149 ? -16.215 74.460 50.939 1.00 60.73 129 VAL B N 1
ATOM 2738 C CA . VAL B 1 149 ? -15.086 73.533 51.074 1.00 61.96 129 VAL B CA 1
ATOM 2739 C C . VAL B 1 149 ? -13.778 74.214 50.681 1.00 61.17 129 VAL B C 1
ATOM 2740 O O . VAL B 1 149 ? -13.721 74.967 49.699 1.00 59.40 129 VAL B O 1
ATOM 2744 N N . ARG B 1 150 ? -12.755 73.963 51.492 1.00 56.32 130 ARG B N 1
ATOM 2745 C CA . ARG B 1 150 ? -11.398 74.303 51.166 1.00 56.84 130 ARG B CA 1
ATOM 2746 C C . ARG B 1 150 ? -10.695 72.960 50.952 1.00 57.85 130 ARG B C 1
ATOM 2747 O O . ARG B 1 150 ? -11.133 71.942 51.483 1.00 62.56 130 ARG B O 1
ATOM 2749 N N . PRO B 1 151 ? -9.628 72.927 50.139 1.00 59.50 131 PRO B N 1
ATOM 2750 C CA . PRO B 1 151 ? -8.965 71.632 49.955 1.00 62.99 131 PRO B CA 1
ATOM 2751 C C . PRO B 1 151 ? -8.221 71.153 51.215 1.00 64.23 131 PRO B C 1
ATOM 2752 O O . PRO B 1 151 ? -7.903 71.960 52.080 1.00 64.54 131 PRO B O 1
ATOM 2756 N N . ALA B 1 152 ? -7.963 69.852 51.306 1.00 64.93 132 ALA B N 1
ATOM 2757 C CA . ALA B 1 152 ? -7.006 69.323 52.275 1.00 71.98 132 ALA B CA 1
ATOM 2758 C C . ALA B 1 152 ? -5.550 69.635 51.853 1.00 75.24 132 ALA B C 1
ATOM 2759 O O . ALA B 1 152 ? -5.017 70.729 52.095 1.00 69.57 132 ALA B O 1
ATOM 2761 N N . LYS B 1 167 ? -4.512 75.161 45.526 1.00 55.22 147 LYS B N 1
ATOM 2762 C CA . LYS B 1 167 ? -4.107 73.961 44.799 1.00 59.08 147 LYS B CA 1
ATOM 2763 C C . LYS B 1 167 ? -4.843 72.721 45.335 1.00 60.37 147 LYS B C 1
ATOM 2764 O O . LYS B 1 167 ? -4.700 72.369 46.512 1.00 55.82 147 LYS B O 1
ATOM 2766 N N . TRP B 1 168 ? -5.636 72.081 44.472 1.00 58.09 148 TRP B N 1
ATOM 2767 C CA . TRP B 1 168 ? -6.292 70.812 44.794 1.00 56.25 148 TRP B CA 1
ATOM 2768 C C . TRP B 1 168 ? -5.364 69.740 44.333 1.00 60.55 148 TRP B C 1
ATOM 2769 O O . TRP B 1 168 ? -4.575 69.981 43.417 1.00 62.42 148 TRP B O 1
ATOM 2780 N N . HIS B 1 169 ? -5.441 68.557 44.938 1.00 66.01 149 HIS B N 1
ATOM 2781 C CA . HIS B 1 169 ? -4.665 67.422 44.419 1.00 68.01 149 HIS B CA 1
ATOM 2782 C C . HIS B 1 169 ? -5.318 66.959 43.120 1.00 66.15 149 HIS B C 1
ATOM 2783 O O . HIS B 1 169 ? -6.542 66.973 43.025 1.00 64.85 149 HIS B O 1
ATOM 2790 N N . PRO B 1 170 ? -4.512 66.570 42.108 1.00 67.68 150 PRO B N 1
ATOM 2791 C CA . PRO B 1 170 ? -5.066 66.089 40.818 1.00 67.76 150 PRO B CA 1
ATOM 2792 C C . PRO B 1 170 ? -6.050 64.912 40.940 1.00 58.02 150 PRO B C 1
ATOM 2793 O O . PRO B 1 170 ? -6.825 64.640 40.024 1.00 58.81 150 PRO B O 1
ATOM 2797 N N . GLN B 1 171 ? -6.002 64.212 42.055 1.00 50.52 151 GLN B N 1
ATOM 2798 C CA . GLN B 1 171 ? -6.928 63.137 42.283 1.00 55.14 151 GLN B CA 1
ATOM 2799 C C . GLN B 1 171 ? -8.272 63.654 42.858 1.00 49.08 151 GLN B C 1
ATOM 2800 O O . GLN B 1 171 ? -9.332 63.063 42.598 1.00 41.54 151 GLN B O 1
ATOM 2806 N N . ALA B 1 172 ? -8.208 64.740 43.636 1.00 46.19 152 ALA B N 1
ATOM 2807 C CA . ALA B 1 172 ? -9.398 65.504 44.069 1.00 48.23 152 ALA B CA 1
ATOM 2808 C C . ALA B 1 172 ? -10.112 66.071 42.847 1.00 49.70 152 ALA B C 1
ATOM 2809 O O . ALA B 1 172 ? -11.321 65.902 42.688 1.00 55.82 152 ALA B O 1
ATOM 2811 N N . VAL B 1 173 ? -9.343 66.695 41.960 1.00 48.81 153 VAL B N 1
ATOM 2812 C CA . VAL B 1 173 ? -9.867 67.200 40.681 1.00 47.66 153 VAL B CA 1
ATOM 2813 C C . VAL B 1 173 ? -10.495 66.079 39.836 1.00 48.28 153 VAL B C 1
ATOM 2814 O O . VAL B 1 173 ? -11.621 66.227 39.350 1.00 49.76 153 VAL B O 1
ATOM 2818 N N . GLU B 1 174 ? -9.795 64.963 39.658 1.00 47.89 154 GLU B N 1
ATOM 2819 C CA . GLU B 1 174 ? -10.359 63.884 38.859 1.00 51.36 154 GLU B CA 1
ATOM 2820 C C . GLU B 1 174 ? -11.648 63.379 39.505 1.00 48.12 154 GLU B C 1
ATOM 2821 O O . GLU B 1 174 ? -12.583 63.033 38.818 1.00 49.12 154 GLU B O 1
ATOM 2827 N N . ARG B 1 175 ? -11.725 63.403 40.827 1.00 49.71 155 ARG B N 1
ATOM 2828 C CA . ARG B 1 175 ? -12.940 62.944 41.536 1.00 49.32 155 ARG B CA 1
ATOM 2829 C C . ARG B 1 175 ? -14.177 63.873 41.362 1.00 44.60 155 ARG B C 1
ATOM 2830 O O . ARG B 1 175 ? -15.320 63.424 41.235 1.00 41.55 155 ARG B O 1
ATOM 2838 N N . PHE B 1 176 ? -13.916 65.169 41.350 1.00 42.90 156 PHE B N 1
ATOM 2839 C CA . PHE B 1 176 ? -14.933 66.176 41.119 1.00 44.29 156 PHE B CA 1
ATOM 2840 C C . PHE B 1 176 ? -15.460 66.104 39.695 1.00 44.14 156 PHE B C 1
ATOM 2841 O O . PHE B 1 176 ? -16.587 66.473 39.448 1.00 46.38 156 PHE B O 1
ATOM 2849 N N . GLU B 1 177 ? -14.660 65.607 38.757 1.00 47.80 157 GLU B N 1
ATOM 2850 C CA . GLU B 1 177 ? -15.120 65.431 37.369 1.00 47.12 157 GLU B CA 1
ATOM 2851 C C . GLU B 1 177 ? -15.966 64.207 37.234 1.00 45.65 157 GLU B C 1
ATOM 2852 O O . GLU B 1 177 ? -16.797 64.125 36.347 1.00 51.59 157 GLU B O 1
ATOM 2858 N N . GLU B 1 178 ? -15.727 63.226 38.087 1.00 49.90 158 GLU B N 1
ATOM 2859 C CA . GLU B 1 178 ? -16.563 62.021 38.094 1.00 55.60 158 GLU B CA 1
ATOM 2860 C C . GLU B 1 178 ? -17.906 62.357 38.705 1.00 50.15 158 GLU B C 1
ATOM 2861 O O . GLU B 1 178 ? -18.932 61.975 38.162 1.00 44.38 158 GLU B O 1
ATOM 2867 N N . LEU B 1 179 ? -17.877 63.069 39.838 1.00 48.95 159 LEU B N 1
ATOM 2868 C CA . LEU B 1 179 ? -19.098 63.455 40.563 1.00 47.49 159 LEU B CA 1
ATOM 2869 C C . LEU B 1 179 ? -19.996 64.388 39.749 1.00 47.37 159 LEU B C 1
ATOM 2870 O O . LEU B 1 179 ? -21.218 64.202 39.696 1.00 47.40 159 LEU B O 1
ATOM 2875 N N . THR B 1 180 ? -19.395 65.366 39.086 1.00 42.82 160 THR B N 1
ATOM 2876 C CA . THR B 1 180 ? -20.186 66.274 38.280 1.00 45.13 160 THR B CA 1
ATOM 2877 C C . THR B 1 180 ? -20.488 65.761 36.877 1.00 47.04 160 THR B C 1
ATOM 2878 O O . THR B 1 180 ? -21.299 66.370 36.166 1.00 44.90 160 THR B O 1
ATOM 2882 N N . GLN B 1 181 ? -19.840 64.662 36.481 1.00 44.27 161 GLN B N 1
ATOM 2883 C CA . GLN B 1 181 ? -19.901 64.167 35.124 1.00 42.90 161 GLN B CA 1
ATOM 2884 C C . GLN B 1 181 ? -19.678 65.287 34.088 1.00 41.32 161 GLN B C 1
ATOM 2885 O O . GLN B 1 181 ? -20.447 65.439 33.117 1.00 41.92 161 GLN B O 1
ATOM 2891 N N . VAL B 1 182 ? -18.625 66.073 34.317 1.00 38.67 162 VAL B N 1
ATOM 2892 C CA . VAL B 1 182 ? -18.252 67.186 33.449 1.00 39.50 162 VAL B CA 1
ATOM 2893 C C . VAL B 1 182 ? -18.348 66.798 31.962 1.00 41.96 162 VAL B C 1
ATOM 2894 O O . VAL B 1 182 ? -17.881 65.740 31.546 1.00 47.65 162 VAL B O 1
ATOM 2898 N N . ALA B 1 183 ? -19.025 67.638 31.191 1.00 39.94 163 ALA B N 1
ATOM 2899 C CA . ALA B 1 183 ? -19.101 67.534 29.742 1.00 39.67 163 ALA B CA 1
ATOM 2900 C C . ALA B 1 183 ? -19.819 66.300 29.229 1.00 40.86 163 ALA B C 1
ATOM 2901 O O . ALA B 1 183 ? -19.714 65.978 28.065 1.00 42.54 163 ALA B O 1
ATOM 2903 N N . ARG B 1 184 ? -20.591 65.632 30.070 1.00 44.32 164 ARG B N 1
ATOM 2904 C CA . ARG B 1 184 ? -21.363 64.483 29.619 1.00 45.15 164 ARG B CA 1
ATOM 2905 C C . ARG B 1 184 ? -22.850 64.733 29.805 1.00 44.68 164 ARG B C 1
ATOM 2906 O O . ARG B 1 184 ? -23.639 63.785 29.879 1.00 42.76 164 ARG B O 1
ATOM 2914 N N . TRP B 1 185 ? -23.231 66.014 29.884 1.00 43.20 165 TRP B N 1
ATOM 2915 C CA . TRP B 1 185 ? -24.631 66.404 29.856 1.00 39.35 165 TRP B CA 1
ATOM 2916 C C . TRP B 1 185 ? -25.449 65.722 30.957 1.00 38.47 165 TRP B C 1
ATOM 2917 O O . TRP B 1 185 ? -26.540 65.207 30.737 1.00 39.65 165 TRP B O 1
ATOM 2928 N N . LYS B 1 186 ? -24.887 65.739 32.151 1.00 38.41 166 LYS B N 1
ATOM 2929 C CA . LYS B 1 186 ? -25.569 65.320 33.345 1.00 39.29 166 LYS B CA 1
ATOM 2930 C C . LYS B 1 186 ? -26.168 66.571 34.017 1.00 38.87 166 LYS B C 1
ATOM 2931 O O . LYS B 1 186 ? -25.444 67.393 34.583 1.00 36.38 166 LYS B O 1
ATOM 2937 N N . ALA B 1 187 ? -27.486 66.708 33.949 1.00 38.26 167 ALA B N 1
ATOM 2938 C CA . ALA B 1 187 ? -28.169 67.824 34.606 1.00 40.39 167 ALA B CA 1
ATOM 2939 C C . ALA B 1 187 ? -28.054 67.701 36.127 1.00 38.23 167 ALA B C 1
ATOM 2940 O O . ALA B 1 187 ? -28.358 66.646 36.695 1.00 35.72 167 ALA B O 1
ATOM 2942 N N . LEU B 1 188 ? -27.600 68.794 36.755 1.00 37.74 168 LEU B N 1
ATOM 2943 C CA . LEU B 1 188 ? -27.388 68.880 38.210 1.00 36.76 168 LEU B CA 1
ATOM 2944 C C . LEU B 1 188 ? -28.108 70.086 38.802 1.00 35.79 168 LEU B C 1
ATOM 2945 O O . LEU B 1 188 ? -28.350 71.057 38.102 1.00 33.65 168 LEU B O 1
ATOM 2950 N N . VAL B 1 189 ? -28.449 70.007 40.087 1.00 35.31 169 VAL B N 1
ATOM 2951 C CA . VAL B 1 189 ? -29.138 71.097 40.771 1.00 34.74 169 VAL B CA 1
ATOM 2952 C C . VAL B 1 189 ? -28.075 71.980 41.419 1.00 39.22 169 VAL B C 1
ATOM 2953 O O . VAL B 1 189 ? -27.236 71.488 42.191 1.00 41.12 169 VAL B O 1
ATOM 2957 N N . SER B 1 190 ? -28.133 73.280 41.112 1.00 41.52 170 SER B N 1
ATOM 2958 C CA . SER B 1 190 ? -27.191 74.290 41.589 1.00 41.13 170 SER B CA 1
ATOM 2959 C C . SER B 1 190 ? -27.921 75.275 42.473 1.00 46.20 170 SER B C 1
ATOM 2960 O O . SER B 1 190 ? -29.059 75.637 42.198 1.00 49.23 170 SER B O 1
ATOM 2963 N N . ARG B 1 191 ? -27.225 75.739 43.505 1.00 50.49 171 ARG B N 1
ATOM 2964 C CA . ARG B 1 191 ? -27.752 76.675 44.483 1.00 49.85 171 ARG B CA 1
ATOM 2965 C C . ARG B 1 191 ? -26.590 77.568 44.881 1.00 51.31 171 ARG B C 1
ATOM 2966 O O . ARG B 1 191 ? -25.559 77.077 45.343 1.00 54.55 171 ARG B O 1
ATOM 2974 N N . THR B 1 192 ? -26.738 78.873 44.696 1.00 49.53 172 THR B N 1
ATOM 2975 C CA . THR B 1 192 ? -25.697 79.799 45.076 1.00 48.82 172 THR B CA 1
ATOM 2976 C C . THR B 1 192 ? -25.711 80.069 46.580 1.00 53.89 172 THR B C 1
ATOM 2977 O O . THR B 1 192 ? -26.744 80.399 47.160 1.00 61.44 172 THR B O 1
ATOM 2981 N N . CYS B 1 193 ? -24.547 79.903 47.201 1.00 55.93 173 CYS B N 1
ATOM 2982 C CA . CYS B 1 193 ? -24.364 80.187 48.613 1.00 56.91 173 CYS B CA 1
ATOM 2983 C C . CYS B 1 193 ? -23.451 81.386 48.835 1.00 55.34 173 CYS B C 1
ATOM 2984 O O . CYS B 1 193 ? -23.777 82.280 49.597 1.00 56.17 173 CYS B O 1
ATOM 2987 N N . THR B 1 194 ? -22.310 81.414 48.176 1.00 52.45 174 THR B N 1
ATOM 2988 C CA . THR B 1 194 ? -21.318 82.409 48.501 1.00 55.86 174 THR B CA 1
ATOM 2989 C C . THR B 1 194 ? -20.942 83.156 47.216 1.00 57.48 174 THR B C 1
ATOM 2990 O O . THR B 1 194 ? -21.652 83.071 46.210 1.00 58.27 174 THR B O 1
ATOM 2994 N N . TYR B 1 195 ? -19.873 83.941 47.270 1.00 63.15 175 TYR B N 1
ATOM 2995 C CA . TYR B 1 195 ? -19.223 84.454 46.061 1.00 65.50 175 TYR B CA 1
ATOM 2996 C C . TYR B 1 195 ? -17.869 85.071 46.441 1.00 61.72 175 TYR B C 1
ATOM 2997 O O . TYR B 1 195 ? -17.669 85.396 47.599 1.00 57.73 175 TYR B O 1
ATOM 3006 N N . LYS B 1 196 ? -16.938 85.154 45.483 1.00 63.28 176 LYS B N 1
ATOM 3007 C CA . LYS B 1 196 ? -15.642 85.846 45.638 1.00 65.73 176 LYS B CA 1
ATOM 3008 C C . LYS B 1 196 ? -15.742 87.137 44.843 1.00 73.30 176 LYS B C 1
ATOM 3009 O O . LYS B 1 196 ? -16.682 87.291 44.054 1.00 80.93 176 LYS B O 1
ATOM 3011 N N . LYS B 1 197 ? -14.811 88.072 45.051 1.00 76.84 177 LYS B N 1
ATOM 3012 C CA . LYS B 1 197 ? -14.802 89.325 44.276 1.00 76.02 177 LYS B CA 1
ATOM 3013 C C . LYS B 1 197 ? -13.631 89.307 43.308 1.00 71.20 177 LYS B C 1
ATOM 3014 O O . LYS B 1 197 ? -12.526 89.694 43.663 1.00 59.85 177 LYS B O 1
ATOM 3016 N N . GLU B 1 208 ? -16.373 89.194 40.414 1.00 60.51 188 GLU B N 1
ATOM 3017 C CA . GLU B 1 208 ? -17.379 88.496 41.218 1.00 67.20 188 GLU B CA 1
ATOM 3018 C C . GLU B 1 208 ? -17.767 87.113 40.629 1.00 67.99 188 GLU B C 1
ATOM 3019 O O . GLU B 1 208 ? -18.584 87.032 39.699 1.00 70.94 188 GLU B O 1
ATOM 3021 N N . ILE B 1 209 ? -17.172 86.053 41.203 1.00 61.68 189 ILE B N 1
ATOM 3022 C CA . ILE B 1 209 ? -17.416 84.628 40.861 1.00 54.83 189 ILE B CA 1
ATOM 3023 C C . ILE B 1 209 ? -18.370 83.962 41.898 1.00 53.01 189 ILE B C 1
ATOM 3024 O O . ILE B 1 209 ? -18.087 84.003 43.086 1.00 57.78 189 ILE B O 1
ATOM 3029 N N . PRO B 1 210 ? -19.501 83.345 41.477 1.00 48.99 190 PRO B N 1
ATOM 3030 C CA . PRO B 1 210 ? -20.325 82.676 42.511 1.00 45.48 190 PRO B CA 1
ATOM 3031 C C . PRO B 1 210 ? -19.754 81.364 43.066 1.00 44.28 190 PRO B C 1
ATOM 3032 O O . PRO B 1 210 ? -19.067 80.624 42.360 1.00 42.75 190 PRO B O 1
ATOM 3036 N N . GLY B 1 211 ? -20.059 81.111 44.335 1.00 41.96 191 GLY B N 1
ATOM 3037 C CA . GLY B 1 211 ? -19.800 79.848 44.999 1.00 41.15 191 GLY B CA 1
ATOM 3038 C C . GLY B 1 211 ? -21.139 79.150 45.036 1.00 42.78 191 GLY B C 1
ATOM 3039 O O . GLY B 1 211 ? -22.100 79.707 45.532 1.00 44.87 191 GLY B O 1
ATOM 3040 N N . ILE B 1 212 ? -21.207 77.936 44.507 1.00 42.66 192 ILE B N 1
ATOM 3041 C CA . ILE B 1 212 ? -22.462 77.227 44.380 1.00 45.86 192 ILE B CA 1
ATOM 3042 C C . ILE B 1 212 ? -22.366 75.855 45.028 1.00 46.43 192 ILE B C 1
ATOM 3043 O O . ILE B 1 212 ? -21.273 75.359 45.278 1.00 51.36 192 ILE B O 1
ATOM 3048 N N . LYS B 1 213 ? -23.510 75.241 45.312 1.00 47.26 193 LYS B N 1
ATOM 3049 C CA . LYS B 1 213 ? -23.538 73.846 45.736 1.00 48.08 193 LYS B CA 1
ATOM 3050 C C . LYS B 1 213 ? -24.265 73.039 44.682 1.00 45.53 193 LYS B C 1
ATOM 3051 O O . LYS B 1 213 ? -25.276 73.497 44.159 1.00 47.87 193 LYS B O 1
ATOM 3057 N N . LEU B 1 214 ? -23.757 71.841 44.381 1.00 41.41 194 LEU B N 1
ATOM 3058 C CA . LEU B 1 214 ? -24.361 70.977 43.385 1.00 37.52 194 LEU B CA 1
ATOM 3059 C C . LEU B 1 214 ? -24.851 69.706 43.988 1.00 38.63 194 LEU B C 1
ATOM 3060 O O . LEU B 1 214 ? -24.248 69.163 44.903 1.00 41.44 194 LEU B O 1
ATOM 3065 N N . PHE B 1 215 ? -25.918 69.212 43.375 1.00 42.48 195 PHE B N 1
ATOM 3066 C CA . PHE B 1 215 ? -26.673 68.090 43.843 1.00 44.70 195 PHE B CA 1
ATOM 3067 C C . PHE B 1 215 ? -27.066 67.263 42.640 1.00 43.84 195 PHE B C 1
ATOM 3068 O O . PHE B 1 215 ? -27.621 67.781 41.666 1.00 40.55 195 PHE B O 1
ATOM 3076 N N . ASP B 1 216 ? -26.719 65.985 42.701 1.00 47.18 196 ASP B N 1
ATOM 3077 C CA . ASP B 1 216 ? -27.195 65.017 41.754 1.00 51.20 196 ASP B CA 1
ATOM 3078 C C . ASP B 1 216 ? -28.381 64.386 42.436 1.00 58.49 196 ASP B C 1
ATOM 3079 O O . ASP B 1 216 ? -28.252 63.660 43.422 1.00 64.48 196 ASP B O 1
ATOM 3084 N N . VAL B 1 217 ? -29.549 64.724 41.935 1.00 64.39 197 VAL B N 1
ATOM 3085 C CA . VAL B 1 217 ? -30.789 64.235 42.476 1.00 65.12 197 VAL B CA 1
ATOM 3086 C C . VAL B 1 217 ? -31.109 62.980 41.702 1.00 70.72 197 VAL B C 1
ATOM 3087 O O . VAL B 1 217 ? -30.803 62.889 40.512 1.00 76.56 197 VAL B O 1
ATOM 3091 N N . THR B 1 218 ? -31.699 62.007 42.381 1.00 78.80 198 THR B N 1
ATOM 3092 C CA . THR B 1 218 ? -32.137 60.777 41.735 1.00 83.83 198 THR B CA 1
ATOM 3093 C C . THR B 1 218 ? -33.535 60.471 42.291 1.00 89.64 198 THR B C 1
ATOM 3094 O O . THR B 1 218 ? -34.403 61.348 42.263 1.00 80.71 198 THR B O 1
ATOM 3098 N N . ASP B 1 219 ? -33.758 59.252 42.780 1.00 96.60 199 ASP B N 1
ATOM 3099 C CA . ASP B 1 219 ? -34.981 58.912 43.507 1.00 94.71 199 ASP B CA 1
ATOM 3100 C C . ASP B 1 219 ? -34.576 58.561 44.939 1.00 95.04 199 ASP B C 1
ATOM 3101 O O . ASP B 1 219 ? -34.989 59.222 45.894 1.00 77.63 199 ASP B O 1
ATOM 3103 N N . GLU B 1 220 ? -33.747 57.523 45.064 1.00 100.05 200 GLU B N 1
ATOM 3104 C CA . GLU B 1 220 ? -33.266 57.035 46.353 1.00 98.41 200 GLU B CA 1
ATOM 3105 C C . GLU B 1 220 ? -32.025 57.815 46.812 1.00 101.67 200 GLU B C 1
ATOM 3106 O O . GLU B 1 220 ? -30.903 57.293 46.812 1.00 91.14 200 GLU B O 1
ATOM 3108 N N . GLY B 1 221 ? -32.243 59.066 47.216 1.00 100.90 201 GLY B N 1
ATOM 3109 C CA . GLY B 1 221 ? -31.181 59.903 47.762 1.00 95.22 201 GLY B CA 1
ATOM 3110 C C . GLY B 1 221 ? -31.101 61.222 47.026 1.00 95.33 201 GLY B C 1
ATOM 3111 O O . GLY B 1 221 ? -31.986 61.573 46.237 1.00 89.40 201 GLY B O 1
ATOM 3112 N N . GLU B 1 222 ? -30.022 61.948 47.290 1.00 88.69 202 GLU B N 1
ATOM 3113 C CA . GLU B 1 222 ? -29.849 63.299 46.781 1.00 82.88 202 GLU B CA 1
ATOM 3114 C C . GLU B 1 222 ? -28.435 63.775 47.126 1.00 82.67 202 GLU B C 1
ATOM 3115 O O . GLU B 1 222 ? -28.216 64.496 48.108 1.00 82.93 202 GLU B O 1
ATOM 3121 N N . LEU B 1 223 ? -27.490 63.377 46.284 1.00 74.38 203 LEU B N 1
ATOM 3122 C CA . LEU B 1 223 ? -26.067 63.488 46.580 1.00 67.34 203 LEU B CA 1
ATOM 3123 C C . LEU B 1 223 ? -25.504 64.927 46.495 1.00 59.83 203 LEU B C 1
ATOM 3124 O O . LEU B 1 223 ? -25.670 65.622 45.506 1.00 53.35 203 LEU B O 1
ATOM 3129 N N . ASP B 1 224 ? -24.822 65.339 47.555 1.00 55.75 204 ASP B N 1
ATOM 3130 C CA . ASP B 1 224 ? -24.222 66.664 47.678 1.00 56.00 204 ASP B CA 1
ATOM 3131 C C . ASP B 1 224 ? -22.725 66.567 47.313 1.00 59.32 204 ASP B C 1
ATOM 3132 O O . ASP B 1 224 ? -21.904 66.070 48.111 1.00 55.39 204 ASP B O 1
ATOM 3137 N N . VAL B 1 225 ? -22.369 67.059 46.122 1.00 53.66 205 VAL B N 1
ATOM 3138 C CA . VAL B 1 225 ? -21.016 66.874 45.587 1.00 48.23 205 VAL B CA 1
ATOM 3139 C C . VAL B 1 225 ? -19.920 67.304 46.610 1.00 53.95 205 VAL B C 1
ATOM 3140 O O . VAL B 1 225 ? -18.997 66.541 46.910 1.00 53.80 205 VAL B O 1
ATOM 3144 N N . GLY B 1 226 ? -20.027 68.502 47.171 1.00 58.27 206 GLY B N 1
ATOM 3145 C CA . GLY B 1 226 ? -18.994 69.002 48.074 1.00 57.73 206 GLY B CA 1
ATOM 3146 C C . GLY B 1 226 ? -18.881 68.202 49.364 1.00 61.37 206 GLY B C 1
ATOM 3147 O O . GLY B 1 226 ? -17.808 68.140 49.972 1.00 58.95 206 GLY B O 1
ATOM 3148 N N . ALA B 1 227 ? -19.981 67.588 49.785 1.00 59.38 207 ALA B N 1
ATOM 3149 C CA . ALA B 1 227 ? -20.000 66.838 51.038 1.00 65.60 207 ALA B CA 1
ATOM 3150 C C . ALA B 1 227 ? -19.295 65.475 50.907 1.00 62.77 207 ALA B C 1
ATOM 3151 O O . ALA B 1 227 ? -18.691 64.979 51.873 1.00 63.28 207 ALA B O 1
ATOM 3153 N N . VAL B 1 228 ? -19.407 64.874 49.721 1.00 57.86 208 VAL B N 1
ATOM 3154 C CA . VAL B 1 228 ? -18.599 63.697 49.323 1.00 54.80 208 VAL B CA 1
ATOM 3155 C C . VAL B 1 228 ? -17.088 64.040 49.369 1.00 53.23 208 VAL B C 1
ATOM 3156 O O . VAL B 1 228 ? -16.326 63.507 50.180 1.00 46.47 208 VAL B O 1
ATOM 3160 N N . LEU B 1 229 ? -16.668 64.988 48.545 1.00 49.42 209 LEU B N 1
ATOM 3161 C CA . LEU B 1 229 ? -15.303 65.479 48.636 1.00 49.58 209 LEU B CA 1
ATOM 3162 C C . LEU B 1 229 ? -14.791 65.591 50.086 1.00 50.01 209 LEU B C 1
ATOM 3163 O O . LEU B 1 229 ? -13.641 65.196 50.377 1.00 47.78 209 LEU B O 1
ATOM 3168 N N . VAL B 1 230 ? -15.626 66.113 50.985 1.00 50.38 210 VAL B N 1
ATOM 3169 C CA . VAL B 1 230 ? -15.246 66.213 52.397 1.00 53.78 210 VAL B CA 1
ATOM 3170 C C . VAL B 1 230 ? -15.119 64.827 53.005 1.00 54.25 210 VAL B C 1
ATOM 3171 O O . VAL B 1 230 ? -14.092 64.499 53.615 1.00 50.59 210 VAL B O 1
ATOM 3175 N N . ALA B 1 231 ? -16.165 64.027 52.814 1.00 51.27 211 ALA B N 1
ATOM 3176 C CA . ALA B 1 231 ? -16.245 62.683 53.370 1.00 54.50 211 ALA B CA 1
ATOM 3177 C C . ALA B 1 231 ? -15.048 61.823 52.941 1.00 59.56 211 ALA B C 1
ATOM 3178 O O . ALA B 1 231 ? -14.509 61.078 53.749 1.00 62.15 211 ALA B O 1
ATOM 3180 N N . GLU B 1 232 ? -14.628 61.962 51.678 1.00 61.40 212 GLU B N 1
ATOM 3181 C CA . GLU B 1 232 ? -13.478 61.247 51.102 1.00 52.70 212 GLU B CA 1
ATOM 3182 C C . GLU B 1 232 ? -12.097 61.877 51.378 1.00 50.08 212 GLU B C 1
ATOM 3183 O O . GLU B 1 232 ? -11.137 61.539 50.703 1.00 48.95 212 GLU B O 1
ATOM 3189 N N . GLY B 1 233 ? -11.996 62.833 52.296 1.00 50.75 213 GLY B N 1
ATOM 3190 C CA . GLY B 1 233 ? -10.714 63.517 52.616 1.00 49.29 213 GLY B CA 1
ATOM 3191 C C . GLY B 1 233 ? -10.167 64.591 51.661 1.00 52.08 213 GLY B C 1
ATOM 3192 O O . GLY B 1 233 ? -9.185 65.281 52.001 1.00 47.30 213 GLY B O 1
ATOM 3193 N N . TRP B 1 234 ? -10.789 64.736 50.477 1.00 57.02 214 TRP B N 1
ATOM 3194 C CA . TRP B 1 234 ? -10.289 65.624 49.389 1.00 54.18 214 TRP B CA 1
ATOM 3195 C C . TRP B 1 234 ? -10.352 67.084 49.768 1.00 58.36 214 TRP B C 1
ATOM 3196 O O . TRP B 1 234 ? -9.456 67.875 49.409 1.00 58.43 214 TRP B O 1
ATOM 3207 N N . ALA B 1 235 ? -11.427 67.423 50.481 1.00 61.80 215 ALA B N 1
ATOM 3208 C CA . ALA B 1 235 ? -11.622 68.762 51.013 1.00 67.54 215 ALA B CA 1
ATOM 3209 C C . ALA B 1 235 ? -11.905 68.694 52.495 1.00 65.63 215 ALA B C 1
ATOM 3210 O O . ALA B 1 235 ? -12.093 67.619 53.067 1.00 67.63 215 ALA B O 1
ATOM 3212 N N . VAL B 1 236 ? -11.922 69.866 53.109 1.00 69.72 216 VAL B N 1
ATOM 3213 C CA . VAL B 1 236 ? -12.375 70.002 54.486 1.00 79.01 216 VAL B CA 1
ATOM 3214 C C . VAL B 1 236 ? -13.417 71.143 54.576 1.00 82.93 216 VAL B C 1
ATOM 3215 O O . VAL B 1 236 ? -13.239 72.215 53.971 1.00 84.32 216 VAL B O 1
ATOM 3219 N N . ALA B 1 237 ? -14.516 70.886 55.295 1.00 78.21 217 ALA B N 1
ATOM 3220 C CA . ALA B 1 237 ? -15.609 71.850 55.437 1.00 71.38 217 ALA B CA 1
ATOM 3221 C C . ALA B 1 237 ? -15.218 72.992 56.371 1.00 71.26 217 ALA B C 1
ATOM 3222 O O . ALA B 1 237 ? -14.646 73.990 55.939 1.00 69.91 217 ALA B O 1
#

Solvent-accessible surface area: 21112 Å² total

Nearest PDB structures (foldseek):
  5vqh-assembly1_A  TM=1.005E+00  e=2.165E-43  Bombyx mori
  5vqg-assembly1_A  TM=9.667E-01  e=2.045E-35  Bombyx mori
  5vqh-assembly2_B  TM=9.611E-01  e=3.417E-32  Bombyx mori
  5ygb-assembly1_A  TM=9.178E-01  e=1.432E-24  Drosophila melanogaster
  5ygf-assembly1_A  TM=9.329E-01  e=3.797E-24  Drosophila melanogaster

Foldseek 3Di:
DKFWDPDWDFWFKWAFQAFPFLAKTWIFGPDDVVVVVVVLQVVQFVQLVDPVNQVVFPPPDDDQQDWWWDADVVPRTIAIWGFHDWAQDPVDRQWIWTFIARQQRGDTDIHTSRSITHDDPVSPPRDRGIAMAHAPDKDFFCVNFDPVLRVLLCVLSVHNPPQMWIKIFTMWDWADDDPPDDTDIHTHIWIWNQDPVGTDTSRVVSVVVRGID/DDDKFKWAFAAAPALAKTWIFGPDCVVVVVVVLFVVQQVQCVDPVNQVVFFDPDDDAQDWWWDDDVVPSIIATWGFHDKAPDPPDNVFIWTFIARQQRGDTDTHTNRRIGHDDDVSPPRDRGIAIAHAPDWDFCVFPVVLRVLLCVVSVHNPPQMWIWDFDAADPHHTHIWTWRDDPPDIDTSVVVCCVVRRIPD

Sequence (408 aa):
NLYFQSNAGPSIEVYVSAVSSPSRFWVQFVGPQVAQLDDLVAHMTEYYSKKENREAHTLRHVSVGQVVAAVFRHDGRWYRARVHDIRPNEFDSSQQVADVFYLDYGDSEYVATHELCELRADLLRLRFQAMMECFLAGVRPASDKWHPQAVERFEELTQVARWKALVSRTCTYKKTATAEGEKDKEIPGIKLFDVTDEGELDVGAVLVAEGWAVAGPSIEVYVSAVSSPSRFWVQFVGPQVAQLDDLVAHMTEYYSKKENREAHTLRHVSVGQVVAAVFRHDGRWYRARVHDIRPNEFDSSQQVADVFYLDYGDSEYVATHELCELRADLLRLRFQAMMECFLAGVRPAKWHPQAVERFEELTQVARWKALVSRTCTYKKEIPGIKLFDVTDEGELDVGAVLVAEGWAVA

CATH classification: 2.40.50.90 (+1 more: 2.30.30.140)

B-factor: mean 46.14, std 14.76, range [21.31, 108.46]

Radius of gyration: 23.66 Å; Cα contacts (8 Å, |Δi|>4): 861; chains: 2; bounding box: 58×64×59 Å

GO terms:
  GO:0034587 piRNA processing (P, IDA)
  GO:0005741 mitochondrial outer membrane (C, IDA)
  GO:0034587 piRNA processing (P, IMP)
  GO:0005515 protein binding (F, IPI)

Secondary structure (DSSP, 8-state):
-EEE-TT----EEEEEEEEEETTEEEEEESSHHHHHHHHHHHHHHHHHTSHHHHHTTB-S---TT-EEEEE-TTT--EEEEEEEEEE--TT-TT--EEEEEETTT--EEEEEGGG-EE--GGGG-SPP--EEEEETT--B----S-HHHHHHHHHHTTTTS--EEEEEEEEEEEE--STTSPPEEEEEEEEEEE-SS-EEEHHHHHHHTTSB-/----EEEEEEEEEETTEEEEEESSTHHHHHHHHHHHHHHHHHSHHHHHTTB-S---TT-EEEEE-TTTS-EEEEEEEEEEE-TT-TT-EEEEEEETTT--EEEEEGGG-EEPPGGGG-SPP--EEEEETT-EE----HHHHHHHHHHHTTTTT-EEEEEEEEEE--EEEEEEEEE-SS-EEEHHHHHHHTTSEE-

Organism: Bombyx mori (NCBI:txid7091)

InterPro domains:
  IPR002999 Tudor domain [PF00567] (247-373)
  IPR002999 Tudor domain [PS50304] (297-362)
  IPR002999 Tudor domain [SM00333] (296-360)
  IPR004087 K Homology domain [SM00322] (45-114)
  IPR004087 K Homology domain [SM00322] (118-190)
  IPR004088 K Homology domain, type 1 [PF00013] (48-110)
  IPR004088 K Homology domain, type 1 [PF00013] (122-186)
  IPR035437 SNase-like, OB-fold superfamily [G3DSA:2.40.50.90] (248-457)
  IPR036612 K Homology domain, type 1 superfamily [G3DSA:3.30.1370.10] (31-116)
  IPR036612 K Homology domain, type 1 superfamily [G3DSA:3.30.1370.10] (117-192)
  IPR036612 K Homology domain, type 1 superfamily [SSF54791] (45-116)
  IPR036612 K Homology domain, type 1 superfamily [SSF54791] (118-189)
  IPR047380 Tudor domain-containing protein 2-like, tudor domain [cd20412] (268-370)
  IPR050621 Tudor domain-containing [PTHR22948] (99-479)